Protein AF-A0A9E4JDZ4-F1 (afdb_monomer)

Mean predicted aligned error: 15.71 Å

Radius of gyration: 46.26 Å; Cα contacts (8 Å, |Δi|>4): 738; chains: 1; bounding box: 92×65×125 Å

Structure (mmCIF, N/CA/C/O backbone):
data_AF-A0A9E4JDZ4-F1
#
_entry.id   AF-A0A9E4JDZ4-F1
#
loop_
_atom_site.group_PDB
_atom_site.id
_atom_site.type_symbol
_atom_site.label_atom_id
_atom_site.label_alt_id
_atom_site.label_comp_id
_atom_site.label_asym_id
_atom_site.label_entity_id
_atom_site.label_seq_id
_atom_site.pdbx_PDB_ins_code
_atom_site.Cartn_x
_atom_site.Cartn_y
_atom_site.Cartn_z
_atom_site.occupancy
_atom_site.B_iso_or_equiv
_atom_site.auth_seq_id
_atom_site.auth_comp_id
_atom_site.auth_asym_id
_atom_site.auth_atom_id
_atom_site.pdbx_PDB_model_num
ATOM 1 N N . MET A 1 1 ? 26.272 1.325 -60.652 1.00 56.69 1 MET A N 1
ATOM 2 C CA . MET A 1 1 ? 25.036 1.312 -59.824 1.00 56.69 1 MET A CA 1
ATOM 3 C C . MET A 1 1 ? 25.076 0.277 -58.685 1.00 56.69 1 MET A C 1
ATOM 5 O O . MET A 1 1 ? 24.742 0.634 -57.564 1.00 56.69 1 MET A O 1
ATOM 9 N N . TYR A 1 2 ? 25.569 -0.951 -58.911 1.00 64.75 2 TYR A N 1
ATOM 10 C CA . TYR A 1 2 ? 25.635 -2.022 -57.892 1.00 64.75 2 TYR A CA 1
ATOM 11 C C . TYR A 1 2 ? 26.444 -1.710 -56.614 1.00 64.75 2 TYR A C 1
ATOM 13 O O . TYR A 1 2 ? 26.123 -2.202 -55.539 1.00 64.75 2 TYR A O 1
ATOM 21 N N . ARG A 1 3 ? 27.467 -0.851 -56.679 1.00 66.56 3 ARG A N 1
ATOM 22 C CA . ARG A 1 3 ? 28.346 -0.568 -55.524 1.00 66.56 3 ARG A CA 1
ATOM 23 C C . ARG A 1 3 ? 27.682 0.303 -54.445 1.00 66.56 3 ARG A C 1
ATOM 25 O O . ARG A 1 3 ? 27.920 0.099 -53.261 1.00 66.56 3 ARG A O 1
ATOM 32 N N . PHE A 1 4 ? 26.793 1.218 -54.840 1.00 70.56 4 PHE A N 1
ATOM 33 C CA . PHE A 1 4 ? 25.992 2.008 -53.893 1.00 70.56 4 PHE A CA 1
ATOM 34 C C . PHE A 1 4 ? 24.909 1.148 -53.216 1.00 70.56 4 PHE A C 1
ATOM 36 O O . PHE A 1 4 ? 24.540 1.395 -52.071 1.00 70.56 4 PHE A O 1
ATOM 43 N N . GLN A 1 5 ? 24.456 0.086 -53.894 1.00 76.81 5 GLN A N 1
ATOM 44 C CA . GLN A 1 5 ? 23.496 -0.867 -53.338 1.00 76.81 5 GLN A CA 1
ATOM 45 C C . GLN A 1 5 ? 24.093 -1.651 -52.163 1.00 76.81 5 GLN A C 1
ATOM 47 O O . GLN A 1 5 ? 23.390 -1.864 -51.187 1.00 76.81 5 GLN A O 1
ATOM 52 N N . ILE A 1 6 ? 25.385 -2.003 -52.190 1.00 79.25 6 ILE A N 1
ATOM 53 C CA . ILE A 1 6 ? 26.036 -2.730 -51.082 1.00 79.25 6 ILE A CA 1
ATOM 54 C C . ILE A 1 6 ? 26.030 -1.894 -49.790 1.00 79.25 6 ILE A C 1
ATOM 56 O O . ILE A 1 6 ? 25.673 -2.406 -48.731 1.00 79.25 6 ILE A O 1
ATOM 60 N N . GLY A 1 7 ? 26.358 -0.599 -49.877 1.00 77.31 7 GLY A N 1
ATOM 61 C CA . GLY A 1 7 ? 26.314 0.310 -48.724 1.00 77.31 7 GLY A CA 1
ATOM 62 C C . GLY A 1 7 ? 24.897 0.509 -48.175 1.00 77.31 7 GLY A C 1
ATOM 63 O O . GLY A 1 7 ? 24.697 0.489 -46.962 1.00 77.31 7 GLY A O 1
ATOM 64 N N . LEU A 1 8 ? 23.901 0.630 -49.061 1.00 79.69 8 LEU A N 1
ATOM 65 C CA . LEU A 1 8 ? 22.490 0.717 -48.668 1.00 79.69 8 LEU A CA 1
ATOM 66 C C . LEU A 1 8 ? 21.975 -0.580 -48.031 1.00 79.69 8 LEU A C 1
ATOM 68 O O . LEU A 1 8 ? 21.255 -0.517 -47.038 1.00 79.69 8 LEU A O 1
ATOM 72 N N . ILE A 1 9 ? 22.365 -1.745 -48.555 1.00 85.12 9 ILE A N 1
ATOM 73 C CA . ILE A 1 9 ? 22.012 -3.049 -47.981 1.00 85.12 9 ILE A CA 1
ATOM 74 C C . ILE A 1 9 ? 22.627 -3.184 -46.584 1.00 85.12 9 ILE A C 1
ATOM 76 O O . ILE A 1 9 ? 21.919 -3.545 -45.648 1.00 85.12 9 ILE A O 1
ATOM 80 N N . ALA A 1 10 ? 23.905 -2.832 -46.407 1.00 81.69 10 ALA A N 1
ATOM 81 C CA . ALA A 1 10 ? 24.566 -2.872 -45.101 1.00 81.69 10 ALA A CA 1
ATOM 82 C C . ALA A 1 10 ? 23.892 -1.940 -44.074 1.00 81.69 10 ALA A C 1
ATOM 84 O O . ALA A 1 10 ? 23.641 -2.351 -42.941 1.00 81.69 10 ALA A O 1
ATOM 85 N N . ALA A 1 11 ? 23.537 -0.715 -44.478 1.00 82.00 11 ALA A N 1
ATOM 86 C CA . ALA A 1 11 ? 22.792 0.218 -43.633 1.00 82.00 11 ALA A CA 1
ATOM 87 C C . ALA A 1 11 ? 21.390 -0.314 -43.281 1.00 82.00 11 ALA A C 1
ATOM 89 O O . ALA A 1 11 ? 20.970 -0.224 -42.128 1.00 82.00 11 ALA A O 1
ATOM 90 N N . GLY A 1 12 ? 20.690 -0.915 -44.248 1.00 86.38 12 GLY A N 1
ATOM 91 C CA . GLY A 1 12 ? 19.385 -1.541 -44.036 1.00 86.38 12 GLY A CA 1
ATOM 92 C C . GLY A 1 12 ? 19.441 -2.711 -43.052 1.00 86.38 12 GLY A C 1
ATOM 93 O O . GLY A 1 12 ? 18.612 -2.788 -42.148 1.00 86.38 12 GLY A O 1
ATOM 94 N N . VAL A 1 13 ? 20.451 -3.579 -43.164 1.00 89.88 13 VAL A N 1
ATOM 95 C CA . VAL A 1 13 ? 20.675 -4.692 -42.225 1.00 89.88 13 VAL A CA 1
ATOM 96 C C . VAL A 1 13 ? 20.984 -4.174 -40.821 1.00 89.88 13 VAL A C 1
ATOM 98 O O . VAL A 1 13 ? 20.439 -4.691 -39.846 1.00 89.88 13 VAL A O 1
ATOM 101 N N . LEU A 1 14 ? 21.811 -3.132 -40.695 1.00 88.12 14 LEU A N 1
ATOM 102 C CA . LEU A 1 14 ? 22.138 -2.545 -39.394 1.00 88.12 14 LEU A CA 1
ATOM 103 C C . LEU A 1 14 ? 20.915 -1.899 -38.733 1.00 88.12 14 LEU A C 1
ATOM 105 O O . LEU A 1 14 ? 20.709 -2.068 -37.530 1.00 88.12 14 LEU A O 1
ATOM 109 N N . LEU A 1 15 ? 20.070 -1.222 -39.512 1.00 86.06 15 LEU A N 1
ATOM 110 C CA . LEU A 1 15 ? 18.812 -0.664 -39.022 1.00 86.06 15 LEU A CA 1
ATOM 111 C C . LEU A 1 15 ? 17.852 -1.774 -38.582 1.00 86.06 15 LEU A C 1
ATOM 113 O O . LEU A 1 15 ? 17.317 -1.706 -37.479 1.00 86.06 15 LEU A O 1
ATOM 117 N N . ALA A 1 16 ? 17.680 -2.821 -39.393 1.00 89.31 16 ALA A N 1
ATOM 118 C CA . ALA A 1 16 ? 16.831 -3.960 -39.045 1.00 89.31 16 ALA A CA 1
ATOM 119 C C . ALA A 1 16 ? 17.313 -4.666 -37.765 1.00 89.31 16 ALA A C 1
ATOM 121 O O . ALA A 1 16 ? 16.508 -4.970 -36.888 1.00 89.31 16 ALA A O 1
ATOM 122 N N . SER A 1 17 ? 18.628 -4.858 -37.621 1.00 88.44 17 SER A N 1
ATOM 123 C CA . SER A 1 17 ? 19.245 -5.411 -36.411 1.00 88.44 17 SER A CA 1
ATOM 124 C C . SER A 1 17 ? 19.021 -4.513 -35.190 1.00 88.44 17 SER A C 1
ATOM 126 O O . SER A 1 17 ? 18.602 -4.994 -34.141 1.00 88.44 17 SER A O 1
ATOM 128 N N . THR A 1 18 ? 19.201 -3.195 -35.337 1.00 87.25 18 THR A N 1
ATOM 129 C CA . THR A 1 18 ? 18.918 -2.216 -34.272 1.00 87.25 18 THR A CA 1
ATOM 130 C C . THR A 1 18 ? 17.463 -2.302 -33.817 1.00 87.25 18 THR A C 1
ATOM 132 O O . THR A 1 18 ? 17.203 -2.360 -32.619 1.00 87.25 18 THR A O 1
ATOM 135 N N . VAL A 1 19 ? 16.513 -2.353 -34.757 1.00 88.62 19 VAL A N 1
ATOM 136 C CA . VAL A 1 19 ? 15.082 -2.481 -34.448 1.00 88.62 19 VAL A CA 1
ATOM 137 C C . VAL A 1 19 ? 14.798 -3.800 -33.731 1.00 88.62 19 VAL A C 1
ATOM 139 O O . VAL A 1 19 ? 14.097 -3.800 -32.725 1.00 88.62 19 VAL A O 1
ATOM 142 N N . ALA A 1 20 ? 15.368 -4.915 -34.194 1.00 88.38 20 ALA A N 1
ATOM 143 C CA . ALA A 1 20 ? 15.189 -6.217 -33.556 1.00 88.38 20 ALA A CA 1
ATOM 144 C C . ALA A 1 20 ? 15.741 -6.241 -32.120 1.00 88.38 20 ALA A C 1
ATOM 146 O O . ALA A 1 20 ? 15.065 -6.724 -31.211 1.00 88.38 20 ALA A O 1
ATOM 147 N N . VAL A 1 21 ? 16.933 -5.675 -31.897 1.00 88.44 21 VAL A N 1
ATOM 148 C CA . VAL A 1 21 ? 17.529 -5.540 -30.559 1.00 88.44 21 VAL A CA 1
ATOM 149 C C . VAL A 1 21 ? 16.681 -4.631 -29.678 1.00 88.44 21 VAL A C 1
ATOM 151 O O . VAL A 1 21 ? 16.405 -4.991 -28.540 1.00 88.44 21 VAL A O 1
ATOM 154 N N . PHE A 1 22 ? 16.232 -3.485 -30.193 1.00 86.12 22 PHE A N 1
ATOM 1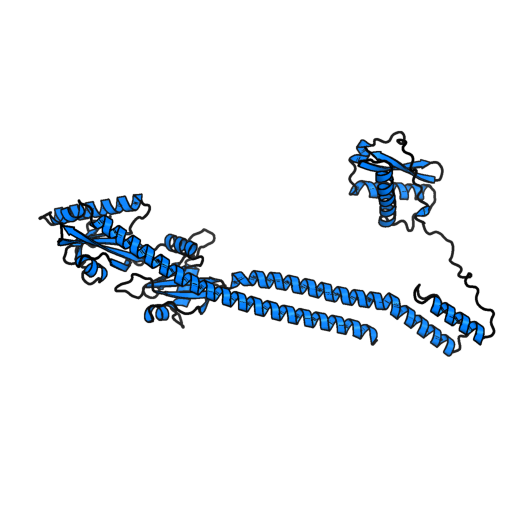55 C CA . PHE A 1 22 ? 15.363 -2.569 -29.460 1.00 86.12 22 PHE A CA 1
ATOM 156 C C . PHE A 1 22 ? 14.079 -3.270 -29.009 1.00 86.12 22 PHE A C 1
ATOM 158 O O . PHE A 1 22 ? 13.783 -3.286 -27.820 1.00 86.12 22 PHE A O 1
ATOM 165 N N . LEU A 1 23 ? 13.366 -3.926 -29.930 1.00 87.25 23 LEU A N 1
ATOM 166 C CA . LEU A 1 23 ? 12.131 -4.642 -29.612 1.00 87.25 23 LEU A CA 1
ATOM 167 C C . LEU A 1 23 ? 12.368 -5.765 -28.597 1.00 87.25 23 LEU A C 1
ATOM 169 O O . LEU A 1 23 ? 11.609 -5.874 -27.639 1.00 87.25 23 LEU A O 1
ATOM 173 N N . GLY A 1 24 ? 13.432 -6.557 -28.769 1.00 86.75 24 GLY A N 1
ATOM 174 C CA . GLY A 1 24 ? 13.762 -7.650 -27.853 1.00 86.75 24 GLY A CA 1
ATOM 175 C C . GLY A 1 24 ? 14.181 -7.173 -26.460 1.00 86.75 24 GLY A C 1
ATOM 176 O O . GLY A 1 24 ? 13.797 -7.770 -25.456 1.00 86.75 24 GLY A O 1
ATOM 177 N N . VAL A 1 25 ? 14.952 -6.086 -26.368 1.00 85.88 25 VAL A N 1
ATOM 178 C CA . VAL A 1 25 ? 15.351 -5.504 -25.079 1.00 85.88 25 VAL A CA 1
ATOM 179 C C . VAL A 1 25 ? 14.144 -4.883 -24.387 1.00 85.88 25 VAL A C 1
ATOM 181 O O . VAL A 1 25 ? 13.922 -5.174 -23.216 1.00 85.88 25 VAL A O 1
ATOM 184 N N . THR A 1 26 ? 13.335 -4.087 -25.089 1.00 84.56 26 THR A N 1
ATOM 185 C CA . THR A 1 26 ? 12.140 -3.463 -24.508 1.00 84.56 26 THR A CA 1
ATOM 186 C C . THR A 1 26 ? 11.141 -4.514 -24.030 1.00 84.56 26 THR A C 1
ATOM 188 O O . THR A 1 26 ? 10.718 -4.441 -22.882 1.00 84.56 26 THR A O 1
ATOM 191 N N . SER A 1 27 ? 10.851 -5.553 -24.824 1.00 85.88 27 SER A N 1
ATOM 192 C CA . SER A 1 27 ? 9.928 -6.616 -24.401 1.00 85.88 27 SER A CA 1
ATOM 193 C C . SER A 1 27 ? 10.426 -7.376 -23.172 1.00 85.88 27 SER A C 1
ATOM 195 O O . SER A 1 27 ? 9.646 -7.690 -22.275 1.00 85.88 27 SER A O 1
ATOM 197 N N . ASN A 1 28 ? 11.731 -7.660 -23.105 1.00 87.31 28 ASN A N 1
ATOM 198 C CA . ASN A 1 28 ? 12.324 -8.348 -21.960 1.00 87.31 28 ASN A CA 1
ATOM 199 C C . ASN A 1 28 ? 12.332 -7.469 -20.707 1.00 87.31 28 ASN A C 1
ATOM 201 O O . ASN A 1 28 ? 12.087 -7.971 -19.611 1.00 87.31 28 ASN A O 1
ATOM 205 N N . LEU A 1 29 ? 12.600 -6.169 -20.854 1.00 84.81 29 LEU A N 1
ATOM 206 C CA . LEU A 1 29 ? 12.557 -5.220 -19.743 1.00 84.81 29 LEU A CA 1
ATOM 207 C C . LEU A 1 29 ? 11.131 -5.025 -19.226 1.00 84.81 29 LEU A C 1
ATOM 209 O O . LEU A 1 29 ? 10.944 -5.006 -18.013 1.00 84.81 29 LEU A O 1
ATOM 213 N N . ASP A 1 30 ? 10.137 -4.951 -20.110 1.00 83.94 30 ASP A N 1
ATOM 214 C CA . ASP A 1 30 ? 8.729 -4.839 -19.722 1.00 83.94 30 ASP A CA 1
ATOM 215 C C . ASP A 1 30 ? 8.252 -6.093 -18.978 1.00 83.94 30 ASP A C 1
ATOM 217 O O . ASP A 1 30 ? 7.654 -5.985 -17.906 1.00 83.94 30 ASP A O 1
ATOM 221 N N . ALA A 1 31 ? 8.589 -7.285 -19.483 1.00 87.56 31 ALA A N 1
ATOM 222 C CA . ALA A 1 31 ? 8.277 -8.547 -18.814 1.00 87.56 31 ALA A CA 1
ATOM 223 C C . ALA A 1 31 ? 8.985 -8.672 -17.452 1.00 87.56 31 ALA A C 1
ATOM 225 O O . ALA A 1 31 ? 8.388 -9.119 -16.471 1.00 87.56 31 ALA A O 1
ATOM 226 N N . ALA A 1 32 ? 10.249 -8.244 -17.360 1.00 88.06 32 ALA A N 1
ATOM 227 C CA . ALA A 1 32 ? 10.990 -8.231 -16.102 1.00 88.06 32 ALA A CA 1
ATOM 228 C C . ALA A 1 32 ? 10.403 -7.227 -15.097 1.00 88.06 32 ALA A C 1
ATOM 230 O O . ALA A 1 32 ? 10.284 -7.546 -13.913 1.00 88.06 32 ALA A O 1
ATOM 231 N N . ALA A 1 33 ? 10.001 -6.039 -15.558 1.00 86.31 33 ALA A N 1
ATOM 232 C CA . ALA A 1 33 ? 9.356 -5.022 -14.736 1.00 86.31 33 ALA A CA 1
ATOM 233 C C . ALA A 1 33 ? 8.001 -5.505 -14.202 1.00 86.31 33 ALA A C 1
ATOM 235 O O . ALA A 1 33 ? 7.715 -5.328 -13.018 1.00 86.31 33 ALA A O 1
ATOM 236 N N . GLU A 1 34 ? 7.200 -6.163 -15.044 1.00 90.12 34 GLU A N 1
ATOM 237 C CA . GLU A 1 34 ? 5.941 -6.799 -14.649 1.00 90.12 34 GLU A CA 1
ATOM 238 C C . GLU A 1 34 ? 6.177 -7.882 -13.590 1.00 90.12 34 GLU A C 1
ATOM 240 O O . GLU A 1 34 ? 5.607 -7.827 -12.501 1.00 90.12 34 GLU A O 1
ATOM 245 N N . ALA A 1 35 ? 7.094 -8.821 -13.845 1.00 92.06 35 ALA A N 1
ATOM 246 C CA . ALA A 1 35 ? 7.423 -9.879 -12.893 1.00 92.06 35 ALA A CA 1
ATOM 247 C C . ALA A 1 35 ? 7.935 -9.315 -11.554 1.00 92.06 35 ALA A C 1
ATOM 249 O O . ALA A 1 35 ? 7.562 -9.798 -10.479 1.00 92.06 35 ALA A O 1
ATOM 250 N N . GLN A 1 36 ? 8.757 -8.262 -11.594 1.00 92.25 36 GLN A N 1
ATOM 251 C CA . GLN A 1 36 ? 9.247 -7.582 -10.398 1.00 92.25 36 GLN A CA 1
ATOM 252 C C . GLN A 1 36 ? 8.115 -6.886 -9.634 1.00 92.25 36 GLN A C 1
ATOM 254 O O . GLN A 1 36 ? 8.086 -6.968 -8.401 1.00 92.25 36 GLN A O 1
ATOM 259 N N . ALA A 1 37 ? 7.191 -6.226 -10.336 1.00 93.44 37 ALA A N 1
ATOM 260 C CA . ALA A 1 37 ? 6.031 -5.577 -9.739 1.00 93.44 37 ALA A CA 1
ATOM 261 C C . ALA A 1 37 ? 5.096 -6.607 -9.083 1.00 93.44 37 ALA A C 1
ATOM 263 O O . ALA A 1 37 ? 4.758 -6.435 -7.910 1.00 93.44 37 ALA A O 1
ATOM 264 N N . LYS A 1 38 ? 4.795 -7.728 -9.758 1.00 95.81 38 LYS A N 1
ATOM 265 C CA . LYS A 1 38 ? 3.985 -8.844 -9.225 1.00 95.81 38 LYS A CA 1
ATOM 266 C C . LYS A 1 38 ? 4.607 -9.438 -7.966 1.00 95.81 38 LYS A C 1
ATOM 268 O O . LYS A 1 38 ? 3.952 -9.591 -6.928 1.00 95.81 38 LYS A O 1
ATOM 273 N N . ALA A 1 39 ? 5.912 -9.706 -8.019 1.00 95.62 39 ALA A N 1
ATOM 274 C CA . ALA A 1 39 ? 6.652 -10.230 -6.880 1.00 95.62 39 ALA A CA 1
ATOM 275 C C . ALA A 1 39 ? 6.705 -9.224 -5.717 1.00 95.62 39 ALA A C 1
ATOM 277 O O . ALA A 1 39 ? 6.602 -9.619 -4.555 1.00 95.62 39 ALA A O 1
ATOM 278 N N . LYS A 1 40 ? 6.851 -7.923 -6.004 1.00 95.94 40 LYS A N 1
ATOM 279 C CA . LYS A 1 40 ? 6.826 -6.869 -4.982 1.00 95.94 40 LYS A CA 1
ATOM 280 C C . LYS A 1 40 ? 5.443 -6.749 -4.344 1.00 95.94 40 LYS A C 1
ATOM 282 O O . LYS A 1 40 ? 5.384 -6.747 -3.122 1.00 95.94 40 LYS A O 1
ATOM 287 N N . ALA A 1 41 ? 4.363 -6.725 -5.126 1.00 96.62 41 ALA A N 1
ATOM 288 C CA . ALA A 1 41 ? 2.995 -6.642 -4.612 1.00 96.62 41 ALA A CA 1
ATOM 289 C C . ALA A 1 41 ? 2.682 -7.813 -3.669 1.00 96.62 41 ALA A C 1
ATOM 291 O O . ALA A 1 41 ? 2.234 -7.606 -2.542 1.00 96.62 41 ALA A O 1
ATOM 292 N N . THR A 1 42 ? 3.043 -9.033 -4.080 1.00 97.00 42 THR A N 1
ATOM 293 C CA . THR A 1 42 ? 2.870 -10.246 -3.266 1.00 97.00 42 THR A CA 1
ATOM 294 C C . THR A 1 42 ? 3.666 -10.172 -1.959 1.00 97.00 42 THR A C 1
ATOM 296 O O . THR A 1 42 ? 3.119 -10.411 -0.883 1.00 97.00 42 THR A O 1
ATOM 299 N N . ARG A 1 43 ? 4.954 -9.790 -2.015 1.00 97.44 43 ARG A N 1
ATOM 300 C CA . ARG A 1 43 ? 5.780 -9.626 -0.804 1.00 97.44 43 ARG A CA 1
ATOM 301 C C . ARG A 1 43 ? 5.230 -8.544 0.121 1.00 97.44 43 ARG A C 1
ATOM 303 O O . ARG A 1 43 ? 5.158 -8.767 1.324 1.00 97.44 43 ARG A O 1
ATOM 310 N N . SER A 1 44 ? 4.831 -7.401 -0.425 1.00 97.25 44 SER A N 1
ATOM 311 C CA . SER A 1 44 ? 4.269 -6.290 0.343 1.00 97.25 44 SER A CA 1
ATOM 312 C C . SER A 1 44 ? 2.956 -6.680 1.033 1.00 97.25 44 SER A C 1
ATOM 314 O O . SER A 1 44 ? 2.765 -6.329 2.194 1.00 97.25 44 SER A O 1
ATOM 316 N N . ALA A 1 45 ? 2.097 -7.486 0.398 1.00 96.50 45 ALA A N 1
ATOM 317 C CA . ALA A 1 45 ? 0.901 -8.033 1.045 1.00 96.50 45 ALA A CA 1
ATOM 318 C C . ALA A 1 45 ? 1.239 -8.955 2.231 1.00 96.50 45 ALA A C 1
ATOM 320 O O . ALA A 1 45 ? 0.627 -8.842 3.294 1.00 96.50 45 ALA A O 1
ATOM 321 N N . VAL A 1 46 ? 2.255 -9.815 2.094 1.00 96.19 46 VAL A N 1
ATOM 322 C CA . VAL A 1 46 ? 2.731 -10.665 3.200 1.00 96.19 46 VAL A CA 1
ATOM 323 C C . VAL A 1 46 ? 3.303 -9.824 4.344 1.00 96.19 46 VAL A C 1
ATOM 325 O O . VAL A 1 46 ? 2.961 -10.061 5.504 1.00 96.19 46 VAL A O 1
ATOM 328 N N . VAL A 1 47 ? 4.134 -8.824 4.034 1.00 97.19 47 VAL A N 1
ATOM 329 C CA . VAL A 1 47 ? 4.701 -7.902 5.034 1.00 97.19 47 VAL A CA 1
ATOM 330 C C . VAL A 1 47 ? 3.587 -7.167 5.775 1.00 97.19 47 VAL A C 1
ATOM 332 O O . VAL A 1 47 ? 3.599 -7.128 7.004 1.00 97.19 47 VAL A O 1
ATOM 335 N N . PHE A 1 48 ? 2.578 -6.661 5.062 1.00 96.12 48 PHE A N 1
ATOM 336 C CA . PHE A 1 48 ? 1.415 -6.037 5.688 1.00 96.12 48 PHE A CA 1
ATOM 337 C C . PHE A 1 48 ? 0.706 -6.992 6.656 1.00 96.12 48 PHE A C 1
ATOM 339 O O . PHE A 1 48 ? 0.417 -6.612 7.786 1.00 96.12 48 PHE A O 1
ATOM 346 N N . GLN A 1 49 ? 0.443 -8.241 6.260 1.00 94.44 49 GLN A N 1
ATOM 347 C CA . GLN A 1 49 ? -0.226 -9.205 7.140 1.00 94.44 49 GLN A CA 1
ATOM 348 C C . GLN A 1 49 ? 0.588 -9.509 8.406 1.00 94.44 49 GLN A C 1
ATOM 350 O O . GLN A 1 49 ? 0.009 -9.704 9.476 1.00 94.44 49 GLN A O 1
ATOM 355 N N . GLN A 1 50 ? 1.918 -9.547 8.303 1.00 95.38 50 GLN A N 1
ATOM 356 C CA . GLN A 1 50 ? 2.807 -9.718 9.455 1.00 95.38 50 GLN A CA 1
ATOM 357 C C . GLN A 1 50 ? 2.772 -8.499 10.384 1.00 95.38 50 GLN A C 1
ATOM 359 O O . GLN A 1 50 ? 2.600 -8.668 11.591 1.00 95.38 50 GLN A O 1
ATOM 364 N N . LEU A 1 51 ? 2.862 -7.287 9.827 1.00 94.69 51 LEU A N 1
ATOM 365 C CA . LEU A 1 51 ? 2.756 -6.039 10.589 1.00 94.69 51 LEU A CA 1
ATOM 366 C C . LEU A 1 51 ? 1.388 -5.914 11.268 1.00 94.69 51 LEU A C 1
ATOM 368 O O . LEU A 1 51 ? 1.320 -5.678 12.468 1.00 94.69 51 LEU A O 1
ATOM 372 N N . SER A 1 52 ? 0.302 -6.183 10.542 1.00 92.69 52 SER A N 1
ATOM 373 C CA . SER A 1 52 ? -1.068 -6.148 11.063 1.00 92.69 52 SER A CA 1
ATOM 374 C C . SER A 1 52 ? -1.275 -7.125 12.227 1.00 92.69 52 SER A C 1
ATOM 376 O O . SER A 1 52 ? -1.934 -6.779 13.207 1.00 92.69 52 SER A O 1
ATOM 378 N N . ARG A 1 53 ? -0.672 -8.323 12.178 1.00 93.19 53 ARG A N 1
ATOM 379 C CA . ARG A 1 53 ? -0.685 -9.273 13.308 1.00 93.19 53 ARG A CA 1
ATOM 380 C C . ARG A 1 53 ? 0.036 -8.722 14.531 1.00 93.19 53 ARG A C 1
ATOM 382 O O . ARG A 1 53 ? -0.499 -8.819 15.632 1.00 93.19 53 ARG A O 1
ATOM 389 N N . LEU A 1 54 ? 1.234 -8.175 14.337 1.00 94.62 54 LEU A N 1
ATOM 390 C CA . LEU A 1 54 ? 2.036 -7.613 15.422 1.00 94.62 54 LEU A CA 1
ATOM 391 C C . LEU A 1 54 ? 1.322 -6.425 16.074 1.00 94.62 54 LEU A C 1
ATOM 393 O O . LEU A 1 54 ? 1.114 -6.423 17.283 1.00 94.62 54 LEU A O 1
ATOM 397 N N . GLU A 1 55 ? 0.855 -5.472 15.270 1.00 92.44 55 GLU A N 1
ATOM 398 C CA . GLU A 1 55 ? 0.091 -4.324 15.759 1.00 92.44 55 GLU A CA 1
ATOM 399 C C . GLU A 1 55 ? -1.219 -4.732 16.434 1.00 92.44 55 GLU A C 1
ATOM 401 O O . GLU A 1 55 ? -1.665 -4.070 17.371 1.00 92.44 55 GLU A O 1
ATOM 406 N N . GLY A 1 56 ? -1.853 -5.806 15.959 1.00 92.19 56 GLY A N 1
ATOM 407 C CA . GLY A 1 56 ? -3.004 -6.405 16.616 1.00 92.19 56 GLY A CA 1
ATOM 408 C C . GLY A 1 56 ? -2.652 -6.849 18.034 1.00 92.19 56 GLY A C 1
ATOM 409 O O . GLY A 1 56 ? -3.300 -6.422 18.987 1.00 92.19 56 GLY A O 1
ATOM 410 N N . LEU A 1 57 ? -1.594 -7.648 18.196 1.00 94.00 57 LEU A N 1
ATOM 411 C CA . LEU A 1 57 ? -1.132 -8.107 19.511 1.00 94.00 57 LEU A CA 1
ATOM 412 C C . LEU A 1 57 ? -0.786 -6.940 20.440 1.00 94.00 57 LEU A C 1
ATOM 414 O O . LEU A 1 57 ? -1.220 -6.930 21.593 1.00 94.00 57 LEU A O 1
ATOM 418 N N . ASP A 1 58 ? -0.074 -5.933 19.939 1.00 93.62 58 ASP A N 1
ATOM 419 C CA . ASP A 1 58 ? 0.246 -4.730 20.710 1.00 93.62 58 ASP A CA 1
ATOM 420 C C . ASP A 1 58 ? -1.020 -3.983 21.145 1.00 93.62 58 ASP A C 1
ATOM 422 O O . ASP A 1 58 ? -1.110 -3.507 22.279 1.00 93.62 58 ASP A O 1
ATOM 426 N N . PHE A 1 59 ? -2.035 -3.927 20.281 1.00 94.06 59 PHE A N 1
ATOM 427 C CA . PHE A 1 59 ? -3.310 -3.293 20.594 1.00 94.06 59 PHE A CA 1
ATOM 428 C C . PHE A 1 59 ? -4.147 -4.096 21.609 1.00 94.06 59 PHE A C 1
ATOM 430 O O . PHE A 1 59 ? -4.757 -3.512 22.511 1.00 94.06 59 PHE A O 1
ATOM 437 N N . ALA A 1 60 ? -4.135 -5.429 21.536 1.00 94.56 60 ALA A N 1
ATOM 438 C CA . ALA A 1 60 ? -4.736 -6.304 22.548 1.00 94.56 60 ALA A CA 1
ATOM 439 C C . ALA A 1 60 ? -4.051 -6.142 23.912 1.00 94.56 60 ALA A C 1
ATOM 441 O O . ALA A 1 60 ? -4.716 -5.992 24.940 1.00 94.56 60 ALA A O 1
ATOM 442 N N . ASN A 1 61 ? -2.718 -6.094 23.917 1.00 95.00 61 ASN A N 1
ATOM 443 C CA . ASN A 1 61 ? -1.919 -5.881 25.119 1.00 95.00 61 ASN A CA 1
ATOM 444 C C . ASN A 1 61 ? -2.164 -4.498 25.731 1.00 95.00 61 ASN A C 1
ATOM 446 O O . ASN A 1 61 ? -2.277 -4.381 26.952 1.00 95.00 61 ASN A O 1
ATOM 450 N N . ALA A 1 62 ? -2.297 -3.456 24.904 1.00 94.44 62 ALA A N 1
ATOM 451 C CA . ALA A 1 62 ? -2.642 -2.116 25.366 1.00 94.44 62 ALA A CA 1
ATOM 452 C C . ALA A 1 62 ? -4.009 -2.100 26.068 1.00 94.44 62 ALA A C 1
ATOM 454 O O . ALA A 1 62 ? -4.104 -1.624 27.201 1.00 94.44 62 ALA A O 1
ATOM 455 N N . ALA A 1 63 ? -5.047 -2.686 25.458 1.00 96.69 63 ALA A N 1
ATOM 456 C CA . ALA A 1 63 ? -6.362 -2.806 26.093 1.00 96.69 63 ALA A CA 1
ATOM 457 C C . ALA A 1 63 ? -6.291 -3.587 27.413 1.00 96.69 63 ALA A C 1
ATOM 459 O O . ALA A 1 63 ? -6.825 -3.131 28.424 1.00 96.69 63 ALA A O 1
ATOM 460 N N . GLY A 1 64 ? -5.560 -4.707 27.437 1.00 97.44 64 GLY A N 1
ATOM 461 C CA . GLY A 1 64 ? -5.318 -5.491 28.649 1.00 97.44 64 GLY A CA 1
ATOM 462 C C . GLY A 1 64 ? -4.652 -4.684 29.763 1.00 97.44 64 GLY A C 1
ATOM 463 O O . GLY A 1 64 ? -5.114 -4.705 30.904 1.00 97.44 64 GLY A O 1
ATOM 464 N N . LYS A 1 65 ? -3.613 -3.908 29.432 1.00 96.88 65 LYS A N 1
ATOM 465 C CA . LYS A 1 65 ? -2.911 -3.025 30.376 1.00 96.88 65 LYS A CA 1
ATOM 466 C C . LYS A 1 65 ? -3.857 -1.998 31.000 1.00 96.88 65 LYS A C 1
ATOM 468 O O . LYS A 1 65 ? -3.803 -1.781 32.209 1.00 96.88 65 LYS A O 1
ATOM 473 N N . PHE A 1 66 ? -4.723 -1.367 30.206 1.00 97.62 66 PHE A N 1
ATOM 474 C CA . PHE A 1 66 ? -5.676 -0.381 30.723 1.00 97.62 66 PHE A CA 1
ATOM 475 C C . PHE A 1 66 ? -6.816 -1.019 31.523 1.00 97.62 66 PHE A C 1
ATOM 477 O O . PHE A 1 66 ? -7.208 -0.464 32.550 1.00 97.62 66 PHE A O 1
ATOM 484 N N . ALA A 1 67 ? -7.303 -2.191 31.108 1.00 98.06 67 ALA A N 1
ATOM 485 C CA . ALA A 1 67 ? -8.342 -2.934 31.820 1.00 98.06 67 ALA A CA 1
ATOM 486 C C . ALA A 1 67 ? -7.866 -3.446 33.192 1.00 98.06 67 ALA A C 1
ATOM 488 O O . ALA A 1 67 ? -8.654 -3.518 34.132 1.00 98.06 67 ALA A O 1
ATOM 489 N N . ALA A 1 68 ? -6.569 -3.748 33.323 1.00 97.75 68 ALA A N 1
ATOM 490 C CA . ALA A 1 68 ? -5.942 -4.229 34.556 1.00 97.75 68 ALA A CA 1
ATOM 491 C C . ALA A 1 68 ? -5.582 -3.121 35.567 1.00 97.75 68 ALA A C 1
ATOM 493 O O . ALA A 1 68 ? -5.009 -3.409 36.618 1.00 97.75 68 ALA A O 1
ATOM 494 N N . ARG A 1 69 ? -5.880 -1.848 35.277 1.00 97.81 69 ARG A N 1
ATOM 495 C CA . ARG A 1 69 ? -5.617 -0.746 36.216 1.00 97.81 69 ARG A CA 1
ATOM 496 C C . ARG A 1 69 ? -6.427 -0.930 37.495 1.00 97.81 69 ARG A C 1
ATOM 498 O O . ARG A 1 69 ? -7.620 -1.199 37.435 1.00 97.81 69 ARG A O 1
ATOM 505 N N . GLU A 1 70 ? -5.812 -0.660 38.645 1.00 96.88 70 GLU A N 1
ATOM 506 C CA . GLU A 1 70 ? -6.427 -0.851 39.970 1.00 96.88 70 GLU A CA 1
ATOM 507 C C . GLU A 1 70 ? -7.770 -0.111 40.145 1.00 96.88 70 GLU A C 1
ATOM 509 O O . GLU A 1 70 ? -8.647 -0.548 40.885 1.00 96.88 70 GLU A O 1
ATOM 514 N N . ALA A 1 71 ? -7.953 1.015 39.453 1.00 97.25 71 ALA A N 1
ATOM 515 C CA . ALA A 1 71 ? -9.181 1.801 39.513 1.00 97.25 71 ALA A CA 1
ATOM 516 C C . ALA A 1 71 ? -10.336 1.221 38.675 1.00 97.25 71 ALA A C 1
ATOM 518 O O . ALA A 1 71 ? -11.490 1.562 38.922 1.00 97.25 71 ALA A O 1
ATOM 519 N N . MET A 1 72 ? -10.054 0.348 37.703 1.00 97.75 72 MET A N 1
ATOM 520 C CA . MET A 1 72 ? -11.056 -0.143 36.755 1.00 97.75 72 MET A CA 1
ATOM 521 C C . MET A 1 72 ? -12.082 -1.089 37.409 1.00 97.75 72 MET A C 1
ATOM 523 O O . MET A 1 72 ? -13.279 -0.867 37.233 1.00 97.75 72 MET A O 1
ATOM 527 N N . PRO A 1 73 ? -11.686 -2.076 38.241 1.00 97.75 73 PRO A N 1
ATOM 528 C CA . PRO A 1 73 ? -12.646 -2.928 38.947 1.00 97.75 73 PRO A CA 1
ATOM 529 C C . PRO A 1 73 ? -13.499 -2.162 39.966 1.00 97.75 73 PRO A C 1
ATOM 531 O O . PRO A 1 73 ? -14.625 -2.569 40.241 1.00 97.75 73 PRO A O 1
ATOM 534 N N . LYS A 1 74 ? -12.997 -1.034 40.498 1.00 97.44 74 LYS A N 1
ATOM 535 C CA . LYS A 1 74 ? -13.710 -0.215 41.496 1.00 97.44 74 LYS A CA 1
ATOM 536 C C . LYS A 1 74 ? -15.017 0.364 40.951 1.00 97.44 74 LYS A C 1
ATOM 538 O O . LYS A 1 74 ? -15.950 0.537 41.720 1.00 97.44 74 LYS A O 1
ATOM 543 N N . VAL A 1 75 ? -15.123 0.554 39.632 1.00 97.31 75 VAL A N 1
ATOM 544 C CA . VAL A 1 75 ? -16.371 0.952 38.955 1.00 97.31 75 VAL A CA 1
ATOM 545 C C . VAL A 1 75 ? -17.523 0.009 39.315 1.00 97.31 75 VAL A C 1
ATOM 547 O O . VAL A 1 75 ? -18.641 0.455 39.539 1.00 97.31 75 VAL A O 1
ATOM 550 N N . PHE A 1 76 ? -17.251 -1.293 39.416 1.00 97.31 76 PHE A N 1
ATOM 551 C CA . PHE A 1 76 ? -18.266 -2.320 39.658 1.00 97.31 76 PHE A CA 1
ATOM 552 C C . PHE A 1 76 ? -18.625 -2.497 41.138 1.00 97.31 76 PHE A C 1
ATOM 554 O O . PHE A 1 76 ? -19.553 -3.240 41.444 1.00 97.31 76 PHE A O 1
ATOM 561 N N . LEU A 1 77 ? -17.916 -1.819 42.048 1.00 95.19 77 LEU A N 1
ATOM 562 C CA . LEU A 1 77 ? -18.253 -1.792 43.473 1.00 95.19 77 LEU A CA 1
ATOM 563 C C . LEU A 1 77 ? -19.382 -0.794 43.772 1.00 95.19 77 LEU A C 1
ATOM 565 O O . LEU A 1 77 ? -20.041 -0.902 44.807 1.00 95.19 77 LEU A O 1
ATOM 569 N N . GLU A 1 78 ? -19.632 0.149 42.860 1.00 95.06 78 GLU A N 1
ATOM 570 C CA . GLU A 1 78 ? -20.710 1.122 42.998 1.00 95.06 78 GLU A CA 1
ATOM 571 C C . GLU A 1 78 ? -22.071 0.432 42.883 1.00 95.06 78 GLU A C 1
ATOM 573 O O . GLU A 1 78 ? -22.410 -0.196 41.870 1.00 95.06 78 GLU A O 1
ATOM 578 N N . SER A 1 79 ? -22.855 0.534 43.956 1.00 90.44 79 SER A N 1
ATOM 579 C CA . SER A 1 79 ? -24.173 -0.103 44.062 1.00 90.44 79 SER A CA 1
ATOM 580 C C . SER A 1 79 ? -25.243 0.670 43.292 1.00 90.44 79 SER A C 1
ATOM 582 O O . SER A 1 79 ? -26.144 0.061 42.720 1.00 90.44 79 SER A O 1
ATOM 584 N N . ASP A 1 80 ? -25.121 1.999 43.264 1.00 95.62 80 ASP A N 1
ATOM 585 C CA . ASP A 1 80 ? -26.003 2.893 42.520 1.00 95.62 80 ASP A CA 1
ATOM 586 C C . ASP A 1 80 ? -25.591 2.967 41.045 1.00 95.62 80 ASP A C 1
ATOM 588 O O . ASP A 1 80 ? -24.410 3.074 40.707 1.00 95.62 80 ASP A O 1
ATOM 592 N N . GLU A 1 81 ? -26.575 2.913 40.149 1.00 94.38 81 GLU A N 1
ATOM 593 C CA . GLU A 1 81 ? -26.324 2.929 38.711 1.00 94.38 81 GLU A CA 1
ATOM 594 C C . GLU A 1 81 ? -25.734 4.264 38.238 1.00 94.38 81 GLU A C 1
ATOM 596 O O . GLU A 1 81 ? -24.844 4.275 37.387 1.00 94.38 81 GLU A O 1
ATOM 601 N N . THR A 1 82 ? -26.179 5.389 38.796 1.00 95.31 82 THR A N 1
ATOM 602 C CA . THR A 1 82 ? -25.689 6.717 38.408 1.00 95.31 82 THR A CA 1
ATOM 603 C C . THR A 1 82 ? -24.230 6.889 38.812 1.00 95.31 82 THR A C 1
ATOM 605 O O . THR A 1 82 ? -23.410 7.313 37.990 1.00 95.31 82 THR A O 1
ATOM 608 N N . GLU A 1 83 ? -23.876 6.494 40.035 1.00 96.62 83 GLU A N 1
ATOM 609 C CA . GLU A 1 83 ? -22.487 6.530 40.505 1.00 96.62 83 GLU A CA 1
ATOM 610 C C . GLU A 1 83 ? -21.600 5.542 39.739 1.00 96.62 83 GLU A C 1
ATOM 612 O O . GLU A 1 83 ? -20.507 5.912 39.301 1.00 96.62 83 GLU A O 1
ATOM 617 N N . ARG A 1 84 ? -22.096 4.334 39.437 1.00 96.50 84 ARG A N 1
ATOM 618 C CA . ARG A 1 84 ? -21.393 3.371 38.573 1.00 96.50 84 ARG A CA 1
ATOM 619 C C . ARG A 1 84 ? -21.095 3.955 37.197 1.00 96.50 84 ARG A C 1
ATOM 621 O O . ARG A 1 84 ? -19.974 3.839 36.701 1.00 96.50 84 ARG A O 1
ATOM 628 N N . ARG A 1 85 ? -22.077 4.611 36.575 1.00 96.44 85 ARG A N 1
ATOM 629 C CA . ARG A 1 85 ? -21.912 5.260 35.266 1.00 96.44 85 ARG A CA 1
ATOM 630 C C . ARG A 1 85 ? -20.904 6.399 35.317 1.00 96.44 85 ARG A C 1
ATOM 632 O O . ARG A 1 85 ? -20.048 6.502 34.441 1.00 96.44 85 ARG A O 1
ATOM 639 N N . LYS A 1 86 ? -20.963 7.231 36.354 1.00 96.94 86 LYS A N 1
ATOM 640 C CA . LYS A 1 86 ? -20.018 8.332 36.563 1.00 96.94 86 LYS A CA 1
ATOM 641 C C . LYS A 1 86 ? -18.591 7.823 36.784 1.00 96.94 86 LYS A C 1
ATOM 643 O O . LYS A 1 86 ? -17.647 8.375 36.211 1.00 96.94 86 LYS A O 1
ATOM 648 N N . ALA A 1 87 ? -18.426 6.750 37.556 1.00 97.50 87 ALA A N 1
ATOM 649 C CA . ALA A 1 87 ? -17.142 6.093 37.764 1.00 97.50 87 ALA A CA 1
ATOM 650 C C . ALA A 1 87 ? -16.600 5.497 36.453 1.00 97.50 87 ALA A C 1
ATOM 652 O O . ALA A 1 87 ? -15.450 5.757 36.096 1.00 97.50 87 ALA A O 1
ATOM 653 N N . ALA A 1 88 ? -17.436 4.776 35.699 1.00 97.94 88 ALA A N 1
ATOM 654 C CA . ALA A 1 88 ? -17.089 4.214 34.394 1.00 97.94 88 ALA A CA 1
ATOM 655 C C . ALA A 1 88 ? -16.641 5.299 33.403 1.00 97.94 88 ALA A C 1
ATOM 657 O O . ALA A 1 88 ? -15.586 5.172 32.784 1.00 97.94 88 ALA A O 1
ATOM 658 N N . PHE A 1 89 ? -17.399 6.397 33.311 1.00 98.12 89 PHE A N 1
ATOM 659 C CA . PHE A 1 89 ? -17.063 7.551 32.478 1.00 98.12 89 PHE A CA 1
ATOM 660 C C . PHE A 1 89 ? -15.707 8.149 32.865 1.00 98.12 89 PHE A C 1
ATOM 662 O O . PHE A 1 89 ? -14.848 8.362 32.015 1.00 98.12 89 PHE A O 1
ATOM 669 N N . THR A 1 90 ? -15.479 8.348 34.165 1.00 97.94 90 THR A N 1
ATOM 670 C CA . THR A 1 90 ? -14.215 8.887 34.684 1.00 97.94 90 THR A CA 1
ATOM 671 C C . THR A 1 90 ? -13.027 7.991 34.325 1.00 97.94 90 THR A C 1
ATOM 673 O O . THR A 1 90 ? -11.959 8.492 33.958 1.00 97.94 90 THR A O 1
ATOM 676 N N . GLN A 1 91 ? -13.188 6.666 34.402 1.00 98.06 91 GLN A N 1
ATOM 677 C CA . GLN A 1 91 ? -12.130 5.738 34.004 1.00 98.06 91 GLN A CA 1
ATOM 678 C C . GLN A 1 91 ? -11.891 5.746 32.492 1.00 98.06 91 GLN A C 1
ATOM 680 O O . GLN A 1 91 ? -10.730 5.784 32.081 1.00 98.06 91 GLN A O 1
ATOM 685 N N . ALA A 1 92 ? -12.951 5.779 31.679 1.00 97.94 92 ALA A N 1
ATOM 686 C CA . ALA A 1 92 ? -12.843 5.883 30.225 1.00 97.94 92 ALA A CA 1
ATOM 687 C C . ALA A 1 92 ? -12.100 7.164 29.802 1.00 97.94 92 ALA A C 1
ATOM 689 O O . ALA A 1 92 ? -11.117 7.087 29.070 1.00 97.94 92 ALA A O 1
ATOM 690 N N . GLU A 1 93 ? -12.469 8.317 30.368 1.00 97.56 93 GLU A N 1
ATOM 691 C CA . GLU A 1 93 ? -11.783 9.602 30.166 1.00 97.56 93 GLU A CA 1
ATOM 692 C C . GLU A 1 93 ? -10.313 9.558 30.593 1.00 97.56 93 GLU A C 1
ATOM 694 O O . GLU A 1 93 ? -9.430 10.110 29.938 1.00 97.56 93 GLU A O 1
ATOM 699 N N . THR A 1 94 ? -10.017 8.883 31.703 1.00 97.31 94 THR A N 1
ATOM 700 C CA . THR A 1 94 ? -8.635 8.764 32.171 1.00 97.31 94 THR A CA 1
ATOM 701 C C . THR A 1 94 ? -7.804 7.906 31.219 1.00 97.31 94 THR A C 1
ATOM 703 O O . THR A 1 94 ? -6.653 8.239 30.949 1.00 97.31 94 THR A O 1
ATOM 706 N N . VAL A 1 95 ? -8.355 6.800 30.709 1.00 97.38 95 VAL A N 1
ATOM 707 C CA . VAL A 1 95 ? -7.686 5.980 29.688 1.00 97.38 95 VAL A CA 1
ATOM 708 C C . VAL A 1 95 ? -7.485 6.787 28.405 1.00 97.38 95 VAL A C 1
ATOM 710 O O . VAL A 1 95 ? -6.375 6.796 27.884 1.00 97.38 95 VAL A O 1
ATOM 713 N N . GLN A 1 96 ? -8.499 7.530 27.960 1.00 96.19 96 GLN A N 1
ATOM 714 C CA . GLN A 1 96 ? -8.408 8.405 26.793 1.00 96.19 96 GLN A CA 1
ATOM 715 C C . GLN A 1 96 ? -7.262 9.424 26.921 1.00 96.19 96 GLN A C 1
ATOM 717 O O . GLN A 1 96 ? -6.442 9.544 26.015 1.00 96.19 96 GLN A O 1
ATOM 722 N N . LYS A 1 97 ? -7.133 10.095 28.073 1.00 95.94 97 LYS A N 1
ATOM 723 C CA . LYS A 1 97 ? -6.039 11.050 28.334 1.00 95.94 97 LYS A CA 1
ATOM 724 C C . LYS A 1 97 ? -4.654 10.404 28.323 1.00 95.94 97 LYS A C 1
ATOM 726 O O . LYS A 1 97 ? -3.700 11.008 27.841 1.00 95.94 97 LYS A O 1
ATOM 731 N N . LEU A 1 98 ? -4.527 9.187 28.856 1.00 95.25 98 LEU A N 1
ATOM 732 C CA . LEU A 1 98 ? -3.261 8.445 28.820 1.00 95.25 98 LEU A CA 1
ATOM 733 C C . LEU A 1 98 ? -2.891 8.052 27.386 1.00 95.25 98 LEU A C 1
ATOM 735 O O . LEU A 1 98 ? -1.741 8.187 26.988 1.00 95.25 98 LEU A O 1
ATOM 739 N N . LEU A 1 99 ? -3.876 7.621 26.602 1.00 93.75 99 LEU A N 1
ATOM 740 C CA . LEU A 1 99 ? -3.704 7.299 25.190 1.00 93.75 99 LEU A CA 1
ATOM 741 C C . LEU A 1 99 ? -3.320 8.527 24.3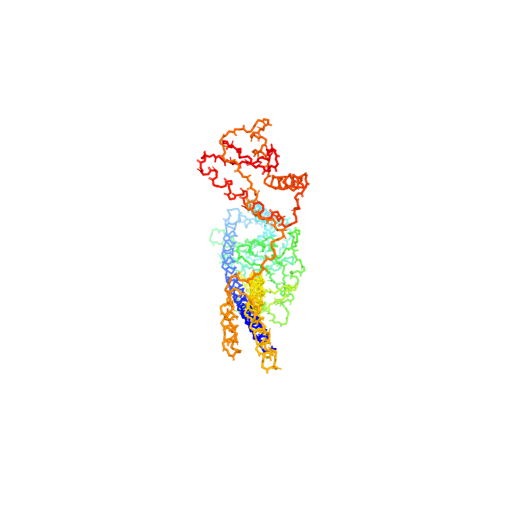47 1.00 93.75 99 LEU A C 1
ATOM 743 O O . LEU A 1 99 ? -2.478 8.432 23.456 1.00 93.75 99 LEU A O 1
ATOM 747 N N . GLU A 1 100 ? -3.891 9.695 24.646 1.00 91.69 100 GLU A N 1
ATOM 748 C CA . GLU A 1 100 ? -3.517 10.965 24.015 1.00 91.69 100 GLU A CA 1
ATOM 749 C C . GLU A 1 100 ? -2.075 11.380 24.336 1.00 91.69 100 GLU A C 1
ATOM 751 O O . GLU A 1 100 ? -1.377 11.862 23.443 1.00 91.69 100 GLU A O 1
ATOM 756 N N . ALA A 1 101 ? -1.602 11.142 25.565 1.00 90.88 101 ALA A N 1
ATOM 757 C CA . ALA A 1 101 ? -0.210 11.397 25.946 1.00 90.88 101 ALA A CA 1
ATOM 758 C C . ALA A 1 101 ? 0.791 10.534 25.151 1.00 90.88 101 ALA A C 1
ATOM 760 O O . ALA A 1 101 ? 1.888 10.997 24.847 1.00 90.88 101 ALA A O 1
ATOM 761 N N . ASP A 1 102 ? 0.379 9.330 24.744 1.00 87.19 102 ASP A N 1
ATOM 762 C CA . ASP A 1 102 ? 1.145 8.427 23.873 1.00 87.19 102 ASP A CA 1
ATOM 763 C C . ASP A 1 102 ? 0.916 8.705 22.367 1.00 87.19 102 ASP A C 1
ATOM 765 O O . ASP A 1 102 ? 1.245 7.875 21.517 1.00 87.19 102 ASP A O 1
ATOM 769 N N . ALA A 1 103 ? 0.329 9.859 22.016 1.00 85.00 103 ALA A N 1
ATOM 770 C CA . ALA A 1 103 ? -0.025 10.265 20.651 1.00 85.00 103 ALA A CA 1
ATOM 771 C C . ALA A 1 103 ? -0.956 9.282 19.907 1.00 85.00 103 ALA A C 1
ATOM 773 O O . ALA A 1 103 ? -0.969 9.226 18.676 1.00 85.00 103 ALA A O 1
ATOM 774 N N . ARG A 1 104 ? -1.771 8.515 20.642 1.00 83.00 104 ARG A N 1
ATOM 775 C CA . ARG A 1 104 ? -2.710 7.518 20.106 1.00 83.00 104 ARG A CA 1
ATOM 776 C C . ARG A 1 104 ? -4.124 7.772 20.613 1.00 83.00 104 ARG A C 1
ATOM 778 O O . ARG A 1 104 ? -4.671 6.968 21.364 1.00 83.00 104 ARG A O 1
ATOM 785 N N . ARG A 1 105 ? -4.741 8.878 20.192 1.00 89.56 105 ARG A N 1
ATOM 786 C CA . ARG A 1 105 ? -6.123 9.220 20.566 1.00 89.56 105 ARG A CA 1
ATOM 787 C C . ARG A 1 105 ? -7.110 8.160 20.058 1.00 89.56 105 ARG A C 1
ATOM 789 O O . ARG A 1 105 ? -7.230 7.974 18.849 1.00 89.56 105 ARG A O 1
ATOM 796 N N . ALA A 1 106 ? -7.820 7.480 20.960 1.00 93.19 106 ALA A N 1
ATOM 797 C CA . ALA A 1 106 ? -8.852 6.526 20.561 1.00 93.19 106 ALA A CA 1
ATOM 798 C C . ALA A 1 106 ? -10.125 7.255 20.114 1.00 93.19 106 ALA A C 1
ATOM 800 O O . ALA A 1 106 ? -10.417 8.368 20.556 1.00 93.19 106 ALA A O 1
ATOM 801 N N . ALA A 1 107 ? -10.860 6.624 19.200 1.00 93.38 107 ALA A N 1
ATOM 802 C CA . ALA A 1 107 ? -12.179 7.074 18.774 1.00 93.38 107 ALA A CA 1
ATOM 803 C C . ALA A 1 107 ? -13.272 6.617 19.750 1.00 93.38 107 ALA A C 1
ATOM 805 O O . ALA A 1 107 ? -14.336 7.234 19.826 1.00 93.38 107 ALA A O 1
ATOM 806 N N . ILE A 1 108 ? -13.023 5.511 20.457 1.00 95.56 108 ILE A N 1
ATOM 807 C CA . ILE A 1 108 ? -13.924 4.937 21.450 1.00 95.56 108 ILE A CA 1
ATOM 808 C C . ILE A 1 108 ? -13.093 4.374 22.599 1.00 95.56 108 ILE A C 1
ATOM 810 O O . ILE A 1 108 ? -12.198 3.558 22.377 1.00 95.56 108 ILE A O 1
ATOM 814 N N . VAL A 1 109 ? -13.458 4.740 23.820 1.00 97.88 109 VAL A N 1
ATOM 815 C CA . VAL A 1 109 ? -13.093 4.047 25.051 1.00 97.88 109 VAL A CA 1
ATOM 816 C C . VAL A 1 109 ? -14.377 3.821 25.835 1.00 97.88 109 VAL A C 1
ATOM 818 O O . VAL A 1 109 ? -15.005 4.772 26.294 1.00 97.88 109 VAL A O 1
ATOM 821 N N . ALA A 1 110 ? -14.792 2.569 25.987 1.00 98.19 110 ALA A N 1
ATOM 822 C CA . ALA A 1 110 ? -16.040 2.226 26.661 1.00 98.19 110 ALA A CA 1
ATOM 823 C C . ALA A 1 110 ? -15.830 1.147 27.721 1.00 98.19 110 ALA A C 1
ATOM 825 O O . ALA A 1 110 ? -15.033 0.227 27.544 1.00 98.19 110 ALA A O 1
ATOM 826 N N . VAL A 1 111 ? -16.571 1.253 28.822 1.00 98.44 111 VAL A N 1
ATOM 827 C CA . VAL A 1 111 ? -16.618 0.236 29.878 1.00 98.44 111 VAL A CA 1
ATOM 828 C C . VAL A 1 111 ? -17.929 -0.527 29.752 1.00 98.44 111 VAL A C 1
ATOM 830 O O . VAL A 1 111 ? -19.000 0.077 29.691 1.00 98.44 111 VAL A O 1
ATOM 833 N N . LEU A 1 112 ? -17.835 -1.851 29.715 1.00 98.62 112 LEU A N 1
ATOM 834 C CA . LEU A 1 112 ? -18.950 -2.772 29.565 1.00 98.62 112 LEU A CA 1
ATOM 835 C C . LEU A 1 112 ? -19.157 -3.571 30.851 1.00 98.62 112 LEU A C 1
ATOM 837 O O . LEU A 1 112 ? -18.194 -3.900 31.549 1.00 98.62 112 LEU A O 1
ATOM 841 N N . ASP A 1 113 ? -20.406 -3.922 31.135 1.00 98.12 113 ASP A N 1
ATOM 842 C CA . ASP A 1 113 ? -20.760 -4.839 32.214 1.00 98.12 113 ASP A CA 1
ATOM 843 C C . ASP A 1 113 ? -20.518 -6.317 31.851 1.00 98.12 113 ASP A C 1
ATOM 845 O O . ASP A 1 113 ? -20.133 -6.664 30.732 1.00 98.12 113 ASP A O 1
ATOM 849 N N . LYS A 1 114 ? -20.746 -7.212 32.821 1.00 97.69 114 LYS A N 1
ATOM 850 C CA . LYS A 1 114 ? -20.604 -8.669 32.654 1.00 97.69 114 LYS A CA 1
ATOM 851 C C . LYS A 1 114 ? -21.584 -9.269 31.633 1.00 97.69 114 LYS A C 1
ATOM 853 O O . LYS A 1 114 ? -21.373 -10.390 31.181 1.00 97.69 114 LYS A O 1
ATOM 858 N N . ALA A 1 115 ? -22.646 -8.545 31.281 1.00 97.81 115 ALA A N 1
ATOM 859 C CA . ALA A 1 115 ? -23.603 -8.922 30.247 1.00 97.81 115 ALA A CA 1
ATOM 860 C C . ALA A 1 115 ? -23.251 -8.324 28.872 1.00 97.81 115 ALA A C 1
ATOM 862 O O . ALA A 1 115 ? -24.002 -8.527 27.924 1.00 97.81 115 ALA A O 1
ATOM 863 N N . GLY A 1 116 ? -22.133 -7.597 28.747 1.00 97.81 116 GLY A N 1
ATOM 864 C CA . GLY A 1 116 ? -21.709 -6.961 27.503 1.00 97.81 116 GLY A CA 1
ATOM 865 C C . GLY A 1 116 ? -22.470 -5.677 27.165 1.00 97.81 116 GLY A C 1
ATOM 866 O O . GLY A 1 116 ? -22.429 -5.246 26.013 1.00 97.81 116 GLY A O 1
ATOM 867 N N . LYS A 1 117 ? -23.164 -5.057 28.128 1.00 98.25 117 LYS A N 1
ATOM 868 C CA . LYS A 1 117 ? -23.806 -3.751 27.933 1.00 98.25 117 LYS A CA 1
ATOM 869 C C . LYS A 1 117 ? -22.856 -2.617 28.270 1.00 98.25 117 LYS A C 1
ATOM 871 O O . LYS A 1 117 ? -22.129 -2.680 29.259 1.00 98.25 117 LYS A O 1
ATOM 876 N N . VAL A 1 118 ? -22.892 -1.548 27.484 1.00 98.19 118 VAL A N 1
ATOM 877 C CA . VAL A 1 118 ? -22.068 -0.359 27.726 1.00 98.19 118 VAL A CA 1
ATOM 878 C C . VAL A 1 118 ? -22.601 0.424 28.934 1.00 98.19 118 VAL A C 1
ATOM 880 O O . VAL A 1 118 ? -23.736 0.901 28.933 1.00 98.19 118 VAL A O 1
ATOM 883 N N . ILE A 1 119 ? -21.757 0.593 29.955 1.00 97.88 119 ILE A N 1
ATOM 884 C CA . ILE A 1 119 ? -22.044 1.388 31.160 1.00 97.88 119 ILE A CA 1
ATOM 885 C C . ILE A 1 119 ? -21.802 2.874 30.880 1.00 97.88 119 ILE A C 1
ATOM 887 O O . ILE A 1 119 ? -22.627 3.726 31.211 1.00 97.88 119 ILE A O 1
ATOM 891 N N . ALA A 1 120 ? -20.652 3.191 30.287 1.00 97.56 120 ALA A N 1
ATOM 892 C CA . ALA A 1 120 ? -20.293 4.540 29.871 1.00 97.56 120 ALA A CA 1
ATOM 893 C C . ALA A 1 120 ? -19.184 4.502 28.815 1.00 97.56 120 ALA A C 1
ATOM 895 O O . ALA A 1 120 ? -18.420 3.535 28.727 1.00 97.56 120 ALA A O 1
ATOM 896 N N . ARG A 1 121 ? -19.077 5.596 28.063 1.00 95.12 121 ARG A N 1
ATOM 897 C CA . ARG A 1 121 ? -18.058 5.840 27.045 1.00 95.12 121 ARG A CA 1
ATOM 898 C C . ARG A 1 121 ? -17.407 7.207 27.262 1.00 95.12 121 ARG A C 1
ATOM 900 O O . ARG A 1 121 ? -18.061 8.116 27.766 1.00 95.12 121 ARG A O 1
ATOM 907 N N . ASP A 1 122 ? -16.145 7.342 26.870 1.00 93.44 122 ASP A N 1
ATOM 908 C CA . ASP A 1 122 ? -15.435 8.618 26.761 1.00 93.44 122 ASP A CA 1
ATOM 909 C C . ASP A 1 122 ? -16.196 9.682 25.943 1.00 93.44 122 ASP A C 1
ATOM 911 O O . ASP A 1 122 ? -17.077 9.382 25.133 1.00 93.44 122 ASP A O 1
ATOM 915 N N . LEU A 1 123 ? -15.850 10.951 26.168 1.00 89.94 123 LEU A N 1
ATOM 916 C CA . LEU A 1 123 ? -16.418 12.183 25.604 1.00 89.94 123 LEU A CA 1
ATOM 917 C C . LEU A 1 123 ? -17.884 12.459 25.963 1.00 89.94 123 LEU A C 1
ATOM 919 O O . LEU A 1 123 ? -18.252 13.610 26.196 1.00 89.94 123 LEU A O 1
ATOM 923 N N . ASN A 1 124 ? -18.734 11.434 26.005 1.00 90.44 124 ASN A N 1
ATOM 924 C CA . ASN A 1 124 ? -20.147 11.559 26.327 1.00 90.44 124 ASN A CA 1
ATOM 925 C C . ASN A 1 124 ? -20.648 10.322 27.102 1.00 90.44 124 ASN A C 1
ATOM 927 O O . ASN A 1 124 ? -20.824 9.261 26.500 1.00 90.44 124 ASN A O 1
ATOM 931 N N . PRO A 1 125 ? -20.998 10.457 28.397 1.00 85.06 125 PRO A N 1
ATOM 932 C CA . PRO A 1 125 ? -21.455 9.338 29.229 1.00 85.06 125 PRO A CA 1
ATOM 933 C C . PRO A 1 125 ? -22.816 8.754 28.811 1.00 85.06 125 PRO A C 1
ATOM 935 O O . PRO A 1 125 ? -23.207 7.693 29.300 1.00 85.06 125 PRO A O 1
ATOM 938 N N . ASN A 1 126 ? -23.563 9.447 27.946 1.00 90.06 126 ASN A N 1
ATOM 939 C CA . ASN A 1 126 ? -24.823 8.963 27.382 1.00 90.06 126 ASN A CA 1
ATOM 940 C C . ASN A 1 126 ? -24.644 8.339 25.992 1.00 90.06 126 ASN A C 1
ATOM 942 O O . ASN A 1 126 ? -25.581 7.732 25.479 1.00 90.06 126 ASN A O 1
ATOM 946 N N . ALA A 1 127 ? -23.472 8.475 25.365 1.00 89.94 127 ALA A N 1
ATOM 947 C CA . ALA A 1 127 ? -23.218 7.832 24.085 1.00 89.94 127 ALA A CA 1
ATOM 948 C C . ALA A 1 127 ? -23.101 6.317 24.282 1.00 89.94 127 ALA A C 1
ATOM 950 O O . ALA A 1 127 ? -22.302 5.857 25.094 1.00 89.94 127 ALA A O 1
ATOM 951 N N . MET A 1 128 ? -23.889 5.562 23.513 1.00 93.12 128 MET A N 1
ATOM 952 C CA . MET A 1 128 ? -23.964 4.095 23.549 1.00 93.12 128 MET A CA 1
ATOM 953 C C . MET A 1 128 ? -24.409 3.492 24.887 1.00 93.12 128 MET A C 1
ATOM 955 O O . MET A 1 128 ? -24.368 2.280 25.045 1.00 93.12 128 MET A O 1
ATOM 959 N N . TYR A 1 129 ? -24.816 4.293 25.875 1.00 95.81 129 TYR A N 1
ATOM 960 C CA . TYR A 1 129 ? -25.226 3.750 27.168 1.00 95.81 129 TYR A CA 1
ATOM 961 C C . TYR A 1 129 ? -26.402 2.777 27.004 1.00 95.81 129 TYR A C 1
ATOM 963 O O . TYR A 1 129 ? -27.414 3.105 26.388 1.00 95.81 129 TYR A O 1
ATOM 971 N N . GLY A 1 130 ? -26.255 1.582 27.578 1.00 95.69 130 GLY A N 1
ATOM 972 C CA . GLY A 1 130 ? -27.241 0.511 27.482 1.00 95.69 130 GLY A CA 1
ATOM 973 C C . GLY A 1 130 ? -27.188 -0.295 26.182 1.00 95.69 130 GLY A C 1
ATOM 974 O O . GLY A 1 130 ? -27.837 -1.344 26.128 1.00 95.69 130 GLY A O 1
ATOM 975 N N . ASP A 1 131 ? -26.398 0.123 25.182 1.00 97.38 131 ASP A N 1
ATOM 976 C CA . ASP A 1 131 ? -26.178 -0.663 23.968 1.00 97.38 131 ASP A CA 1
ATOM 977 C C . ASP A 1 131 ? -25.623 -2.032 24.357 1.00 97.38 131 ASP A C 1
ATOM 979 O O . ASP A 1 131 ? -24.663 -2.152 25.127 1.00 97.38 131 ASP A O 1
ATOM 983 N N . ASN A 1 132 ? -26.258 -3.075 23.834 1.00 97.25 132 ASN A N 1
ATOM 984 C CA . ASN A 1 132 ? -25.866 -4.447 24.087 1.00 97.25 132 ASN A CA 1
ATOM 985 C C . ASN A 1 132 ? -24.899 -4.907 22.994 1.00 97.25 132 ASN A C 1
ATOM 987 O O . ASN A 1 132 ? -25.294 -5.002 21.837 1.00 97.25 132 ASN A O 1
ATOM 991 N N . LEU A 1 133 ? -23.660 -5.210 23.380 1.00 97.06 133 LEU A N 1
ATOM 992 C CA . LEU A 1 133 ? -22.604 -5.697 22.489 1.00 97.06 133 LEU A CA 1
ATOM 993 C C . LEU A 1 133 ? -22.278 -7.179 22.738 1.00 97.06 133 LEU A C 1
ATOM 995 O O . LEU A 1 133 ? -21.246 -7.671 22.289 1.00 97.06 133 LEU A O 1
ATOM 999 N N . SER A 1 134 ? -23.128 -7.907 23.471 1.00 96.06 134 SER A N 1
ATOM 1000 C CA . SER A 1 134 ? -22.928 -9.338 23.763 1.00 96.06 134 SER A CA 1
ATOM 1001 C C . SER A 1 134 ? -23.015 -10.251 22.539 1.00 96.06 134 SER A C 1
ATOM 1003 O O . SER A 1 134 ? -22.534 -11.381 22.591 1.00 96.06 134 SER A O 1
ATOM 1005 N N . ASP A 1 135 ? -23.592 -9.781 21.432 1.00 95.38 135 ASP A N 1
ATOM 1006 C CA . ASP A 1 135 ? -23.593 -10.468 20.138 1.00 95.38 135 ASP A CA 1
ATOM 1007 C C . ASP A 1 135 ? -22.229 -10.393 19.430 1.00 95.38 135 ASP A C 1
ATOM 1009 O O . ASP A 1 135 ? -21.992 -11.131 18.469 1.00 95.38 135 ASP A O 1
ATOM 1013 N N . LYS A 1 136 ? -21.327 -9.520 19.905 1.00 95.94 136 LYS A N 1
ATOM 1014 C CA . LYS A 1 136 ? -19.983 -9.356 19.357 1.00 95.94 136 LYS A CA 1
ATOM 1015 C C . LYS A 1 136 ? -19.034 -10.408 19.910 1.00 95.94 136 LYS A C 1
ATOM 1017 O O . LYS A 1 136 ? -18.768 -10.449 21.112 1.00 95.94 136 LYS A O 1
ATOM 1022 N N . GLN A 1 137 ? -18.449 -11.219 19.030 1.00 95.88 137 GLN A N 1
ATOM 1023 C CA . GLN A 1 137 ? -17.556 -12.309 19.441 1.00 95.88 137 GLN A CA 1
ATOM 1024 C C . GLN A 1 137 ? -16.342 -11.802 20.241 1.00 95.88 137 GLN A C 1
ATOM 1026 O O . GLN A 1 137 ? -15.942 -12.420 21.225 1.00 95.88 137 GLN A O 1
ATOM 1031 N N . VAL A 1 138 ? -15.802 -10.634 19.881 1.00 96.44 138 VAL A N 1
ATOM 1032 C CA . VAL A 1 138 ? -14.695 -9.991 20.607 1.00 96.44 138 VAL A CA 1
ATOM 1033 C C . VAL A 1 138 ? -15.055 -9.637 22.056 1.00 96.44 138 VAL A C 1
ATOM 1035 O O . VAL A 1 138 ? -14.221 -9.751 22.953 1.00 96.44 138 VAL A O 1
ATOM 1038 N N . VAL A 1 139 ? -16.313 -9.265 22.316 1.00 97.56 139 VAL A N 1
ATOM 1039 C CA . VAL A 1 139 ? -16.809 -8.984 23.671 1.00 97.56 139 VAL A CA 1
ATOM 1040 C C . VAL A 1 139 ? -16.985 -10.287 24.447 1.00 97.56 139 VAL A C 1
ATOM 1042 O O . VAL A 1 139 ? -16.610 -10.350 25.615 1.00 97.56 139 VAL A O 1
ATOM 1045 N N . GLN A 1 140 ? -17.486 -11.345 23.805 1.00 97.62 140 GLN A N 1
ATOM 1046 C CA . GLN A 1 140 ? -17.621 -12.667 24.428 1.00 97.62 140 GLN A CA 1
ATOM 1047 C C . GLN A 1 140 ? -16.264 -13.235 24.868 1.00 97.62 140 GLN A C 1
ATOM 1049 O O . GLN A 1 140 ? -16.139 -13.713 25.993 1.00 97.62 140 GLN A O 1
ATOM 1054 N N . GLU A 1 141 ? -15.234 -13.134 24.023 1.00 97.38 141 GLU A N 1
ATOM 1055 C CA . GLU A 1 141 ? -13.866 -13.551 24.362 1.00 97.38 141 GLU A CA 1
ATOM 1056 C C . GLU A 1 141 ? -13.294 -12.759 25.545 1.00 97.38 141 GLU A C 1
ATOM 1058 O O . GLU A 1 141 ? -12.749 -13.343 26.491 1.00 97.38 141 GLU A O 1
ATOM 1063 N N . ALA A 1 142 ? -13.492 -11.437 25.541 1.00 97.94 142 ALA A N 1
ATOM 1064 C CA . ALA A 1 142 ? -13.090 -10.578 26.647 1.00 97.94 142 ALA A CA 1
ATOM 1065 C C . ALA A 1 142 ? -13.793 -10.967 27.948 1.00 97.94 142 ALA A C 1
ATOM 1067 O O . ALA A 1 142 ? -13.129 -11.137 28.968 1.00 97.94 142 ALA A O 1
ATOM 1068 N N . LEU A 1 143 ? -15.108 -11.190 27.922 1.00 98.25 143 LEU A N 1
ATOM 1069 C CA . LEU A 1 143 ? -15.876 -11.618 29.094 1.00 98.25 143 LEU A CA 1
ATOM 1070 C C . LEU A 1 143 ? -15.528 -13.046 29.548 1.00 98.25 143 LEU A C 1
ATOM 1072 O O . LEU A 1 143 ? -15.617 -13.347 30.738 1.00 98.25 143 LEU A O 1
ATOM 1076 N N . ALA A 1 144 ? -15.033 -13.896 28.644 1.00 97.69 144 ALA A N 1
ATOM 1077 C CA . ALA A 1 144 ? -14.426 -15.189 28.970 1.00 97.69 144 ALA A CA 1
ATOM 1078 C C . ALA A 1 144 ? -13.007 -15.066 29.568 1.00 97.69 144 ALA A C 1
ATOM 1080 O O . ALA A 1 144 ? -12.384 -16.066 29.925 1.00 97.69 144 ALA A O 1
ATOM 1081 N N . GLY A 1 145 ? -12.485 -13.844 29.709 1.00 97.44 145 GLY A N 1
ATOM 1082 C CA . GLY A 1 145 ? -11.218 -13.561 30.373 1.00 97.44 145 GLY A CA 1
ATOM 1083 C C . GLY A 1 145 ? -10.008 -13.459 29.446 1.00 97.44 145 GLY A C 1
ATOM 1084 O O . GLY A 1 145 ? -8.887 -13.417 29.972 1.00 97.44 145 GLY A O 1
ATOM 1085 N N . ARG A 1 146 ? -10.210 -13.393 28.121 1.00 96.50 146 ARG A N 1
ATOM 1086 C CA . ARG A 1 146 ? -9.153 -13.290 27.101 1.00 96.50 146 ARG A CA 1
ATOM 1087 C C . ARG A 1 146 ? -9.258 -11.975 26.318 1.00 96.50 146 ARG A C 1
ATOM 1089 O O . ARG A 1 146 ? -10.297 -11.726 25.724 1.00 96.50 146 ARG A O 1
ATOM 1096 N N . PRO A 1 147 ? -8.208 -11.136 26.265 1.00 96.25 147 PRO A N 1
ATOM 1097 C CA . PRO A 1 147 ? -8.193 -9.996 25.355 1.00 96.25 147 PRO A CA 1
ATOM 1098 C C . PRO A 1 147 ? -8.382 -10.449 23.905 1.00 96.25 147 PRO A C 1
ATOM 1100 O O . PRO A 1 147 ? -7.785 -11.443 23.487 1.00 96.25 147 PRO A O 1
ATOM 1103 N N . ALA A 1 148 ? -9.189 -9.715 23.150 1.00 95.12 148 ALA A N 1
ATOM 1104 C CA . ALA A 1 148 ? -9.524 -10.038 21.772 1.00 95.12 148 ALA A CA 1
ATOM 1105 C C . ALA A 1 148 ? -9.563 -8.777 20.904 1.00 95.12 148 ALA A C 1
ATOM 1107 O O . ALA A 1 148 ? -9.690 -7.659 21.405 1.00 95.12 148 ALA A O 1
ATOM 1108 N N . LEU A 1 149 ? -9.446 -8.973 19.592 1.00 94.94 149 LEU A N 1
ATOM 1109 C CA . LEU A 1 149 ? -9.443 -7.918 18.582 1.00 94.94 149 LEU A CA 1
ATOM 1110 C C . LEU A 1 149 ? -10.577 -8.148 17.596 1.00 94.94 149 LEU A C 1
ATOM 1112 O O . LEU A 1 149 ? -11.017 -9.281 17.418 1.00 94.94 149 LEU A O 1
ATOM 1116 N N . ASP A 1 150 ? -11.023 -7.079 16.955 1.00 95.12 150 ASP A N 1
ATOM 1117 C CA . ASP A 1 150 ? -11.976 -7.145 15.858 1.00 95.12 150 ASP A CA 1
ATOM 1118 C C . ASP A 1 150 ? -11.854 -5.923 14.947 1.00 95.12 150 ASP A C 1
ATOM 1120 O O . ASP A 1 150 ? -11.129 -4.965 15.241 1.00 95.12 150 ASP A O 1
ATOM 1124 N N . VAL A 1 151 ? -12.602 -5.932 13.847 1.00 94.50 151 VAL A N 1
ATOM 1125 C CA . VAL A 1 151 ? -12.768 -4.762 12.982 1.00 94.50 151 VAL A CA 1
ATOM 1126 C C . VAL A 1 151 ? -14.248 -4.467 12.824 1.00 94.50 151 VAL A C 1
ATOM 1128 O O . VAL A 1 151 ? -15.006 -5.327 12.394 1.00 94.50 151 VAL A O 1
ATOM 1131 N N . TRP A 1 152 ? -14.653 -3.242 13.147 1.00 93.94 152 TRP A N 1
ATOM 1132 C CA . TRP A 1 152 ? -16.038 -2.788 13.059 1.00 93.94 152 TRP A CA 1
ATOM 1133 C C . TRP A 1 152 ? -16.177 -1.618 12.092 1.00 93.94 152 TRP A C 1
ATOM 1135 O O . TRP A 1 152 ? -15.261 -0.810 11.934 1.00 93.94 152 TRP A O 1
ATOM 1145 N N . ASN A 1 153 ? -17.370 -1.463 11.523 1.00 91.50 153 ASN A N 1
ATOM 1146 C CA . ASN A 1 153 ? -17.776 -0.208 10.910 1.00 91.50 153 ASN A CA 1
ATOM 1147 C C . ASN A 1 153 ? -18.417 0.655 11.996 1.00 91.50 153 ASN A C 1
ATOM 1149 O O . ASN A 1 153 ? -19.559 0.431 12.400 1.00 91.50 153 ASN A O 1
ATOM 1153 N N . PHE A 1 154 ? -17.672 1.639 12.489 1.00 89.19 154 PHE A N 1
ATOM 1154 C CA . PHE A 1 154 ? -18.157 2.557 13.507 1.00 89.19 154 PHE A CA 1
ATOM 1155 C C . PHE A 1 154 ? -18.191 3.978 12.958 1.00 89.19 154 PHE A C 1
ATOM 1157 O O . PHE A 1 154 ? -17.207 4.472 12.413 1.00 89.19 154 PHE A O 1
ATOM 1164 N N . ALA A 1 155 ? -19.343 4.645 13.079 1.00 86.25 155 ALA A N 1
ATOM 1165 C C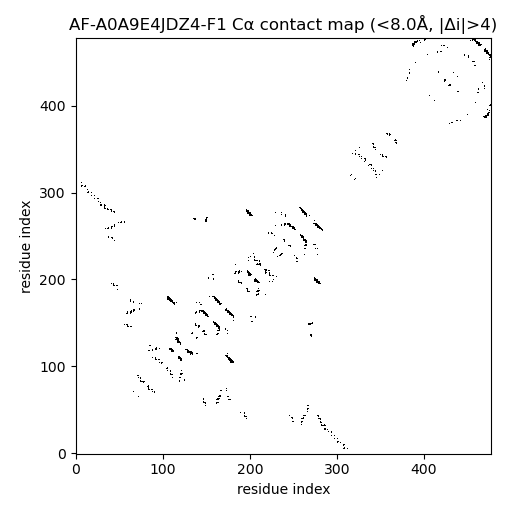A . ALA A 1 155 ? -19.558 5.984 12.527 1.00 86.25 155 ALA A CA 1
ATOM 1166 C C . ALA A 1 155 ? -19.131 6.108 11.044 1.00 86.25 155 ALA A C 1
ATOM 1168 O O . ALA A 1 155 ? -18.548 7.110 10.634 1.00 86.25 155 ALA A O 1
ATOM 1169 N N . ARG A 1 156 ? -19.439 5.079 10.233 1.00 87.69 156 ARG A N 1
ATOM 1170 C CA . ARG A 1 156 ? -19.098 4.970 8.799 1.00 87.69 156 ARG A CA 1
ATOM 1171 C C . ARG A 1 156 ? -17.603 4.862 8.490 1.00 87.69 156 ARG A C 1
ATOM 1173 O O . ARG A 1 156 ? -17.235 5.042 7.331 1.00 87.69 156 ARG A O 1
ATOM 1180 N N . SER A 1 157 ? -16.776 4.589 9.493 1.00 90.81 157 SER A N 1
ATOM 1181 C CA . SER A 1 157 ? -15.331 4.449 9.356 1.00 90.81 157 SER A CA 1
ATOM 1182 C C . SER A 1 157 ? -14.887 3.081 9.855 1.00 90.81 157 SER A C 1
ATOM 1184 O O . SER A 1 157 ? -15.350 2.597 10.893 1.00 90.81 157 SER A O 1
ATOM 1186 N N . MET A 1 158 ? -13.948 2.468 9.141 1.00 94.00 158 MET A N 1
ATOM 1187 C CA . MET A 1 158 ? -13.339 1.225 9.596 1.00 94.00 158 MET A CA 1
ATOM 1188 C C . MET A 1 158 ? -12.561 1.474 10.888 1.00 94.00 158 MET A C 1
ATOM 1190 O O . MET A 1 158 ? -11.639 2.287 10.933 1.00 94.00 158 MET A O 1
ATOM 1194 N N . THR A 1 159 ? -12.955 0.773 11.943 1.00 94.50 159 THR A N 1
ATOM 1195 C CA . THR A 1 159 ? -12.425 0.937 13.292 1.00 94.50 159 THR A CA 1
ATOM 1196 C C . THR A 1 159 ? -11.880 -0.394 13.772 1.00 94.50 159 THR A C 1
ATOM 1198 O O . THR A 1 159 ? -12.605 -1.382 13.861 1.00 94.50 159 THR A O 1
ATOM 1201 N N . ARG A 1 160 ? -10.589 -0.424 14.096 1.00 94.38 160 ARG A N 1
ATOM 1202 C CA . ARG A 1 160 ? -9.975 -1.546 14.803 1.00 94.38 160 ARG A CA 1
ATOM 1203 C C . ARG A 1 160 ? -10.422 -1.483 16.251 1.00 94.38 160 ARG A C 1
ATOM 1205 O O . ARG A 1 160 ? -10.232 -0.458 16.903 1.00 94.38 160 ARG A O 1
ATOM 1212 N N . VAL A 1 161 ? -10.979 -2.572 16.755 1.00 96.06 161 VAL A N 1
ATOM 1213 C CA . VAL A 1 161 ? -11.478 -2.668 18.124 1.00 96.06 161 VAL A CA 1
ATOM 1214 C C . VAL A 1 161 ? -10.662 -3.697 18.890 1.00 96.06 161 VAL A C 1
ATOM 1216 O O . VAL A 1 161 ? -10.270 -4.727 18.353 1.00 96.06 161 VAL A O 1
ATOM 1219 N N . SER A 1 162 ? -10.379 -3.392 20.147 1.00 96.62 162 SER A N 1
ATOM 1220 C CA . SER A 1 162 ? -9.727 -4.285 21.094 1.00 96.62 162 SER A CA 1
ATOM 1221 C C . SER A 1 162 ? -10.542 -4.291 22.373 1.00 96.62 162 SER A C 1
ATOM 1223 O O . SER A 1 162 ? -10.856 -3.227 22.910 1.00 96.62 162 SER A O 1
ATOM 1225 N N . VAL A 1 163 ? -10.910 -5.475 22.850 1.00 98.12 163 VAL A N 1
ATOM 1226 C CA . VAL A 1 163 ? -11.694 -5.633 24.075 1.00 98.12 163 VAL A CA 1
ATOM 1227 C C . VAL A 1 163 ? -10.922 -6.509 25.046 1.00 98.12 163 VAL A C 1
ATOM 1229 O O . VAL A 1 163 ? -10.439 -7.581 24.686 1.00 98.12 163 VAL A O 1
ATOM 1232 N N . ALA A 1 164 ? -10.793 -6.053 26.289 1.00 98.56 164 ALA A N 1
ATOM 1233 C CA . ALA A 1 164 ? -10.063 -6.759 27.331 1.00 98.56 164 ALA A CA 1
ATOM 1234 C C . ALA A 1 164 ? -10.898 -6.925 28.612 1.00 98.56 164 ALA A C 1
ATOM 1236 O O . ALA A 1 164 ? -11.661 -6.025 28.966 1.00 98.56 164 ALA A O 1
ATOM 1237 N N . PRO A 1 165 ? -10.750 -8.051 29.337 1.00 98.62 165 PRO A N 1
ATOM 1238 C CA . PRO A 1 165 ? -11.457 -8.288 30.593 1.00 98.62 165 PRO A CA 1
ATOM 1239 C C . PRO A 1 165 ? -11.041 -7.300 31.678 1.00 98.62 165 PRO A C 1
ATOM 1241 O O . PRO A 1 165 ? -9.851 -7.115 31.936 1.00 98.62 165 PRO A O 1
ATOM 1244 N N . ILE A 1 166 ? -12.023 -6.783 32.407 1.00 98.69 166 ILE A N 1
ATOM 1245 C CA . ILE A 1 166 ? -11.801 -6.125 33.693 1.00 98.69 166 ILE A CA 1
ATOM 1246 C C . ILE A 1 166 ? -12.000 -7.182 34.776 1.00 98.69 166 ILE A C 1
ATOM 1248 O O . ILE A 1 166 ? -13.062 -7.806 34.858 1.00 98.69 166 ILE A O 1
ATOM 1252 N N . LYS A 1 167 ? -10.970 -7.401 35.599 1.00 98.12 167 LYS A N 1
ATOM 1253 C CA . LYS A 1 167 ? -10.968 -8.450 36.626 1.00 98.12 167 LYS A CA 1
ATOM 1254 C C . LYS A 1 167 ? -10.927 -7.863 38.030 1.00 98.12 167 LYS A C 1
ATOM 1256 O O . LYS A 1 167 ? -10.087 -7.015 38.313 1.00 98.12 167 LYS A O 1
ATOM 1261 N N . SER A 1 168 ? -11.792 -8.355 38.911 1.00 96.81 168 SER A N 1
ATOM 1262 C CA . SER A 1 168 ? -11.702 -8.144 40.356 1.00 96.81 168 SER A CA 1
ATOM 1263 C C . SER A 1 168 ? -11.177 -9.434 40.989 1.00 96.81 168 SER A C 1
ATOM 1265 O O . SER A 1 168 ? -11.895 -10.426 41.107 1.00 96.81 168 SER A O 1
ATOM 1267 N N . GLY A 1 169 ? -9.878 -9.473 41.297 1.00 93.44 169 GLY A N 1
ATOM 1268 C CA . GLY A 1 169 ? -9.194 -10.723 41.639 1.00 93.44 169 GLY A CA 1
ATOM 1269 C C . GLY A 1 169 ? -9.152 -11.688 40.446 1.00 93.44 169 GLY A C 1
ATOM 1270 O O . GLY A 1 169 ? -8.615 -11.349 39.392 1.00 93.44 169 GLY A O 1
ATOM 1271 N N . SER A 1 170 ? -9.709 -12.891 40.604 1.00 93.44 170 SER A N 1
ATOM 1272 C CA . SER A 1 170 ? -9.831 -13.886 39.526 1.00 93.44 170 SER A CA 1
ATOM 1273 C C . SER A 1 170 ? -11.129 -13.766 38.718 1.00 93.44 170 SER A C 1
ATO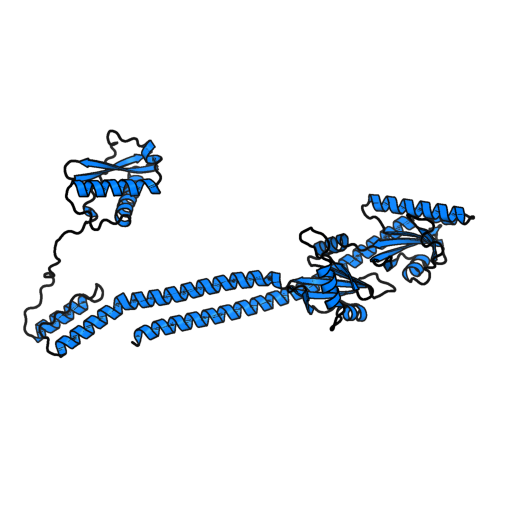M 1275 O O . SER A 1 170 ? -11.231 -14.371 37.650 1.00 93.44 170 SER A O 1
ATOM 1277 N N . GLU A 1 171 ? -12.110 -12.994 39.192 1.00 97.12 171 GLU A N 1
ATOM 1278 C CA . GLU A 1 171 ? -13.419 -12.876 38.553 1.00 97.12 171 GLU A CA 1
ATOM 1279 C C . GLU A 1 171 ? -13.428 -11.779 37.483 1.00 97.12 171 GLU A C 1
ATOM 1281 O O . GLU A 1 171 ? -12.983 -10.658 37.724 1.00 97.12 171 GLU A O 1
ATOM 1286 N N . VAL A 1 172 ? -13.988 -12.082 36.308 1.00 98.31 172 VAL A N 1
ATOM 1287 C CA . VAL A 1 172 ? -14.291 -11.076 35.282 1.00 98.31 172 VAL A CA 1
ATOM 1288 C C . VAL A 1 172 ? -15.592 -10.362 35.652 1.00 98.31 172 VAL A C 1
ATOM 1290 O O . VAL A 1 172 ? -16.660 -10.978 35.687 1.00 98.31 172 VAL A O 1
ATOM 1293 N N . VAL A 1 173 ? -15.494 -9.061 35.926 1.00 98.12 173 VAL A N 1
ATOM 1294 C CA . VAL A 1 173 ? -16.622 -8.207 36.348 1.00 98.12 173 VAL A CA 1
ATOM 1295 C C . VAL A 1 173 ? -17.188 -7.355 35.208 1.00 98.12 173 VAL A C 1
ATOM 1297 O O . VAL A 1 173 ? -18.304 -6.853 35.307 1.00 98.12 173 VAL A O 1
ATOM 1300 N N . GLY A 1 174 ? -16.447 -7.237 34.106 1.00 98.38 174 GLY A N 1
ATOM 1301 C CA . GLY A 1 174 ? -16.842 -6.501 32.910 1.00 98.38 174 GLY A CA 1
ATOM 1302 C C . GLY A 1 174 ? -15.729 -6.501 31.867 1.00 98.38 174 GLY A C 1
ATOM 1303 O O . GLY A 1 174 ? -14.805 -7.317 31.934 1.00 98.38 174 GLY A O 1
ATOM 1304 N N . ALA A 1 175 ? -15.789 -5.570 30.920 1.00 98.75 175 ALA A N 1
ATOM 1305 C CA . ALA A 1 175 ? -14.778 -5.433 29.876 1.00 98.75 175 ALA A CA 1
ATOM 1306 C C . ALA A 1 175 ? -14.479 -3.966 29.541 1.00 98.75 175 ALA A C 1
ATOM 1308 O O . ALA A 1 175 ? -15.331 -3.093 29.685 1.00 98.75 175 ALA A O 1
ATOM 1309 N N . LEU A 1 176 ? -13.258 -3.697 29.087 1.00 98.69 176 LEU A N 1
ATOM 1310 C CA . LEU A 1 176 ? -12.844 -2.418 28.521 1.00 98.69 176 LEU A CA 1
ATOM 1311 C C . LEU A 1 176 ? -12.743 -2.575 27.006 1.00 98.69 176 LEU A C 1
ATOM 1313 O O . LEU A 1 176 ? -12.022 -3.451 26.533 1.00 98.69 176 LEU A O 1
ATOM 1317 N N . LEU A 1 177 ? -13.422 -1.709 26.265 1.00 98.44 177 LEU A N 1
ATOM 1318 C CA . LEU A 1 177 ? -13.359 -1.622 24.813 1.00 98.44 177 LEU A CA 1
ATOM 1319 C C . LEU A 1 177 ? -12.566 -0.385 24.407 1.00 98.44 177 LEU A C 1
ATOM 1321 O O . LEU A 1 177 ? -12.866 0.720 24.856 1.00 98.44 177 LEU A O 1
ATOM 1325 N N . LEU A 1 178 ? -11.596 -0.578 23.519 1.00 97.62 178 LEU A N 1
ATOM 1326 C CA . LEU A 1 178 ? -10.849 0.471 22.835 1.00 97.62 178 LEU A CA 1
ATOM 1327 C C . LEU A 1 178 ? -11.104 0.378 21.331 1.00 97.62 178 LEU A C 1
ATOM 1329 O O . LEU A 1 178 ? -11.099 -0.718 20.776 1.00 97.62 178 LEU A O 1
ATOM 1333 N N . GLY A 1 179 ? -11.283 1.514 20.663 1.00 95.94 179 GLY A N 1
ATOM 1334 C CA . GLY A 1 179 ? -11.491 1.590 19.219 1.00 95.94 179 GLY A CA 1
ATOM 1335 C C . GLY A 1 179 ? -10.638 2.674 18.568 1.00 95.94 179 GLY A C 1
ATOM 1336 O O . GLY A 1 179 ? -10.692 3.831 18.985 1.00 95.94 179 GLY A O 1
ATOM 1337 N N . TYR A 1 180 ? -9.899 2.318 17.517 1.00 94.62 180 TYR A N 1
ATOM 1338 C CA . TYR A 1 180 ? -9.133 3.245 16.681 1.00 94.62 180 TYR A CA 1
ATOM 1339 C C . TYR A 1 180 ? -9.696 3.282 15.268 1.00 94.62 180 TYR A C 1
ATOM 1341 O O . TYR A 1 180 ? -9.771 2.249 14.603 1.00 94.62 180 TYR A O 1
ATOM 1349 N N . VAL A 1 181 ? -10.082 4.473 14.809 1.00 94.00 181 VAL A N 1
ATOM 1350 C CA . VAL A 1 181 ? -10.453 4.684 13.407 1.00 94.00 181 VAL A CA 1
ATOM 1351 C C . VAL A 1 181 ? -9.191 4.598 12.569 1.00 94.00 181 VAL A C 1
ATOM 1353 O O . VAL A 1 181 ? -8.246 5.351 12.798 1.00 94.00 181 VAL A O 1
ATOM 1356 N N . MET A 1 182 ? -9.209 3.719 11.576 1.00 93.00 182 MET A N 1
ATOM 1357 C CA . MET A 1 182 ? -8.108 3.599 10.641 1.00 93.00 182 MET A CA 1
ATOM 1358 C C . MET A 1 182 ? -8.134 4.778 9.672 1.00 93.00 182 MET A C 1
ATOM 1360 O O . MET A 1 182 ? -8.944 4.843 8.747 1.00 93.00 182 MET A O 1
ATOM 1364 N N . SER A 1 183 ? -7.264 5.744 9.942 1.00 93.06 183 SER A N 1
ATOM 1365 C CA . SER A 1 183 ? -7.204 7.002 9.202 1.00 93.06 183 SER A CA 1
ATOM 1366 C C . SER A 1 183 ? -6.292 6.913 7.980 1.00 93.06 183 SER A C 1
ATOM 1368 O O . SER A 1 183 ? -5.388 6.080 7.913 1.00 93.06 183 SER A O 1
ATOM 1370 N N . HIS A 1 184 ? -6.456 7.859 7.056 1.00 94.00 184 HIS A N 1
ATOM 1371 C CA . HIS A 1 184 ? -5.532 8.063 5.941 1.00 94.00 184 HIS A CA 1
ATOM 1372 C C . HIS A 1 184 ? -4.059 8.147 6.388 1.00 94.00 184 HIS A C 1
ATOM 1374 O O . HIS A 1 184 ? -3.183 7.549 5.766 1.00 94.00 184 HIS A O 1
ATOM 1380 N N . GLN A 1 185 ? -3.771 8.862 7.484 1.00 93.00 185 GLN A N 1
ATOM 1381 C CA . GLN A 1 185 ? -2.402 9.017 7.984 1.00 93.00 185 GLN A CA 1
ATOM 1382 C C . GLN A 1 185 ? -1.821 7.689 8.482 1.00 93.00 185 GLN A C 1
ATOM 1384 O O . GLN A 1 185 ? -0.653 7.400 8.240 1.00 93.00 185 GLN A O 1
ATOM 1389 N N . GLU A 1 186 ? -2.632 6.869 9.148 1.00 93.00 186 GLU A N 1
ATOM 1390 C CA . GLU A 1 186 ? -2.216 5.544 9.610 1.00 93.00 186 GLU A CA 1
ATOM 1391 C C . GLU A 1 186 ? -1.940 4.610 8.428 1.00 93.00 186 GLU A C 1
ATOM 1393 O O . GLU A 1 186 ? -0.892 3.969 8.375 1.00 93.00 186 GLU A O 1
ATOM 1398 N N . VAL A 1 187 ? -2.820 4.605 7.423 1.00 95.75 187 VAL A N 1
ATOM 1399 C CA . VAL A 1 187 ? -2.628 3.804 6.205 1.00 95.75 187 VAL A CA 1
ATOM 1400 C C . VAL A 1 187 ? -1.419 4.284 5.404 1.00 95.75 187 VAL A C 1
ATOM 1402 O O . VAL A 1 187 ? -0.713 3.465 4.817 1.00 95.75 187 VAL A O 1
ATOM 1405 N N . ARG A 1 188 ? -1.115 5.586 5.422 1.00 95.94 188 ARG A N 1
ATOM 1406 C CA . ARG A 1 188 ? 0.120 6.126 4.845 1.00 95.94 188 ARG A CA 1
ATOM 1407 C C . ARG A 1 188 ? 1.359 5.636 5.592 1.00 95.94 188 ARG A C 1
ATOM 1409 O O . ARG A 1 188 ? 2.266 5.119 4.953 1.00 95.94 188 ARG A O 1
ATOM 1416 N N . ASN A 1 189 ? 1.367 5.713 6.921 1.00 94.69 189 ASN A N 1
ATOM 1417 C CA . ASN A 1 189 ? 2.485 5.215 7.724 1.00 94.69 189 ASN A CA 1
ATOM 1418 C C . ASN A 1 189 ? 2.722 3.713 7.474 1.00 94.69 189 ASN A C 1
ATOM 1420 O O . ASN A 1 189 ? 3.860 3.279 7.309 1.00 94.69 189 ASN A O 1
ATOM 1424 N N . LEU A 1 190 ? 1.649 2.921 7.378 1.00 95.25 190 LEU A N 1
ATOM 1425 C CA . LEU A 1 190 ? 1.726 1.502 7.015 1.00 95.25 190 LEU A CA 1
ATOM 1426 C C . LEU A 1 190 ? 2.253 1.296 5.591 1.00 95.25 190 LEU A C 1
ATOM 1428 O O . LEU A 1 190 ? 3.083 0.422 5.362 1.00 95.25 190 LEU A O 1
ATOM 1432 N N . SER A 1 191 ? 1.802 2.109 4.638 1.00 96.81 191 SER A N 1
ATOM 1433 C CA . SER A 1 191 ? 2.271 2.093 3.248 1.00 96.81 191 SER A CA 1
ATOM 1434 C C . SER A 1 191 ? 3.775 2.368 3.155 1.00 96.81 191 SER A C 1
ATOM 1436 O O . SER A 1 191 ? 4.467 1.703 2.383 1.00 96.81 191 SER A O 1
ATOM 1438 N N . ASP A 1 192 ? 4.296 3.288 3.970 1.00 96.31 192 ASP A N 1
ATOM 1439 C CA . ASP A 1 192 ? 5.727 3.597 4.036 1.00 96.31 192 ASP A CA 1
ATOM 1440 C C . ASP A 1 192 ? 6.536 2.421 4.604 1.00 96.31 192 ASP A C 1
ATOM 1442 O O . ASP A 1 192 ? 7.577 2.064 4.050 1.00 96.31 192 ASP A O 1
ATOM 1446 N N . LEU A 1 193 ? 6.030 1.755 5.650 1.00 96.38 193 LEU A N 1
ATOM 1447 C CA . LEU A 1 193 ? 6.656 0.554 6.223 1.00 96.38 193 LEU A CA 1
ATOM 1448 C C . LEU A 1 193 ? 6.631 -0.644 5.261 1.00 96.38 193 LEU A C 1
ATOM 1450 O O . LEU A 1 193 ? 7.586 -1.417 5.197 1.00 96.38 193 LEU A O 1
ATOM 1454 N N . VAL A 1 194 ? 5.544 -0.804 4.506 1.00 96.25 194 VAL A N 1
ATOM 1455 C CA . VAL A 1 194 ? 5.352 -1.896 3.536 1.00 96.25 194 VAL A CA 1
ATOM 1456 C C . VAL A 1 194 ? 6.088 -1.632 2.212 1.00 96.25 194 VAL A C 1
ATOM 1458 O O . VAL A 1 194 ? 6.391 -2.570 1.463 1.00 96.25 194 VAL A O 1
ATOM 1461 N N . GLY A 1 195 ? 6.387 -0.368 1.902 1.00 95.44 195 GLY A N 1
ATOM 1462 C CA . GLY A 1 195 ? 7.058 0.052 0.670 1.00 95.44 195 GLY A CA 1
ATOM 1463 C C . GLY A 1 195 ? 6.174 -0.012 -0.583 1.00 95.44 195 GLY A C 1
ATOM 1464 O O . GLY A 1 195 ? 6.695 -0.125 -1.704 1.00 95.44 195 GLY A O 1
ATOM 1465 N N . ALA A 1 196 ? 4.851 0.025 -0.407 1.00 96.44 196 ALA A N 1
ATOM 1466 C CA . ALA A 1 196 ? 3.864 0.004 -1.483 1.0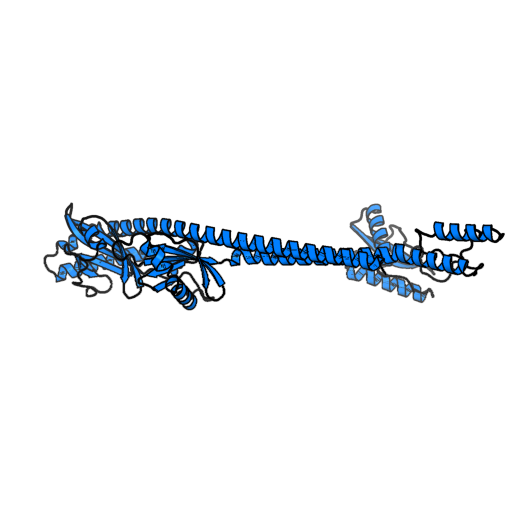0 96.44 196 ALA A CA 1
ATOM 1467 C C . ALA A 1 196 ? 2.572 0.731 -1.065 1.00 96.44 196 ALA A C 1
ATOM 1469 O O . ALA A 1 196 ? 2.155 0.571 0.082 1.00 96.44 196 ALA A O 1
ATOM 1470 N N . PRO A 1 197 ? 1.920 1.471 -1.985 1.00 97.00 197 PRO A N 1
ATOM 1471 C CA . PRO A 1 197 ? 0.588 2.022 -1.768 1.00 97.00 197 PRO A CA 1
ATOM 1472 C C . PRO A 1 197 ? -0.424 0.990 -1.264 1.00 97.00 197 PRO A C 1
ATOM 1474 O O . PRO A 1 197 ? -0.469 -0.146 -1.744 1.00 97.00 197 PRO A O 1
ATOM 1477 N N . LEU A 1 198 ? -1.259 1.415 -0.319 1.00 98.00 198 LEU A N 1
ATOM 1478 C CA . LEU A 1 198 ? -2.270 0.599 0.339 1.00 98.00 198 LEU A CA 1
ATOM 1479 C C . LEU A 1 198 ? -3.640 1.253 0.196 1.00 98.00 198 LEU A C 1
ATOM 1481 O O . LEU A 1 198 ? -3.777 2.471 0.288 1.00 98.00 198 LEU A O 1
ATOM 1485 N N . ALA A 1 199 ? -4.672 0.440 0.046 1.00 97.94 199 ALA A N 1
ATOM 1486 C CA . ALA A 1 199 ? -6.054 0.854 0.214 1.00 97.94 199 ALA A CA 1
ATOM 1487 C C . ALA A 1 199 ? -6.748 -0.130 1.141 1.00 97.94 199 ALA A C 1
ATOM 1489 O O . ALA A 1 199 ? -6.624 -1.338 0.975 1.00 97.94 199 ALA A O 1
ATOM 1490 N N . VAL A 1 200 ? -7.469 0.372 2.127 1.00 96.94 200 VAL A N 1
ATOM 1491 C CA . VAL A 1 200 ? -8.141 -0.467 3.115 1.00 96.94 200 VAL A CA 1
ATOM 1492 C C . VAL A 1 200 ? -9.632 -0.444 2.865 1.00 96.94 200 VAL A C 1
ATOM 1494 O O . VAL A 1 200 ? -10.220 0.607 2.606 1.00 96.94 200 VAL A O 1
ATOM 1497 N N . PHE A 1 201 ? -10.244 -1.617 2.905 1.00 96.81 201 PHE A N 1
ATOM 1498 C CA . PHE A 1 201 ? -11.638 -1.791 2.543 1.00 96.81 201 PHE A CA 1
ATOM 1499 C C . PHE A 1 201 ? -12.394 -2.560 3.612 1.00 96.81 201 PHE A C 1
ATOM 1501 O O . PHE A 1 201 ? -11.837 -3.394 4.324 1.00 96.81 201 PHE A O 1
ATOM 1508 N N . HIS A 1 202 ? -13.682 -2.257 3.717 1.00 95.50 202 HIS A N 1
ATOM 1509 C CA . HIS A 1 202 ? -14.597 -2.877 4.666 1.00 95.50 202 HIS A CA 1
ATOM 1510 C C . HIS A 1 202 ? -16.029 -2.719 4.162 1.00 95.50 202 HIS A C 1
ATOM 1512 O O . HIS A 1 202 ? -16.349 -1.667 3.606 1.00 95.50 202 HIS A O 1
ATOM 1518 N N . GLU A 1 203 ? -16.861 -3.751 4.327 1.00 93.25 203 GLU A N 1
ATOM 1519 C CA . GLU A 1 203 ? -18.262 -3.778 3.869 1.00 93.25 203 GLU A CA 1
ATOM 1520 C C . GLU A 1 203 ? -18.441 -3.388 2.387 1.00 93.25 203 GLU A C 1
ATOM 1522 O O . GLU A 1 203 ? -19.293 -2.575 2.027 1.00 93.25 203 GLU A O 1
ATOM 1527 N N . GLY A 1 204 ? -17.615 -3.950 1.498 1.00 93.25 204 GLY A N 1
ATOM 1528 C CA . GLY A 1 204 ? -17.798 -3.784 0.050 1.00 93.25 204 GLY A CA 1
ATOM 1529 C C . GLY A 1 204 ? -17.363 -2.427 -0.516 1.00 93.25 204 GLY A C 1
ATOM 1530 O O . GLY A 1 204 ? -17.701 -2.103 -1.654 1.00 93.25 204 GLY A O 1
ATOM 1531 N N . LYS A 1 205 ? -16.637 -1.611 0.258 1.00 94.75 205 LYS A N 1
ATOM 1532 C CA . LYS A 1 205 ? -16.083 -0.334 -0.210 1.00 94.75 205 LYS A CA 1
ATOM 1533 C C . LYS A 1 205 ? -14.697 -0.063 0.361 1.00 94.75 205 LYS A C 1
ATOM 1535 O O . LYS A 1 205 ? -14.374 -0.481 1.474 1.00 94.75 205 LYS A O 1
ATOM 1540 N N . VAL A 1 206 ? -13.887 0.687 -0.382 1.00 96.88 206 VAL A N 1
ATOM 1541 C CA . VAL A 1 206 ? -12.645 1.260 0.155 1.00 96.88 206 VAL A CA 1
ATOM 1542 C C . VAL A 1 206 ? -13.004 2.392 1.113 1.00 96.88 206 VAL A C 1
ATOM 1544 O O . VAL A 1 206 ? -13.812 3.259 0.790 1.00 96.88 206 VAL A O 1
ATOM 1547 N N . GLN A 1 207 ? -12.423 2.356 2.307 1.00 95.62 207 GLN A N 1
ATOM 1548 C CA . GLN A 1 207 ? -12.702 3.302 3.388 1.00 95.62 207 GLN A CA 1
ATOM 1549 C C . GLN A 1 207 ? -11.707 4.462 3.368 1.00 95.62 207 GLN A C 1
ATOM 1551 O O . GLN A 1 207 ? -12.097 5.609 3.549 1.00 95.62 207 GLN A O 1
ATOM 1556 N N . THR A 1 208 ? -10.431 4.159 3.123 1.00 96.31 208 THR A N 1
ATOM 1557 C CA . THR A 1 208 ? -9.364 5.144 2.914 1.00 96.31 208 THR A CA 1
ATOM 1558 C C . THR A 1 208 ? -8.200 4.490 2.160 1.00 96.31 208 THR A C 1
ATOM 1560 O O . THR A 1 208 ? -8.136 3.261 2.027 1.00 96.31 208 THR A O 1
ATOM 1563 N N . SER A 1 209 ? -7.276 5.288 1.638 1.00 97.38 209 SER A N 1
ATOM 1564 C CA . SER A 1 209 ? -6.062 4.803 0.975 1.00 97.38 209 SER A CA 1
ATOM 1565 C C . SER A 1 209 ? -4.833 5.619 1.359 1.00 97.38 209 SER A C 1
ATOM 1567 O O . SER A 1 209 ? -4.965 6.690 1.933 1.00 97.38 209 SER A O 1
ATOM 1569 N N . SER A 1 210 ? -3.627 5.149 1.038 1.00 97.50 210 SER A N 1
ATOM 1570 C CA . SER A 1 210 ? -2.395 5.930 1.195 1.00 97.50 210 SER A CA 1
ATOM 1571 C C . SER A 1 210 ? -2.110 6.866 0.017 1.00 97.50 210 SER A C 1
ATOM 1573 O O . SER A 1 210 ? -1.080 7.540 0.019 1.00 97.50 210 SER A O 1
ATOM 1575 N N . PHE A 1 211 ? -2.993 6.938 -0.988 1.00 96.50 211 PHE A N 1
ATOM 1576 C CA . PHE A 1 211 ? -2.818 7.847 -2.119 1.00 96.50 211 PHE A CA 1
ATOM 1577 C C . PHE A 1 211 ? -2.984 9.300 -1.688 1.00 96.50 211 PHE A C 1
ATOM 1579 O O . PHE A 1 211 ? -3.869 9.636 -0.900 1.00 96.50 211 PHE A O 1
ATOM 1586 N N . VAL A 1 212 ? -2.131 10.166 -2.234 1.00 95.94 212 VAL A N 1
ATOM 1587 C CA . VAL A 1 212 ? -2.087 11.581 -1.870 1.00 95.94 212 VAL A CA 1
ATOM 1588 C C . VAL A 1 212 ? -2.150 12.487 -3.085 1.00 95.94 212 VAL A C 1
ATOM 1590 O O . VAL A 1 212 ? -1.584 12.180 -4.136 1.00 95.94 212 VAL A O 1
ATOM 1593 N N . THR A 1 213 ? -2.803 13.630 -2.915 1.00 94.44 213 THR A N 1
ATOM 1594 C CA . THR A 1 213 ? -2.751 14.746 -3.859 1.00 94.44 213 THR A CA 1
ATOM 1595 C C . THR A 1 213 ? -1.406 15.474 -3.754 1.00 94.44 213 THR A C 1
ATOM 1597 O O . THR A 1 213 ? -0.648 15.275 -2.804 1.00 94.44 213 THR A O 1
ATOM 1600 N N . SER A 1 214 ? -1.128 16.406 -4.670 1.00 90.31 214 SER A N 1
ATOM 1601 C CA . SER A 1 214 ? 0.046 17.297 -4.588 1.00 90.31 214 SER A CA 1
ATOM 1602 C C . SER A 1 214 ? 0.103 18.111 -3.286 1.00 90.31 214 SER A C 1
ATOM 1604 O O . SER A 1 214 ? 1.184 18.394 -2.783 1.00 90.31 214 SER A O 1
ATOM 1606 N N . GLU A 1 215 ? -1.056 18.438 -2.706 1.00 90.94 215 GLU A N 1
ATOM 1607 C CA . GLU A 1 215 ? -1.182 19.098 -1.395 1.00 90.94 215 GLU A CA 1
ATOM 1608 C C . GLU A 1 215 ? -0.937 18.172 -0.186 1.00 90.94 215 GLU A C 1
ATOM 1610 O O . GLU A 1 215 ? -1.050 18.607 0.958 1.00 90.94 215 GLU A O 1
ATOM 1615 N N . GLY A 1 216 ? -0.663 16.883 -0.406 1.00 89.38 216 GLY A N 1
ATOM 1616 C CA . GLY A 1 216 ? -0.432 15.917 0.667 1.00 89.38 216 GLY A CA 1
ATOM 1617 C C . GLY A 1 216 ? -1.685 15.498 1.443 1.00 89.38 216 GLY A C 1
ATOM 1618 O O . GLY A 1 216 ? -1.542 14.939 2.529 1.00 89.38 216 GLY A O 1
ATOM 1619 N N . LYS A 1 217 ? -2.892 15.738 0.917 1.00 94.00 217 LYS A N 1
ATOM 1620 C CA . LYS A 1 217 ? -4.166 15.208 1.443 1.00 94.00 217 LYS A CA 1
ATOM 1621 C C . LYS A 1 217 ? -4.517 13.889 0.757 1.00 94.00 217 LYS A C 1
ATOM 1623 O O . LYS A 1 217 ? -3.936 13.588 -0.280 1.00 94.00 217 LYS A O 1
ATOM 1628 N N . GLU A 1 218 ? -5.464 13.128 1.308 1.00 95.62 218 GLU A N 1
ATOM 1629 C CA . GLU A 1 218 ? -5.956 11.905 0.659 1.00 95.62 218 GLU A CA 1
ATOM 1630 C C . GLU A 1 218 ? -6.502 12.200 -0.746 1.00 95.62 218 GLU A C 1
ATOM 1632 O O . GLU A 1 218 ? -7.310 13.112 -0.935 1.00 95.62 218 GLU A O 1
ATOM 1637 N N . ASP A 1 219 ? -6.083 11.401 -1.726 1.00 96.50 219 ASP A N 1
ATOM 1638 C CA . ASP A 1 219 ? -6.624 11.441 -3.083 1.00 96.50 219 ASP A CA 1
ATOM 1639 C C . ASP A 1 219 ? -7.916 10.614 -3.169 1.00 96.50 219 ASP A C 1
ATOM 1641 O O . ASP A 1 219 ? -7.912 9.425 -3.500 1.00 96.50 219 ASP A O 1
ATOM 1645 N N . GLY A 1 220 ? -9.043 11.262 -2.863 1.00 95.25 220 GLY A N 1
ATOM 1646 C CA . GLY A 1 220 ? -10.362 10.625 -2.880 1.00 95.25 220 GLY A CA 1
ATOM 1647 C C . GLY A 1 220 ? -10.769 10.058 -4.247 1.00 95.25 220 GLY A C 1
ATOM 1648 O O . GLY A 1 220 ? -11.487 9.058 -4.300 1.00 95.25 220 GLY A O 1
ATOM 1649 N N . ASN A 1 221 ? -10.275 10.631 -5.352 1.00 95.31 221 ASN A N 1
ATOM 1650 C CA . ASN A 1 221 ? -10.555 10.117 -6.695 1.00 95.31 221 ASN A CA 1
ATOM 1651 C C . ASN A 1 221 ? -9.866 8.766 -6.906 1.00 95.31 221 ASN A C 1
ATOM 1653 O O . ASN A 1 221 ? -10.498 7.818 -7.378 1.00 95.31 221 ASN A O 1
ATOM 1657 N N . LYS A 1 222 ? -8.599 8.643 -6.491 1.00 95.31 222 LYS A N 1
ATOM 1658 C CA . LYS A 1 222 ? -7.890 7.357 -6.525 1.00 95.31 222 LYS A CA 1
ATOM 1659 C C . LYS A 1 222 ? -8.486 6.352 -5.552 1.00 95.31 222 LYS A C 1
ATOM 1661 O O . LYS A 1 222 ? -8.664 5.202 -5.942 1.00 95.31 222 LYS A O 1
ATOM 1666 N N . THR A 1 223 ? -8.874 6.766 -4.345 1.00 96.19 223 THR A N 1
ATOM 1667 C CA . THR A 1 223 ? -9.593 5.897 -3.395 1.00 96.19 223 THR A CA 1
ATOM 1668 C C . THR A 1 223 ? -10.861 5.308 -4.038 1.00 96.19 223 THR A C 1
ATOM 1670 O O . THR A 1 223 ? -11.080 4.094 -3.986 1.00 96.19 223 THR A O 1
ATOM 1673 N N . GLN A 1 224 ? -11.658 6.128 -4.731 1.00 95.88 224 GLN A N 1
ATOM 1674 C CA . GLN A 1 224 ? -12.868 5.677 -5.427 1.00 95.88 224 GLN A CA 1
ATOM 1675 C C . GLN A 1 224 ? -12.566 4.770 -6.633 1.00 95.88 224 GLN A C 1
ATOM 1677 O O . GLN A 1 224 ? -13.266 3.775 -6.859 1.00 95.88 224 GLN A O 1
ATOM 1682 N N . ALA A 1 225 ? -11.521 5.080 -7.402 1.00 96.06 225 ALA A N 1
ATOM 1683 C CA . ALA A 1 225 ? -11.086 4.256 -8.526 1.00 96.06 225 ALA A CA 1
ATOM 1684 C C . ALA A 1 225 ? -10.623 2.866 -8.056 1.00 96.06 225 ALA A C 1
ATOM 1686 O O . ALA A 1 225 ? -11.047 1.857 -8.620 1.00 96.06 225 ALA A O 1
ATOM 1687 N N . VAL A 1 226 ? -9.853 2.797 -6.964 1.00 96.88 226 VAL A N 1
ATOM 1688 C CA . VAL A 1 226 ? -9.461 1.527 -6.331 1.00 96.88 226 VAL A CA 1
ATOM 1689 C C . VAL A 1 226 ? -10.698 0.747 -5.886 1.00 96.88 226 VAL A C 1
ATOM 1691 O O . VAL A 1 226 ? -10.781 -0.453 -6.134 1.00 96.88 226 VAL A O 1
ATOM 1694 N N . SER A 1 227 ? -11.691 1.412 -5.285 1.00 96.69 227 SER A N 1
ATOM 1695 C CA . SER A 1 227 ? -12.940 0.751 -4.881 1.00 96.69 227 SER A CA 1
ATOM 1696 C C . SER A 1 227 ? -13.684 0.141 -6.067 1.00 96.69 227 SER A C 1
ATOM 1698 O O . SER A 1 227 ? -14.201 -0.968 -5.966 1.00 96.69 227 SER A O 1
ATOM 1700 N N . SER A 1 228 ? -13.709 0.836 -7.202 1.00 95.62 228 SER A N 1
ATOM 1701 C CA . SER A 1 228 ? -14.376 0.354 -8.417 1.00 95.62 228 SER A CA 1
ATOM 1702 C C . SER A 1 228 ? -13.693 -0.891 -8.992 1.00 95.62 228 SER A C 1
ATOM 1704 O O . SER A 1 228 ? -14.368 -1.795 -9.471 1.00 95.62 228 SER A O 1
ATOM 1706 N N . VAL A 1 229 ? -12.363 -0.966 -8.900 1.00 96.06 229 VAL A N 1
ATOM 1707 C CA . VAL A 1 229 ? -11.583 -2.141 -9.313 1.00 96.06 229 VAL A CA 1
ATOM 1708 C C . VAL A 1 229 ? -11.781 -3.307 -8.339 1.00 96.06 229 VAL A C 1
ATOM 1710 O O . VAL A 1 229 ? -12.043 -4.430 -8.765 1.00 96.06 229 VAL A O 1
ATOM 1713 N N . LEU A 1 230 ? -11.704 -3.053 -7.029 1.00 96.88 230 LEU A N 1
ATOM 1714 C CA . LEU A 1 230 ? -11.775 -4.099 -6.003 1.00 96.88 230 LEU A CA 1
ATOM 1715 C C . LEU A 1 230 ? -13.122 -4.818 -5.928 1.00 96.88 230 LEU A C 1
ATOM 1717 O O . LEU A 1 230 ? -13.160 -6.006 -5.604 1.00 96.88 230 LEU A O 1
ATOM 1721 N N . PHE A 1 231 ? -14.203 -4.098 -6.220 1.00 96.38 231 PHE A N 1
ATOM 1722 C CA . PHE A 1 231 ? -15.581 -4.584 -6.114 1.00 96.38 231 PHE A CA 1
ATOM 1723 C C . PHE A 1 231 ? -16.305 -4.616 -7.473 1.00 96.38 231 PHE A C 1
ATOM 1725 O O . PHE A 1 231 ? -17.529 -4.737 -7.520 1.00 96.38 231 PHE A O 1
ATOM 1732 N N . GLY A 1 232 ? -15.551 -4.491 -8.571 1.00 93.12 232 GLY A N 1
ATOM 1733 C CA . GLY A 1 232 ? -16.048 -4.468 -9.947 1.00 93.12 232 GLY A CA 1
ATOM 1734 C C . GLY A 1 232 ? -16.369 -5.855 -10.511 1.00 93.12 232 GLY A C 1
ATOM 1735 O O . GLY A 1 232 ? -16.998 -6.676 -9.851 1.00 93.12 232 GLY A O 1
ATOM 1736 N N . ALA A 1 233 ? -15.960 -6.116 -11.756 1.00 87.56 233 ALA A N 1
ATOM 1737 C CA . ALA A 1 233 ? -16.264 -7.372 -12.451 1.00 87.56 233 ALA A CA 1
ATOM 1738 C C . ALA A 1 233 ? -15.589 -8.596 -11.803 1.00 87.56 233 ALA A C 1
ATOM 1740 O O . ALA A 1 233 ? -16.273 -9.572 -11.498 1.00 87.56 233 ALA A O 1
ATOM 1741 N N . ASP A 1 234 ? -14.281 -8.517 -11.537 1.00 91.25 234 ASP A N 1
ATOM 1742 C CA . ASP A 1 234 ? -13.488 -9.658 -11.045 1.00 91.25 234 ASP A CA 1
ATOM 1743 C C . ASP A 1 234 ? -13.482 -9.797 -9.514 1.00 91.25 234 ASP A C 1
ATOM 1745 O O . ASP A 1 234 ? -13.044 -10.813 -8.981 1.00 91.25 234 ASP A O 1
ATOM 1749 N N . LYS A 1 235 ? -13.982 -8.779 -8.800 1.00 95.31 235 LYS A N 1
ATOM 1750 C CA . LYS A 1 235 ? -14.171 -8.752 -7.336 1.00 95.31 235 LYS A CA 1
ATOM 1751 C C . LYS A 1 235 ? -13.000 -9.343 -6.527 1.00 95.31 235 LYS A C 1
ATOM 1753 O O . LYS A 1 235 ? -13.216 -10.214 -5.675 1.00 95.31 235 LYS A O 1
ATOM 1758 N N . PRO A 1 236 ? -11.752 -8.884 -6.733 1.00 96.44 236 PRO A N 1
ATOM 1759 C CA . PRO A 1 236 ? -10.591 -9.444 -6.040 1.00 96.44 236 PRO A CA 1
ATOM 1760 C C . PRO A 1 236 ? -10.687 -9.335 -4.511 1.00 96.44 236 PRO A C 1
ATOM 1762 O O . PRO A 1 236 ? -10.177 -10.207 -3.806 1.00 96.44 236 PRO A O 1
ATOM 1765 N N . ALA A 1 237 ? -11.377 -8.318 -3.981 1.00 96.94 237 ALA A N 1
ATOM 1766 C CA . ALA A 1 237 ? -11.644 -8.220 -2.548 1.00 96.94 237 ALA A CA 1
ATOM 1767 C C . ALA A 1 237 ? -12.478 -9.412 -2.048 1.00 96.94 237 ALA A C 1
ATOM 1769 O O . ALA A 1 237 ? -12.061 -10.098 -1.116 1.00 96.94 237 ALA A O 1
ATOM 1770 N N . ASP A 1 238 ? -13.596 -9.723 -2.708 1.00 96.25 238 ASP A N 1
ATOM 1771 C CA . ASP A 1 238 ? -14.461 -10.848 -2.334 1.00 96.25 238 ASP A CA 1
ATOM 1772 C C . ASP A 1 238 ? -13.715 -12.185 -2.440 1.00 96.25 238 ASP A C 1
ATOM 1774 O O . ASP A 1 238 ? -13.858 -13.046 -1.573 1.00 96.25 238 ASP A O 1
ATOM 1778 N N . MET A 1 239 ? -12.857 -12.347 -3.456 1.00 95.94 239 MET A N 1
ATOM 1779 C CA . MET A 1 239 ? -12.008 -13.534 -3.599 1.00 95.94 239 MET A CA 1
ATOM 1780 C C . MET A 1 239 ? -11.051 -13.710 -2.413 1.00 95.94 239 MET A C 1
ATOM 1782 O O . MET A 1 239 ? -10.924 -14.820 -1.888 1.00 95.94 239 MET A O 1
ATOM 1786 N N . ALA A 1 240 ? -10.379 -12.633 -1.993 1.00 96.44 240 ALA A N 1
ATOM 1787 C CA . ALA A 1 240 ? -9.450 -12.660 -0.866 1.00 96.44 240 ALA A CA 1
ATOM 1788 C C . ALA A 1 240 ? -10.170 -12.979 0.453 1.00 96.44 240 ALA A C 1
ATOM 1790 O O . ALA A 1 240 ? -9.717 -13.819 1.237 1.00 96.44 240 ALA A O 1
ATOM 1791 N N . LEU A 1 241 ? -11.323 -12.341 0.679 1.00 95.38 241 LEU A N 1
ATOM 1792 C CA . LEU A 1 241 ? -12.134 -12.534 1.880 1.00 95.38 241 LEU A CA 1
ATOM 1793 C C . LEU A 1 241 ? -12.719 -13.951 1.952 1.00 95.38 241 LEU A C 1
ATOM 1795 O O . LEU A 1 241 ? -12.613 -14.601 2.991 1.00 95.38 241 LEU A O 1
ATOM 1799 N N . ALA A 1 242 ? -13.261 -14.470 0.844 1.00 94.69 242 ALA A N 1
ATOM 1800 C CA . ALA A 1 242 ? -13.838 -15.813 0.784 1.00 94.69 242 ALA A CA 1
ATOM 1801 C C . ALA A 1 242 ? -12.793 -16.915 1.021 1.00 94.69 242 ALA A C 1
ATOM 1803 O O . ALA A 1 242 ? -13.078 -17.905 1.694 1.00 94.69 242 ALA A O 1
ATOM 1804 N N . LYS A 1 243 ? -11.571 -16.742 0.497 1.00 94.19 243 LYS A N 1
ATOM 1805 C CA . LYS A 1 243 ? -10.461 -17.685 0.712 1.00 94.19 243 LYS A CA 1
ATOM 1806 C C . LYS A 1 243 ? -9.774 -17.509 2.068 1.00 94.19 243 LYS A C 1
ATOM 1808 O O . LYS A 1 243 ? -9.047 -18.404 2.495 1.00 94.19 243 LYS A O 1
ATOM 1813 N N . GLY A 1 244 ? -9.946 -16.362 2.728 1.00 93.62 244 GLY A N 1
ATOM 1814 C CA . GLY A 1 244 ? -9.180 -16.003 3.922 1.00 93.62 244 GLY A CA 1
ATOM 1815 C C . GLY A 1 244 ? -7.674 -15.876 3.655 1.00 93.62 244 GLY A C 1
ATOM 1816 O O . GLY A 1 244 ? -6.868 -16.048 4.569 1.00 93.62 244 GLY A O 1
ATOM 1817 N N . GLN A 1 245 ? -7.282 -15.600 2.408 1.00 94.69 245 GLN A N 1
ATOM 1818 C CA . GLN A 1 245 ? -5.892 -15.533 1.949 1.00 94.69 245 GLN A CA 1
ATOM 1819 C C . GLN A 1 245 ? -5.719 -14.402 0.934 1.00 94.69 245 GLN A C 1
ATOM 1821 O O . GLN A 1 245 ? -6.693 -13.924 0.358 1.00 94.69 245 GLN A O 1
ATOM 1826 N N . ALA A 1 246 ? -4.476 -13.968 0.724 1.00 96.88 246 ALA A N 1
ATOM 1827 C CA . ALA A 1 246 ? -4.177 -12.999 -0.322 1.00 96.88 246 ALA A CA 1
ATOM 1828 C C . ALA A 1 246 ? -4.500 -13.575 -1.713 1.00 96.88 246 ALA A C 1
ATOM 1830 O O . ALA A 1 246 ? -4.331 -14.775 -1.947 1.00 96.88 246 ALA A O 1
ATOM 1831 N N . THR A 1 247 ? -4.959 -12.731 -2.633 1.00 97.69 247 THR A N 1
ATOM 1832 C CA . THR A 1 247 ? -5.082 -13.091 -4.048 1.00 97.69 247 THR A CA 1
ATOM 1833 C C . THR A 1 247 ? -3.703 -13.226 -4.685 1.00 97.69 247 THR A C 1
ATOM 1835 O O . THR A 1 247 ? -2.694 -12.762 -4.151 1.00 97.69 247 THR A O 1
ATOM 1838 N N . GLU A 1 248 ? -3.662 -13.817 -5.874 1.00 96.25 248 GLU A N 1
ATOM 1839 C CA . GLU A 1 248 ? -2.537 -13.588 -6.778 1.00 96.25 248 GLU A CA 1
ATOM 1840 C C . GLU A 1 248 ? -2.493 -12.107 -7.197 1.00 96.25 248 GLU A C 1
ATOM 1842 O O . GLU A 1 248 ? -3.459 -11.363 -6.986 1.00 96.25 248 GLU A O 1
ATOM 1847 N N . ALA A 1 249 ? -1.358 -11.672 -7.745 1.00 96.44 249 ALA A N 1
ATOM 1848 C CA . ALA A 1 249 ? -1.227 -10.329 -8.297 1.00 96.44 249 ALA A CA 1
ATOM 1849 C C . ALA A 1 249 ? -2.061 -10.208 -9.578 1.00 96.44 249 ALA A C 1
ATOM 1851 O O . ALA A 1 249 ? -1.934 -11.035 -10.482 1.00 96.44 249 ALA A O 1
ATOM 1852 N N . ILE A 1 250 ? -2.916 -9.190 -9.628 1.00 95.50 250 ILE A N 1
ATOM 1853 C CA . ILE A 1 250 ? -3.834 -8.930 -10.735 1.00 95.50 250 ILE A CA 1
ATOM 1854 C C . ILE A 1 250 ? -3.472 -7.588 -11.362 1.00 95.50 250 ILE A C 1
ATOM 1856 O O . ILE A 1 250 ? -3.280 -6.590 -10.663 1.00 95.50 250 ILE A O 1
ATOM 1860 N N . ASP A 1 251 ? -3.431 -7.577 -12.687 1.00 94.38 251 ASP A N 1
ATOM 1861 C CA . ASP A 1 251 ? -3.211 -6.386 -13.491 1.00 94.38 251 ASP A CA 1
ATOM 1862 C C . ASP A 1 251 ? -4.431 -5.459 -13.436 1.00 94.38 251 ASP A C 1
ATOM 1864 O O . ASP A 1 251 ? -5.539 -5.841 -13.815 1.00 94.38 251 ASP A O 1
ATOM 1868 N N . VAL A 1 252 ? -4.233 -4.221 -12.981 1.00 95.06 252 VAL A N 1
ATOM 1869 C CA . VAL A 1 252 ? -5.305 -3.223 -12.894 1.00 95.06 252 VAL A CA 1
ATOM 1870 C C . VAL A 1 252 ? -4.836 -1.858 -13.383 1.00 95.06 252 VAL A C 1
ATOM 1872 O O . VAL A 1 252 ? -3.669 -1.494 -13.254 1.00 95.06 252 VAL A O 1
ATOM 1875 N N . ALA A 1 253 ? -5.757 -1.068 -13.928 1.00 93.62 253 ALA A N 1
ATOM 1876 C CA . ALA A 1 253 ? -5.497 0.314 -14.312 1.00 93.62 253 ALA A CA 1
ATOM 1877 C C . ALA A 1 253 ? -6.259 1.262 -13.383 1.00 93.62 253 ALA A C 1
ATOM 1879 O O . ALA A 1 253 ? -7.473 1.146 -13.224 1.00 93.62 253 ALA A O 1
ATOM 1880 N N . ILE A 1 254 ? -5.545 2.209 -12.780 1.00 93.19 254 ILE A N 1
ATOM 1881 C CA . ILE A 1 254 ? -6.112 3.222 -11.889 1.00 93.19 254 ILE A CA 1
ATOM 1882 C C . ILE A 1 254 ? -5.637 4.571 -12.398 1.00 93.19 254 ILE A C 1
ATOM 1884 O O . ILE A 1 254 ? -4.437 4.840 -12.407 1.00 93.19 254 ILE A O 1
ATOM 1888 N N . ASP A 1 255 ? -6.582 5.396 -12.848 1.00 88.69 255 ASP A N 1
ATOM 1889 C CA . ASP A 1 255 ? -6.298 6.734 -13.382 1.00 88.69 255 ASP A CA 1
ATOM 1890 C C . ASP A 1 255 ? -5.227 6.709 -14.498 1.00 88.69 255 ASP A C 1
ATOM 1892 O O . ASP A 1 255 ? -4.215 7.406 -14.463 1.00 88.69 255 ASP A O 1
ATOM 1896 N N . GLY A 1 256 ? -5.384 5.777 -15.447 1.00 88.12 256 GLY A N 1
ATOM 1897 C CA . GLY A 1 256 ? -4.451 5.570 -16.563 1.00 88.12 256 GLY A CA 1
ATOM 1898 C C . GLY A 1 256 ? -3.095 4.954 -16.189 1.00 88.12 256 GLY A C 1
ATOM 1899 O O . GLY A 1 256 ? -2.313 4.628 -17.079 1.00 88.12 256 GLY A O 1
ATOM 1900 N N . THR A 1 257 ? -2.813 4.748 -14.901 1.00 91.12 257 THR A N 1
ATOM 1901 C CA . THR A 1 257 ? -1.576 4.115 -14.431 1.00 91.12 257 THR A CA 1
ATOM 1902 C C . THR A 1 257 ? -1.802 2.624 -14.201 1.00 91.12 257 THR A C 1
ATOM 1904 O O . THR A 1 257 ? -2.746 2.232 -13.517 1.00 91.12 257 THR A O 1
ATOM 1907 N N . ALA A 1 258 ? -0.930 1.785 -14.761 1.00 92.81 258 ALA A N 1
ATOM 1908 C CA . ALA A 1 258 ? -0.984 0.339 -14.575 1.00 92.81 258 ALA A CA 1
ATOM 1909 C C . ALA A 1 258 ? -0.341 -0.079 -13.239 1.00 92.81 258 ALA A C 1
ATOM 1911 O O . ALA A 1 258 ? 0.801 0.294 -12.936 1.00 92.81 258 ALA A O 1
ATOM 1912 N N . TYR A 1 259 ? -1.066 -0.879 -12.463 1.00 95.31 259 TYR A N 1
ATOM 1913 C CA . TYR A 1 259 ? -0.671 -1.417 -11.167 1.00 95.31 259 TYR A CA 1
ATOM 1914 C C . TYR A 1 259 ? -0.796 -2.937 -11.145 1.00 95.31 259 TYR A C 1
ATOM 1916 O O . TYR A 1 259 ? -1.689 -3.510 -11.759 1.00 95.31 259 TYR A O 1
ATOM 1924 N N . GLU A 1 260 ? 0.063 -3.555 -10.346 1.00 96.62 260 GLU A N 1
ATOM 1925 C CA . GLU A 1 260 ? -0.141 -4.897 -9.818 1.00 96.62 260 GLU A CA 1
ATOM 1926 C C . GLU A 1 260 ? -0.866 -4.781 -8.484 1.00 96.62 260 GLU A C 1
ATOM 1928 O O . GLU A 1 260 ? -0.365 -4.130 -7.558 1.00 96.62 260 GLU A O 1
ATOM 1933 N N . LEU A 1 261 ? -2.042 -5.392 -8.390 1.00 97.69 261 LEU A N 1
ATOM 1934 C CA . LEU A 1 261 ? -2.892 -5.361 -7.210 1.00 97.69 261 LEU A CA 1
ATOM 1935 C C . LEU A 1 261 ? -2.924 -6.728 -6.534 1.00 97.69 261 LEU A C 1
ATOM 1937 O O . LEU A 1 261 ? -3.176 -7.744 -7.173 1.00 97.69 261 LEU A O 1
ATOM 1941 N N . VAL A 1 262 ? -2.734 -6.743 -5.217 1.00 98.38 262 VAL A N 1
ATOM 1942 C CA . VAL A 1 262 ? -2.978 -7.917 -4.371 1.00 98.38 262 VAL A CA 1
ATOM 1943 C C . VAL A 1 262 ? -3.966 -7.528 -3.282 1.00 98.38 262 VAL A C 1
ATOM 1945 O O . VAL A 1 262 ? -3.683 -6.630 -2.489 1.00 98.38 262 VAL A O 1
ATOM 1948 N N . ALA A 1 263 ? -5.114 -8.201 -3.222 1.00 98.25 263 ALA A N 1
ATOM 1949 C CA . ALA A 1 263 ? -6.069 -8.042 -2.130 1.00 98.25 263 ALA A CA 1
ATOM 1950 C C . ALA A 1 263 ? -5.824 -9.115 -1.064 1.00 98.25 263 ALA A C 1
ATOM 1952 O O . ALA A 1 263 ? -5.541 -10.265 -1.388 1.00 98.25 263 ALA A O 1
ATOM 1953 N N . ALA A 1 264 ? -5.935 -8.758 0.211 1.00 97.38 264 ALA A N 1
ATOM 1954 C CA . ALA A 1 264 ? -5.732 -9.670 1.329 1.00 97.38 264 ALA A CA 1
ATOM 1955 C C . ALA A 1 264 ? -6.686 -9.343 2.488 1.00 97.38 264 ALA A C 1
ATOM 1957 O O . ALA A 1 264 ? -6.972 -8.169 2.729 1.00 97.38 264 ALA A O 1
ATOM 1958 N N . PRO A 1 265 ? -7.164 -10.344 3.247 1.00 95.62 265 PRO A N 1
ATOM 1959 C CA . PRO A 1 265 ? -7.937 -10.084 4.455 1.00 95.62 265 PRO A CA 1
ATOM 1960 C C . PRO A 1 265 ? -7.054 -9.441 5.527 1.00 95.62 265 PRO A C 1
ATOM 1962 O O . PRO A 1 265 ? -5.869 -9.772 5.663 1.00 95.62 265 PRO A O 1
ATOM 1965 N N . ILE A 1 266 ? -7.651 -8.554 6.320 1.00 92.94 266 ILE A N 1
ATOM 1966 C CA . ILE A 1 266 ? -7.012 -8.021 7.522 1.00 92.94 266 ILE A CA 1
ATOM 1967 C C . ILE A 1 266 ? -7.056 -9.083 8.617 1.00 92.94 266 ILE A C 1
ATOM 1969 O O . ILE A 1 266 ? -8.039 -9.808 8.779 1.00 92.94 266 ILE A O 1
ATOM 1973 N N . VAL A 1 267 ? -5.959 -9.197 9.363 1.00 87.81 267 VAL A N 1
ATOM 1974 C CA . VAL A 1 267 ? -5.843 -10.177 10.442 1.00 87.81 267 VAL A CA 1
ATOM 1975 C C . VAL A 1 267 ? -6.434 -9.604 11.730 1.00 87.81 267 VAL A C 1
ATOM 1977 O O . VAL A 1 267 ? -6.407 -8.399 11.953 1.00 87.81 267 VAL A O 1
ATOM 1980 N N . GLY A 1 268 ? -6.962 -10.476 12.591 1.00 81.88 268 GLY A N 1
ATOM 1981 C CA . GLY A 1 268 ? -7.564 -10.078 13.867 1.00 81.88 268 GLY A CA 1
ATOM 1982 C C . GLY A 1 268 ? -9.052 -9.756 13.777 1.00 81.88 268 GLY A C 1
ATOM 1983 O O . GLY A 1 268 ? -9.628 -9.316 14.757 1.00 81.88 268 GLY A O 1
ATOM 1984 N N . ASN A 1 269 ? -9.673 -9.997 12.625 1.00 85.12 269 ASN A N 1
ATOM 1985 C CA . ASN A 1 269 ? -11.108 -9.870 12.440 1.00 85.12 269 ASN A CA 1
ATOM 1986 C C . ASN A 1 269 ? -11.810 -11.175 12.851 1.00 85.12 269 ASN A C 1
ATOM 1988 O O . ASN A 1 269 ? -11.588 -12.219 12.225 1.00 85.12 269 ASN A O 1
ATOM 1992 N N . MET A 1 270 ? -12.586 -11.141 13.935 1.00 85.56 270 MET A N 1
ATOM 1993 C CA . MET A 1 270 ? -13.178 -12.348 14.516 1.00 85.56 270 MET A CA 1
ATOM 1994 C C . MET A 1 270 ? -14.520 -12.680 13.878 1.00 85.56 270 MET A C 1
ATOM 1996 O O . MET A 1 270 ? -14.725 -13.814 13.437 1.00 85.56 270 MET A O 1
ATOM 2000 N N . GLN A 1 271 ? -15.410 -11.691 13.808 1.00 85.94 271 GLN A N 1
ATOM 2001 C CA . GLN A 1 271 ? -16.793 -11.905 13.396 1.00 85.94 271 GLN A CA 1
ATOM 2002 C C . GLN A 1 271 ? -17.061 -11.388 11.983 1.00 85.94 271 GLN A C 1
ATOM 2004 O O . GLN A 1 271 ? -17.561 -12.133 11.138 1.00 85.94 271 GLN A O 1
ATOM 2009 N N . ASP A 1 272 ? -16.718 -10.131 11.706 1.00 82.81 272 ASP A N 1
ATOM 2010 C CA . ASP A 1 272 ? -17.079 -9.461 10.458 1.00 82.81 272 ASP A CA 1
ATOM 2011 C C . ASP A 1 272 ? -15.977 -9.582 9.405 1.00 82.81 272 ASP A C 1
ATOM 2013 O O . ASP A 1 272 ? -15.273 -8.624 9.109 1.00 82.81 272 ASP A O 1
ATOM 2017 N N . LYS A 1 273 ? -15.850 -10.751 8.771 1.00 90.00 273 LYS A N 1
ATOM 2018 C CA . LYS A 1 273 ? -14.805 -11.058 7.771 1.00 90.00 273 LYS A CA 1
ATOM 2019 C C . LYS A 1 273 ? -14.939 -10.305 6.433 1.00 90.00 273 LYS A C 1
ATOM 2021 O O . LYS A 1 273 ? -14.556 -10.838 5.397 1.00 90.00 273 LYS A O 1
ATOM 2026 N N . THR A 1 274 ? -15.470 -9.085 6.432 1.00 93.75 274 THR A N 1
ATOM 2027 C CA . THR A 1 274 ? -15.598 -8.217 5.254 1.00 93.75 274 THR A CA 1
ATOM 2028 C C . THR A 1 274 ? -14.485 -7.170 5.133 1.00 93.75 274 THR A C 1
ATOM 2030 O O . THR A 1 274 ? -14.502 -6.358 4.207 1.00 93.75 274 THR A O 1
ATOM 2033 N N . ALA A 1 275 ? -13.517 -7.159 6.058 1.00 95.56 275 ALA A N 1
ATOM 2034 C CA . ALA A 1 275 ? -12.432 -6.179 6.077 1.00 95.56 275 ALA A CA 1
ATOM 2035 C C . ALA A 1 275 ? -11.122 -6.715 5.483 1.00 95.56 275 ALA A C 1
ATOM 2037 O O . ALA A 1 275 ? -10.682 -7.828 5.791 1.00 95.56 275 ALA A O 1
ATOM 2038 N N . GLY A 1 276 ? -10.450 -5.888 4.688 1.00 96.25 276 GLY A N 1
ATOM 2039 C CA . GLY A 1 276 ? -9.202 -6.248 4.033 1.00 96.25 276 GLY A CA 1
ATOM 2040 C C . GLY A 1 276 ? -8.366 -5.055 3.590 1.00 96.25 276 GLY A C 1
ATOM 2041 O O . GLY A 1 276 ? -8.689 -3.893 3.836 1.00 96.25 276 GLY A O 1
ATOM 2042 N N . VAL A 1 277 ? -7.251 -5.373 2.946 1.00 97.56 277 VAL A N 1
ATOM 2043 C CA . VAL A 1 277 ? -6.323 -4.422 2.346 1.00 97.56 277 VAL A CA 1
ATOM 2044 C C . VAL A 1 277 ? -6.089 -4.791 0.888 1.00 97.56 277 VAL A C 1
ATOM 2046 O O . VAL A 1 277 ? -6.072 -5.964 0.521 1.00 97.56 277 VAL A O 1
ATOM 2049 N N . ALA A 1 278 ? -5.872 -3.788 0.058 1.00 98.25 278 ALA A N 1
ATOM 2050 C CA . ALA A 1 278 ? -5.333 -3.912 -1.276 1.00 98.25 278 ALA A CA 1
ATOM 2051 C C . ALA A 1 278 ? -3.957 -3.255 -1.306 1.00 98.25 278 ALA A C 1
ATOM 2053 O O . ALA A 1 278 ? -3.801 -2.102 -0.909 1.00 98.25 278 ALA A O 1
ATOM 2054 N N . VAL A 1 279 ? -2.966 -4.002 -1.770 1.00 98.19 279 VAL A N 1
ATOM 2055 C CA . VAL A 1 279 ? -1.608 -3.527 -2.011 1.00 98.19 279 VAL A CA 1
ATOM 2056 C C . VAL A 1 279 ? -1.470 -3.249 -3.494 1.00 98.19 279 VAL A C 1
ATOM 2058 O O . VAL A 1 279 ? -1.798 -4.115 -4.302 1.00 98.19 279 VAL A O 1
ATOM 2061 N N . LEU A 1 280 ? -0.982 -2.063 -3.850 1.00 97.44 280 LEU A N 1
ATOM 2062 C CA . LEU A 1 280 ? -0.866 -1.629 -5.238 1.00 97.44 280 LEU A CA 1
ATOM 2063 C C . LEU A 1 280 ? 0.577 -1.260 -5.555 1.00 97.44 280 LEU A C 1
ATOM 2065 O O . LEU A 1 280 ? 1.149 -0.374 -4.925 1.00 97.44 280 LEU A O 1
ATOM 2069 N N . VAL A 1 281 ? 1.169 -1.901 -6.560 1.00 96.44 281 VAL A N 1
ATOM 2070 C CA . VAL A 1 281 ? 2.536 -1.606 -7.008 1.00 96.44 281 VAL A CA 1
ATOM 2071 C C . VAL A 1 281 ? 2.508 -1.116 -8.452 1.00 96.44 281 VAL A C 1
ATOM 2073 O O . VAL A 1 281 ? 2.067 -1.856 -9.325 1.00 96.44 281 VAL A O 1
ATOM 2076 N N . PRO A 1 282 ? 2.971 0.111 -8.747 1.00 93.44 282 PRO A N 1
ATOM 2077 C CA . PRO A 1 282 ? 2.958 0.622 -10.111 1.00 93.44 282 PRO A CA 1
ATOM 2078 C C . PRO A 1 282 ? 3.940 -0.159 -10.991 1.00 93.44 282 PRO A C 1
ATOM 2080 O O . PRO A 1 282 ? 5.114 -0.305 -10.641 1.00 93.44 282 PRO A O 1
ATOM 2083 N N . ARG A 1 283 ? 3.491 -0.579 -12.178 1.00 88.62 283 ARG A N 1
ATOM 2084 C CA . ARG A 1 283 ? 4.341 -1.248 -13.182 1.00 88.62 283 ARG A CA 1
ATOM 2085 C C . ARG A 1 283 ? 5.414 -0.306 -13.748 1.00 88.62 283 ARG A C 1
ATOM 2087 O O . ARG A 1 283 ? 6.514 -0.725 -14.101 1.00 88.62 283 ARG A O 1
ATOM 2094 N N . ALA A 1 284 ? 5.129 0.998 -13.757 1.00 71.62 284 ALA A N 1
ATOM 2095 C CA . ALA A 1 284 ? 5.973 2.029 -14.359 1.00 71.62 284 ALA A CA 1
ATOM 2096 C C . ALA A 1 284 ? 7.330 2.270 -13.661 1.00 71.62 284 ALA A C 1
ATOM 2098 O O . ALA A 1 284 ? 8.181 2.943 -14.239 1.00 71.62 284 ALA A O 1
ATOM 2099 N N . GLN A 1 285 ? 7.588 1.709 -12.468 1.00 61.47 285 GLN A N 1
ATOM 2100 C CA . GLN A 1 285 ? 8.920 1.824 -11.846 1.00 61.47 285 GLN A CA 1
ATOM 2101 C C . GLN A 1 285 ? 10.030 1.179 -12.704 1.00 61.47 285 GLN A C 1
ATOM 2103 O O . GLN A 1 285 ? 11.168 1.636 -12.636 1.00 61.47 285 GLN A O 1
ATOM 2108 N N . GLY A 1 286 ? 9.710 0.197 -13.560 1.00 53.09 286 GLY A N 1
ATOM 2109 C CA . GLY A 1 286 ? 10.651 -0.362 -14.543 1.00 53.09 286 GLY A CA 1
ATOM 2110 C C . GLY A 1 286 ? 10.620 0.304 -15.929 1.00 53.09 286 GLY A C 1
ATOM 2111 O O . GLY A 1 286 ? 11.622 0.287 -16.641 1.00 53.09 286 GLY A O 1
ATOM 2112 N N . ALA A 1 287 ? 9.513 0.956 -16.301 1.00 58.44 287 ALA A N 1
ATOM 2113 C CA . ALA A 1 287 ? 9.326 1.537 -17.637 1.00 58.44 287 ALA A CA 1
ATOM 2114 C C . ALA A 1 287 ? 10.293 2.700 -17.936 1.00 58.44 287 ALA A C 1
ATOM 2116 O O . ALA A 1 287 ? 10.701 2.893 -19.080 1.00 58.44 287 ALA A O 1
ATOM 2117 N N . ASN A 1 288 ? 10.724 3.441 -16.909 1.00 63.53 288 ASN A N 1
ATOM 2118 C CA . ASN A 1 288 ? 11.727 4.501 -17.067 1.00 63.53 288 ASN A CA 1
ATOM 2119 C C . ASN A 1 288 ? 13.112 3.953 -17.446 1.00 63.53 288 ASN A C 1
ATOM 2121 O O . ASN A 1 288 ? 13.849 4.597 -18.188 1.00 63.53 288 ASN A O 1
ATOM 2125 N N . LEU A 1 289 ? 13.465 2.753 -16.977 1.00 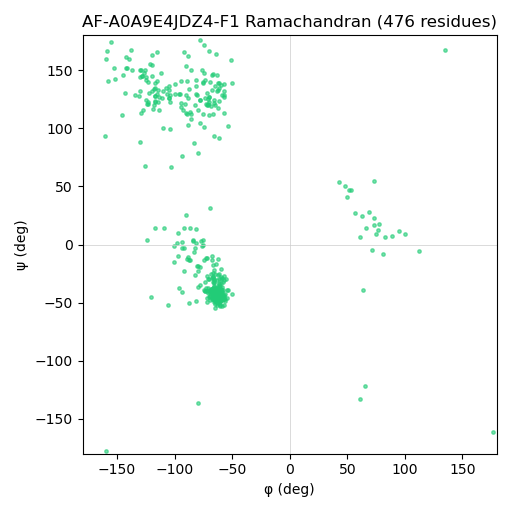61.16 289 LEU A N 1
ATOM 2126 C CA . LEU A 1 289 ? 14.710 2.092 -17.375 1.00 61.16 289 LEU A CA 1
ATOM 2127 C C . LEU A 1 289 ? 14.618 1.596 -18.822 1.00 61.16 289 LEU A C 1
ATOM 2129 O O . LEU A 1 289 ? 15.570 1.764 -19.582 1.00 61.16 289 LEU A O 1
ATOM 2133 N N . ALA A 1 290 ? 13.463 1.054 -19.222 1.00 65.38 290 ALA A N 1
ATOM 2134 C CA . ALA A 1 290 ? 13.218 0.608 -20.592 1.00 65.38 290 ALA A CA 1
ATOM 2135 C C . ALA A 1 290 ? 13.232 1.765 -21.603 1.00 65.38 290 ALA A C 1
ATOM 2137 O O . ALA A 1 290 ? 13.843 1.641 -22.664 1.00 65.38 290 ALA A O 1
ATOM 2138 N N . SER A 1 291 ? 12.633 2.913 -21.269 1.00 68.31 291 SER A N 1
ATOM 2139 C CA . SER A 1 291 ? 12.632 4.091 -22.145 1.00 68.31 291 SER A CA 1
ATOM 2140 C C . SER A 1 291 ? 14.017 4.737 -22.261 1.00 68.31 291 SER A C 1
ATOM 2142 O O . SER A 1 291 ? 14.432 5.097 -23.365 1.00 68.31 291 SER A O 1
ATOM 2144 N N . MET A 1 292 ? 14.780 4.814 -21.162 1.00 72.88 292 MET A N 1
ATOM 2145 C CA . MET A 1 292 ? 16.164 5.303 -21.188 1.00 72.88 292 MET A CA 1
ATOM 2146 C C . MET A 1 292 ? 17.089 4.378 -21.988 1.00 72.88 292 MET A C 1
ATOM 2148 O O . MET A 1 292 ? 17.821 4.854 -22.859 1.00 72.88 292 MET A O 1
ATOM 2152 N N . ALA A 1 293 ? 17.037 3.065 -21.740 1.00 73.88 293 ALA A N 1
ATOM 2153 C CA . ALA A 1 293 ? 17.825 2.083 -22.486 1.00 73.88 293 ALA A CA 1
ATOM 2154 C C . ALA A 1 293 ? 17.436 2.071 -23.972 1.00 73.88 293 ALA A C 1
ATOM 2156 O O . ALA A 1 293 ? 18.299 2.055 -24.849 1.00 73.88 293 ALA A O 1
ATOM 2157 N N . GLY A 1 294 ? 16.137 2.168 -24.261 1.00 76.00 294 GLY A N 1
ATOM 2158 C CA . GLY A 1 294 ? 15.610 2.254 -25.614 1.00 76.00 294 GLY A CA 1
ATOM 2159 C C . GLY A 1 294 ? 16.133 3.468 -26.387 1.00 76.00 294 GLY A C 1
ATOM 2160 O O . GLY A 1 294 ? 16.572 3.328 -27.529 1.00 76.00 294 GLY A O 1
ATOM 2161 N N . GLY A 1 295 ? 16.158 4.647 -25.757 1.00 81.25 295 GLY A N 1
ATOM 2162 C CA . GLY A 1 295 ? 16.722 5.860 -26.357 1.00 81.25 295 GLY A CA 1
ATOM 2163 C C . GLY A 1 295 ? 18.217 5.733 -26.672 1.00 81.25 295 GLY A C 1
ATOM 2164 O O . GLY A 1 295 ? 18.664 6.157 -27.739 1.00 81.25 295 GLY A O 1
ATOM 2165 N N . GLN A 1 296 ? 18.988 5.094 -25.787 1.00 82.31 296 GLN A N 1
ATOM 2166 C CA . GLN A 1 296 ? 20.414 4.836 -26.015 1.00 82.31 296 GLN A CA 1
ATOM 2167 C C . GLN A 1 296 ? 20.655 3.842 -27.160 1.00 82.31 296 GLN A C 1
ATOM 2169 O O . GLN A 1 296 ? 21.538 4.080 -27.983 1.00 82.31 296 GLN A O 1
ATOM 2174 N N . ILE A 1 297 ? 19.860 2.769 -27.257 1.00 85.56 297 ILE A N 1
ATOM 2175 C CA . ILE A 1 297 ? 19.948 1.795 -28.359 1.00 85.56 297 ILE A CA 1
ATOM 2176 C C . ILE A 1 297 ? 19.648 2.474 -29.699 1.00 85.56 297 ILE A C 1
ATOM 2178 O O . ILE A 1 297 ? 20.389 2.276 -30.661 1.00 85.56 297 ILE A O 1
ATOM 2182 N N . TRP A 1 298 ? 18.620 3.326 -29.759 1.00 84.25 298 TRP A N 1
ATOM 2183 C CA . TRP A 1 298 ? 18.308 4.099 -30.964 1.00 84.25 298 TRP A CA 1
ATOM 2184 C C . TRP A 1 298 ? 19.430 5.054 -31.360 1.00 84.25 298 TRP A C 1
ATOM 2186 O O . TRP A 1 298 ? 19.796 5.111 -32.534 1.00 84.25 298 TRP A O 1
ATOM 2196 N N . LEU A 1 299 ? 20.005 5.776 -30.396 1.00 87.62 299 LEU A N 1
ATOM 2197 C CA . LEU A 1 299 ? 21.123 6.680 -30.651 1.00 87.62 299 LEU A CA 1
ATOM 2198 C C . LEU A 1 299 ? 22.346 5.921 -31.182 1.00 87.62 299 LEU A C 1
ATOM 2200 O O . LEU A 1 299 ? 22.938 6.334 -32.176 1.00 87.62 299 LEU A O 1
ATOM 2204 N N . LEU A 1 300 ? 22.701 4.796 -30.555 1.00 86.81 300 LEU A N 1
ATOM 2205 C CA . LEU A 1 300 ? 23.812 3.947 -30.991 1.00 86.81 300 LEU A CA 1
ATOM 2206 C C . LEU A 1 300 ? 23.566 3.357 -32.381 1.00 86.81 300 LEU A C 1
ATOM 2208 O O . LEU A 1 300 ? 24.468 3.376 -33.216 1.00 86.81 300 LEU A O 1
ATOM 2212 N N . GLY A 1 301 ? 22.347 2.891 -32.658 1.00 86.75 301 GLY A N 1
ATOM 2213 C CA . GLY A 1 301 ? 21.964 2.401 -33.979 1.00 86.75 301 GLY A CA 1
ATOM 2214 C C . GLY A 1 301 ? 22.046 3.487 -35.049 1.00 86.75 301 GLY A C 1
ATOM 2215 O O . GLY A 1 301 ? 22.616 3.255 -36.113 1.00 86.75 301 GLY A O 1
ATOM 2216 N N . LEU A 1 302 ? 21.566 4.700 -34.755 1.00 88.69 302 LEU A N 1
ATOM 2217 C CA . LEU A 1 302 ? 21.655 5.842 -35.668 1.00 88.69 302 LEU A CA 1
ATOM 2218 C C . LEU A 1 302 ? 23.112 6.228 -35.949 1.00 88.69 302 LEU A C 1
ATOM 2220 O O . LEU A 1 302 ? 23.482 6.416 -37.108 1.00 88.69 302 LEU A O 1
ATOM 2224 N N . ILE A 1 303 ? 23.952 6.298 -34.912 1.00 89.69 303 ILE A N 1
ATOM 2225 C CA . ILE A 1 303 ? 25.394 6.541 -35.060 1.00 89.69 303 ILE A CA 1
ATOM 2226 C C . ILE A 1 303 ? 26.034 5.433 -35.906 1.00 89.69 303 ILE A C 1
ATOM 2228 O O . ILE A 1 303 ? 26.831 5.731 -36.793 1.00 89.69 303 ILE A O 1
ATOM 2232 N N . GLY A 1 304 ? 25.650 4.172 -35.691 1.00 88.31 304 GLY A N 1
ATOM 2233 C CA . GLY A 1 304 ? 26.101 3.034 -36.491 1.00 88.31 304 GLY A CA 1
ATOM 2234 C C . GLY A 1 304 ? 25.730 3.162 -37.970 1.00 88.31 304 GLY A C 1
ATOM 2235 O O . GLY A 1 304 ? 26.592 2.994 -38.832 1.00 88.31 304 GLY A O 1
ATOM 2236 N N . VAL A 1 305 ? 24.482 3.534 -38.284 1.00 87.75 305 VAL A N 1
ATOM 2237 C CA . VAL A 1 305 ? 24.036 3.772 -39.669 1.00 87.75 305 VAL A CA 1
ATOM 2238 C C . VAL A 1 305 ? 24.840 4.909 -40.297 1.00 87.75 305 VAL A C 1
ATOM 2240 O O . VAL A 1 305 ? 25.349 4.760 -41.409 1.00 87.75 305 VAL A O 1
ATOM 2243 N N . LEU A 1 306 ? 25.002 6.028 -39.585 1.00 86.81 306 LEU A N 1
ATOM 2244 C CA . LEU A 1 306 ? 25.781 7.169 -40.065 1.00 86.81 306 LEU A CA 1
ATOM 2245 C C . LEU A 1 306 ? 27.246 6.793 -40.312 1.00 86.81 306 LEU A C 1
ATOM 2247 O O . LEU A 1 306 ? 27.803 7.193 -41.332 1.00 86.81 306 LEU A O 1
ATOM 2251 N N . ALA A 1 307 ? 27.852 5.988 -39.438 1.00 87.62 307 ALA A N 1
ATOM 2252 C CA . ALA A 1 307 ? 29.216 5.497 -39.606 1.00 87.62 307 ALA A CA 1
ATOM 2253 C C . ALA A 1 307 ? 29.356 4.603 -40.850 1.00 87.62 307 ALA A C 1
ATOM 2255 O O . ALA A 1 307 ? 30.306 4.776 -41.612 1.00 87.62 307 ALA A O 1
ATOM 2256 N N . VAL A 1 308 ? 28.396 3.704 -41.107 1.00 89.00 308 VAL A N 1
ATOM 2257 C CA . VAL A 1 308 ? 28.383 2.854 -42.313 1.00 89.00 308 VAL A CA 1
ATOM 2258 C C . VAL A 1 308 ? 28.221 3.693 -43.580 1.00 89.00 308 VAL A C 1
ATOM 2260 O O . VAL A 1 308 ? 28.968 3.503 -44.540 1.00 89.00 308 VAL A O 1
ATOM 2263 N N . VAL A 1 309 ? 27.294 4.655 -43.587 1.00 85.75 309 VAL A N 1
ATOM 2264 C CA . VAL A 1 309 ? 27.086 5.564 -44.727 1.00 85.75 309 VAL A CA 1
ATOM 2265 C C . VAL A 1 309 ? 28.331 6.418 -44.975 1.00 85.75 309 VAL A C 1
ATOM 2267 O O . VAL A 1 309 ? 28.756 6.574 -46.120 1.00 85.75 309 VAL A O 1
ATOM 2270 N N . PHE A 1 310 ? 28.949 6.934 -43.913 1.00 88.94 310 PHE A N 1
ATOM 2271 C CA . PHE A 1 310 ? 30.174 7.722 -43.996 1.00 88.94 310 PHE A CA 1
ATOM 2272 C C . PHE A 1 310 ? 31.350 6.898 -44.530 1.00 88.94 310 PHE A C 1
ATOM 2274 O O . PHE A 1 310 ? 32.030 7.343 -45.455 1.00 88.94 310 PHE A O 1
ATOM 2281 N N . ALA A 1 311 ? 31.556 5.683 -44.013 1.00 87.00 311 ALA A N 1
ATOM 2282 C CA . ALA A 1 311 ? 32.580 4.766 -44.502 1.00 87.00 311 ALA A CA 1
ATOM 2283 C C . ALA A 1 311 ? 32.358 4.426 -45.983 1.00 87.00 311 ALA A C 1
ATOM 2285 O O . ALA A 1 311 ? 33.280 4.566 -46.782 1.00 87.00 311 ALA A O 1
ATOM 2286 N N . ALA A 1 312 ? 31.125 4.092 -46.380 1.00 85.31 312 ALA A N 1
ATOM 2287 C CA . ALA A 1 312 ? 30.781 3.822 -47.775 1.00 85.31 312 ALA A CA 1
ATOM 2288 C C . ALA A 1 312 ? 31.048 5.034 -48.686 1.00 85.31 312 ALA A C 1
ATOM 2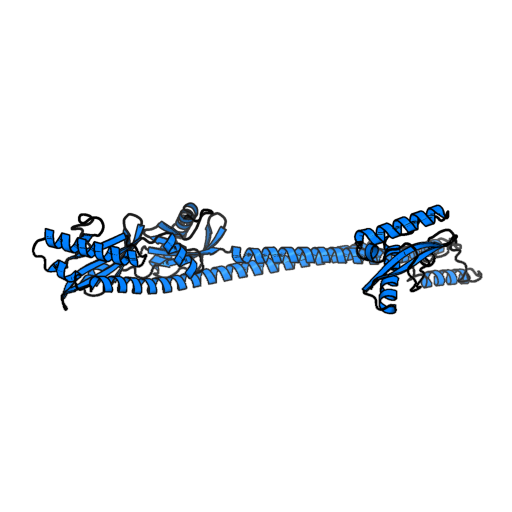290 O O . ALA A 1 312 ? 31.593 4.878 -49.780 1.00 85.31 312 ALA A O 1
ATOM 2291 N N . ALA A 1 313 ? 30.722 6.250 -48.233 1.00 85.38 313 ALA A N 1
ATOM 2292 C CA . ALA A 1 313 ? 31.001 7.480 -48.968 1.00 85.38 313 ALA A CA 1
ATOM 2293 C C . ALA A 1 313 ? 32.509 7.755 -49.094 1.00 85.38 313 ALA A C 1
ATOM 2295 O O . ALA A 1 313 ? 32.970 8.160 -50.165 1.00 85.38 313 ALA A O 1
ATOM 2296 N N . MET A 1 314 ? 33.285 7.511 -48.032 1.00 88.50 314 MET A N 1
ATOM 2297 C CA . MET A 1 314 ? 34.743 7.632 -48.066 1.00 88.50 314 MET A CA 1
ATOM 2298 C C . MET A 1 314 ? 35.364 6.611 -49.018 1.00 88.50 314 MET A C 1
ATOM 2300 O O . MET A 1 314 ? 36.138 7.003 -49.886 1.00 88.50 314 MET A O 1
ATOM 2304 N N . THR A 1 315 ? 34.978 5.336 -48.939 1.00 84.94 315 THR A N 1
ATOM 2305 C CA . THR A 1 315 ? 35.451 4.287 -49.855 1.00 84.94 315 THR A CA 1
ATOM 2306 C C . THR A 1 315 ? 35.092 4.609 -51.307 1.00 84.94 315 THR A C 1
ATOM 2308 O O . THR A 1 315 ? 35.932 4.474 -52.197 1.00 84.94 315 THR A O 1
ATOM 2311 N N . ALA A 1 316 ? 33.877 5.108 -51.560 1.00 84.44 316 ALA A N 1
ATOM 2312 C CA . ALA A 1 316 ? 33.454 5.514 -52.897 1.00 84.44 316 ALA A CA 1
ATOM 2313 C C . ALA A 1 316 ? 34.310 6.662 -53.457 1.00 84.44 316 ALA A C 1
ATOM 2315 O O . ALA A 1 316 ? 34.683 6.647 -54.630 1.00 84.44 316 ALA A O 1
ATOM 2316 N N . ARG A 1 317 ? 34.652 7.651 -52.623 1.00 85.50 317 ARG A N 1
ATOM 2317 C CA . ARG A 1 317 ? 35.512 8.770 -53.031 1.00 85.50 317 ARG A CA 1
ATOM 2318 C C . ARG A 1 317 ? 36.978 8.367 -53.183 1.00 85.50 317 ARG A C 1
ATOM 2320 O O . ARG A 1 317 ? 37.616 8.839 -54.114 1.00 85.50 317 ARG A O 1
ATOM 2327 N N . ARG A 1 318 ? 37.496 7.525 -52.285 1.00 85.44 318 ARG A N 1
ATOM 2328 C CA . ARG A 1 318 ? 38.918 7.162 -52.198 1.00 85.44 318 ARG A CA 1
ATOM 2329 C C . ARG A 1 318 ? 39.339 6.116 -53.225 1.00 85.44 318 ARG A C 1
ATOM 2331 O O . ARG A 1 318 ? 40.452 6.206 -53.722 1.00 85.44 318 ARG A O 1
ATOM 2338 N N . PHE A 1 319 ? 38.471 5.149 -53.527 1.00 84.19 319 PHE A N 1
ATOM 2339 C CA . PHE A 1 319 ? 38.822 3.996 -54.363 1.00 84.19 319 PHE A CA 1
ATOM 2340 C C . PHE A 1 319 ? 37.960 3.878 -55.617 1.00 84.19 319 PHE A C 1
ATOM 2342 O O . PHE A 1 319 ? 38.486 3.670 -56.703 1.00 84.19 319 PHE A O 1
ATOM 2349 N N . VAL A 1 320 ? 36.638 4.040 -55.495 1.00 84.00 320 VAL A N 1
ATOM 2350 C CA . VAL A 1 320 ? 35.725 3.755 -56.616 1.00 84.00 320 VAL A CA 1
ATOM 2351 C C . VAL A 1 320 ? 35.837 4.802 -57.724 1.00 84.00 320 VAL A C 1
ATOM 2353 O O . VAL A 1 320 ? 36.020 4.433 -58.875 1.00 84.00 320 VAL A O 1
ATOM 2356 N N . ARG A 1 321 ? 35.786 6.100 -57.395 1.00 84.50 321 ARG A N 1
ATOM 2357 C CA . ARG A 1 321 ? 35.902 7.165 -58.409 1.00 84.50 321 ARG A CA 1
ATOM 2358 C C . ARG A 1 321 ? 37.236 7.144 -59.174 1.00 84.50 321 ARG A C 1
ATOM 2360 O O . ARG A 1 321 ? 37.191 7.278 -60.392 1.00 84.50 321 ARG A O 1
ATOM 2367 N N . PRO A 1 322 ? 38.401 6.975 -58.516 1.00 86.06 322 PRO A N 1
ATOM 2368 C CA . PRO A 1 322 ? 39.668 6.809 -59.226 1.00 86.06 322 PRO A CA 1
ATOM 2369 C C . PRO A 1 322 ? 39.667 5.628 -60.198 1.00 86.06 322 PRO A C 1
ATOM 2371 O O . PRO A 1 322 ? 40.094 5.785 -61.336 1.00 86.06 322 PRO A O 1
ATOM 2374 N N . LEU A 1 323 ? 39.129 4.477 -59.785 1.00 86.06 323 LEU A N 1
ATOM 2375 C CA . LEU A 1 323 ? 39.013 3.306 -60.656 1.00 86.06 323 LEU A CA 1
ATOM 2376 C C . LEU A 1 323 ? 38.096 3.562 -61.856 1.00 86.06 323 LEU A C 1
ATOM 2378 O O . LEU A 1 323 ? 38.473 3.215 -62.969 1.00 86.06 323 LEU A O 1
ATOM 2382 N N . ASP A 1 324 ? 36.942 4.206 -61.653 1.00 85.62 324 ASP A N 1
ATOM 2383 C CA . ASP A 1 324 ? 36.018 4.542 -62.745 1.00 85.62 324 ASP A CA 1
ATOM 2384 C C . ASP A 1 324 ? 36.689 5.494 -63.765 1.00 85.62 324 ASP A C 1
ATOM 2386 O O . ASP A 1 324 ? 36.500 5.353 -64.971 1.00 85.62 324 ASP A O 1
ATOM 2390 N N . ASN A 1 325 ? 37.530 6.433 -63.306 1.00 86.75 325 ASN A N 1
ATOM 2391 C CA . ASN A 1 325 ? 38.311 7.309 -64.190 1.00 86.75 325 ASN A CA 1
ATOM 2392 C C . ASN A 1 325 ? 39.362 6.542 -65.006 1.00 86.75 325 ASN A C 1
ATOM 2394 O O . ASN A 1 325 ? 39.547 6.840 -66.185 1.00 86.75 325 ASN A O 1
ATOM 2398 N N . ILE A 1 326 ? 40.032 5.555 -64.401 1.00 87.62 326 ILE A N 1
ATOM 2399 C CA . ILE A 1 326 ? 40.973 4.682 -65.116 1.00 87.62 326 ILE A CA 1
ATOM 2400 C C . ILE A 1 326 ? 40.219 3.822 -66.136 1.00 87.62 326 ILE A C 1
ATOM 2402 O O . ILE A 1 326 ? 40.656 3.715 -67.274 1.00 87.62 326 ILE A O 1
ATOM 2406 N N . GLU A 1 327 ? 39.069 3.254 -65.772 1.00 88.69 327 GLU A N 1
ATOM 2407 C CA . GLU A 1 327 ? 38.237 2.460 -66.684 1.00 88.69 327 GLU A CA 1
ATOM 2408 C C . GLU A 1 327 ? 37.784 3.285 -67.900 1.00 88.69 327 GLU A C 1
ATOM 2410 O O . GLU A 1 327 ? 37.920 2.830 -69.037 1.00 88.69 327 GLU A O 1
ATOM 2415 N N . MET A 1 328 ? 37.334 4.529 -67.684 1.00 88.56 328 MET A N 1
ATOM 2416 C CA . MET A 1 328 ? 37.011 5.454 -68.777 1.00 88.56 328 MET A CA 1
ATOM 2417 C C . MET A 1 328 ? 38.232 5.774 -69.645 1.00 88.56 328 MET A C 1
ATOM 2419 O O . MET A 1 328 ? 38.118 5.775 -70.867 1.00 88.56 328 MET A O 1
ATOM 2423 N N . GLY A 1 329 ? 39.402 6.006 -69.043 1.00 87.06 329 GLY A N 1
ATOM 2424 C CA . GLY A 1 329 ? 40.631 6.261 -69.797 1.00 87.06 329 GLY A CA 1
ATOM 2425 C C . GLY A 1 329 ? 41.066 5.072 -70.655 1.00 87.06 329 GLY A C 1
ATOM 2426 O O . GLY A 1 329 ? 41.447 5.243 -71.810 1.00 87.06 329 GLY A O 1
ATOM 2427 N N . VAL A 1 330 ? 40.928 3.846 -70.142 1.00 88.69 330 VAL A N 1
ATOM 2428 C CA . VAL A 1 330 ? 41.178 2.624 -70.923 1.00 88.69 330 VAL A CA 1
ATOM 2429 C C . VAL A 1 330 ? 40.195 2.520 -72.092 1.00 88.69 330 VAL A C 1
ATOM 2431 O O . VAL A 1 330 ? 40.600 2.171 -73.199 1.00 88.69 330 VAL A O 1
ATOM 2434 N N . ALA A 1 331 ? 38.921 2.861 -71.886 1.00 88.56 331 ALA A N 1
ATOM 2435 C CA . ALA A 1 331 ? 37.928 2.865 -72.958 1.00 88.56 331 ALA A CA 1
ATOM 2436 C C . ALA A 1 331 ? 38.233 3.908 -74.054 1.00 88.56 331 ALA A C 1
ATOM 2438 O O . ALA A 1 331 ? 38.085 3.600 -75.235 1.00 88.56 331 ALA A O 1
ATOM 2439 N N . GLU A 1 332 ? 38.697 5.107 -73.690 1.00 88.25 332 GLU A N 1
ATOM 2440 C CA . GLU A 1 332 ? 39.130 6.150 -74.639 1.00 88.25 332 GLU A CA 1
ATOM 2441 C C . GLU A 1 332 ? 40.277 5.667 -75.537 1.00 88.25 332 GLU A C 1
ATOM 2443 O O . GLU A 1 332 ? 40.216 5.800 -76.761 1.00 88.25 332 GLU A O 1
ATOM 2448 N N . VAL A 1 333 ? 41.286 5.027 -74.943 1.00 87.62 333 VAL A N 1
ATOM 2449 C CA . VAL A 1 333 ? 42.401 4.419 -75.683 1.00 87.62 333 VAL A CA 1
ATOM 2450 C C . VAL A 1 333 ? 41.896 3.341 -76.644 1.00 87.62 333 VAL A C 1
ATOM 2452 O O . VAL A 1 333 ? 42.278 3.332 -77.814 1.00 87.62 333 VAL A O 1
ATOM 2455 N N . ILE A 1 334 ? 41.022 2.439 -76.177 1.00 86.31 334 ILE A N 1
ATOM 2456 C CA . ILE A 1 334 ? 40.443 1.367 -77.008 1.00 86.31 334 ILE A CA 1
ATOM 2457 C C . ILE A 1 334 ? 39.654 1.949 -78.189 1.00 86.31 334 ILE A C 1
ATOM 2459 O O . ILE A 1 334 ? 39.705 1.402 -79.289 1.00 86.31 334 ILE A O 1
ATOM 2463 N N . ASN A 1 335 ? 38.971 3.077 -77.986 1.00 89.75 335 ASN A N 1
ATOM 2464 C CA . ASN A 1 335 ? 38.232 3.789 -79.029 1.00 89.75 335 ASN A CA 1
ATOM 2465 C C . ASN A 1 335 ? 39.131 4.581 -79.999 1.00 89.75 335 ASN A C 1
ATOM 2467 O O . ASN A 1 335 ? 38.617 5.251 -80.895 1.00 89.75 335 ASN A O 1
ATOM 2471 N N . GLY A 1 336 ? 40.457 4.483 -79.865 1.00 84.62 336 GLY A N 1
ATOM 2472 C CA . GLY A 1 336 ? 41.427 5.037 -80.808 1.00 84.62 336 GLY A CA 1
ATOM 2473 C C . GLY A 1 336 ? 42.048 6.367 -80.385 1.00 84.62 336 GLY A C 1
ATOM 2474 O O . GLY A 1 336 ? 42.770 6.969 -81.179 1.00 84.62 336 GLY A O 1
ATOM 2475 N N . ASN A 1 337 ? 41.815 6.829 -79.153 1.00 86.00 337 ASN A N 1
ATOM 2476 C CA . ASN A 1 337 ? 42.488 8.007 -78.613 1.00 86.00 337 ASN A CA 1
ATOM 2477 C C . ASN A 1 337 ? 43.905 7.648 -78.130 1.00 86.00 337 ASN A C 1
ATOM 2479 O O . ASN A 1 337 ? 44.155 7.437 -76.945 1.00 86.00 337 ASN A O 1
ATOM 2483 N N . ILE A 1 338 ? 44.836 7.540 -79.079 1.00 77.62 338 ILE A N 1
ATOM 2484 C CA . ILE A 1 338 ? 46.231 7.126 -78.838 1.00 77.62 338 ILE A CA 1
ATOM 2485 C C . ILE A 1 338 ? 47.083 8.178 -78.109 1.00 77.62 338 ILE A C 1
ATOM 2487 O O . ILE A 1 338 ? 48.183 7.868 -77.656 1.00 77.62 338 ILE A O 1
ATOM 2491 N N . ASP A 1 339 ? 46.583 9.409 -77.990 1.00 80.81 339 ASP A N 1
ATOM 2492 C CA . ASP A 1 339 ? 47.230 10.505 -77.259 1.00 80.81 339 ASP A CA 1
ATOM 2493 C C . ASP A 1 339 ? 46.676 10.661 -75.831 1.00 80.81 339 ASP A C 1
ATOM 2495 O O . ASP A 1 339 ? 46.971 11.640 -75.145 1.00 80.81 339 ASP A O 1
ATOM 2499 N N . TYR A 1 340 ? 45.860 9.711 -75.363 1.00 83.12 340 TYR A N 1
ATOM 2500 C CA . TYR A 1 340 ? 45.319 9.745 -74.011 1.00 83.12 340 TYR A CA 1
ATOM 2501 C C . TYR A 1 340 ? 46.402 9.443 -72.965 1.00 83.12 340 TYR A C 1
ATOM 2503 O O . TYR A 1 340 ? 46.959 8.346 -72.928 1.00 83.12 340 TYR A O 1
ATOM 2511 N N . THR A 1 341 ? 46.632 10.393 -72.057 1.00 83.75 341 THR A N 1
ATOM 2512 C CA . THR A 1 341 ? 47.515 10.221 -70.894 1.00 83.75 341 THR A CA 1
ATOM 2513 C C . THR A 1 341 ? 46.686 10.033 -69.629 1.00 83.75 341 THR A C 1
ATOM 2515 O O . THR A 1 341 ? 45.889 10.900 -69.251 1.00 83.75 341 THR A O 1
ATOM 2518 N N . PHE A 1 342 ? 46.902 8.921 -68.927 1.00 85.19 342 PHE A N 1
ATOM 2519 C CA . PHE A 1 342 ? 46.310 8.676 -67.617 1.00 85.19 342 PHE A CA 1
ATOM 2520 C C . PHE A 1 342 ? 46.885 9.663 -66.603 1.00 85.19 342 PHE A C 1
ATOM 2522 O O . PHE A 1 342 ? 48.064 9.605 -66.256 1.00 85.19 342 PHE A O 1
ATOM 2529 N N . LYS A 1 343 ? 46.046 10.580 -66.119 1.00 83.50 343 LYS A N 1
ATOM 2530 C CA . LYS A 1 343 ? 46.418 11.506 -65.042 1.00 83.50 343 LYS A CA 1
ATOM 2531 C C . LYS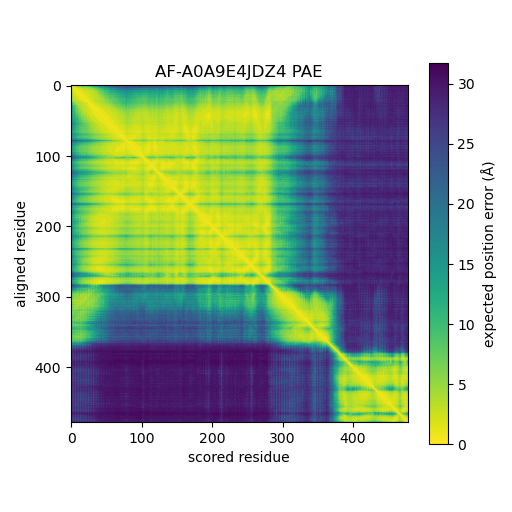 A 1 343 ? 46.450 10.767 -63.699 1.00 83.50 343 LYS A C 1
ATOM 2533 O O . LYS A 1 343 ? 45.609 9.889 -63.499 1.00 83.50 343 LYS A O 1
ATOM 2538 N N . PRO A 1 344 ? 47.321 11.149 -62.748 1.00 79.81 344 PRO A N 1
ATOM 2539 C CA . PRO A 1 344 ? 47.296 10.593 -61.399 1.00 79.81 344 PRO A CA 1
ATOM 2540 C C . PRO A 1 344 ? 45.921 10.798 -60.747 1.00 79.81 344 PRO A C 1
ATOM 2542 O O . PRO A 1 344 ? 45.501 11.920 -60.465 1.00 79.81 344 PRO A O 1
ATOM 2545 N N . VAL A 1 345 ? 45.190 9.706 -60.506 1.00 80.31 345 VAL A N 1
ATOM 2546 C CA . VAL A 1 345 ? 43.839 9.742 -59.901 1.00 80.31 345 VAL A CA 1
ATOM 2547 C C . VAL A 1 345 ? 43.855 9.621 -58.369 1.00 80.31 345 VAL A C 1
ATOM 2549 O O . VAL A 1 345 ? 42.820 9.403 -57.737 1.00 80.31 345 VAL A O 1
ATOM 2552 N N . GLY A 1 346 ? 45.028 9.791 -57.758 1.00 78.81 346 GLY A N 1
ATOM 2553 C CA . GLY A 1 346 ? 45.249 9.800 -56.313 1.00 78.81 346 GLY A CA 1
ATOM 2554 C C . GLY A 1 346 ? 46.466 8.965 -55.896 1.00 78.81 346 GLY A C 1
ATOM 2555 O O . GLY A 1 346 ? 46.939 8.145 -56.681 1.00 78.81 346 GLY A O 1
ATOM 2556 N N . PRO A 1 347 ? 46.929 9.108 -54.641 1.00 78.38 347 PRO A N 1
ATOM 2557 C CA . PRO A 1 347 ? 48.215 8.557 -54.195 1.00 78.38 347 PRO A CA 1
ATOM 2558 C C . PRO A 1 347 ? 48.274 7.022 -54.192 1.00 78.38 347 PRO A C 1
ATOM 2560 O O . PRO A 1 347 ? 49.349 6.447 -54.286 1.00 78.38 347 PRO A O 1
ATOM 2563 N N . ASP A 1 348 ? 47.126 6.337 -54.132 1.00 81.38 348 ASP A N 1
ATOM 2564 C CA . ASP A 1 348 ? 47.086 4.863 -54.118 1.00 81.38 348 ASP A CA 1
ATOM 2565 C C . ASP A 1 348 ? 47.081 4.262 -55.539 1.00 81.38 348 ASP A C 1
ATOM 2567 O O . ASP A 1 348 ? 47.262 3.059 -55.702 1.00 81.38 348 ASP A O 1
ATOM 2571 N N . PHE A 1 349 ? 46.843 5.083 -56.569 1.00 84.69 349 PHE A N 1
ATOM 2572 C CA . PHE A 1 349 ? 46.680 4.660 -57.969 1.00 84.69 349 PHE A CA 1
ATOM 2573 C C . PHE A 1 349 ? 47.649 5.366 -58.924 1.00 84.69 349 PHE A C 1
ATOM 2575 O O . PHE A 1 349 ? 47.583 5.171 -60.138 1.00 84.69 349 PHE A O 1
ATOM 2582 N N . GLU A 1 350 ? 48.549 6.185 -58.390 1.00 82.31 350 GLU A N 1
ATOM 2583 C CA . GLU A 1 350 ? 49.569 6.901 -59.150 1.00 82.31 350 GLU A CA 1
ATOM 2584 C C . GLU A 1 350 ? 50.492 5.925 -59.885 1.00 82.31 350 GLU A C 1
ATOM 2586 O O . GLU A 1 350 ? 50.606 5.992 -61.106 1.00 82.31 350 GLU A O 1
ATOM 2591 N N . GLY A 1 351 ? 51.009 4.911 -59.182 1.00 84.31 351 GLY A N 1
ATOM 2592 C CA . GLY A 1 351 ? 51.822 3.859 -59.799 1.00 84.31 351 GLY A CA 1
ATOM 2593 C C . GLY A 1 351 ? 51.085 3.071 -60.890 1.00 84.31 351 GLY A C 1
ATOM 2594 O O . GLY A 1 351 ? 51.693 2.679 -61.883 1.00 84.31 351 GLY A O 1
ATOM 2595 N N . LEU A 1 352 ? 49.765 2.883 -60.758 1.00 86.94 352 LEU A N 1
ATOM 2596 C CA . LEU A 1 352 ? 48.952 2.244 -61.800 1.00 86.94 352 LEU A CA 1
ATOM 2597 C C . LEU A 1 352 ? 48.791 3.155 -63.025 1.00 86.94 352 LEU A C 1
ATOM 2599 O O . LEU A 1 352 ? 48.896 2.683 -64.152 1.00 86.94 352 LEU A O 1
ATOM 2603 N N . SER A 1 353 ? 48.564 4.452 -62.806 1.00 85.81 353 SER A N 1
ATOM 2604 C CA . SER A 1 353 ? 48.411 5.444 -63.880 1.00 85.81 353 SER A CA 1
ATOM 2605 C C . SER A 1 353 ? 49.710 5.581 -64.682 1.00 85.81 353 SER A C 1
ATOM 2607 O O . SER A 1 353 ? 49.688 5.516 -65.910 1.00 85.81 353 SER A O 1
ATOM 2609 N N . ASN A 1 354 ? 50.850 5.647 -63.990 1.00 84.62 354 ASN A N 1
ATOM 2610 C CA . ASN A 1 354 ? 52.172 5.700 -64.614 1.00 84.62 354 ASN A CA 1
ATOM 2611 C C . ASN A 1 354 ? 52.490 4.399 -65.361 1.00 84.62 354 ASN A C 1
ATOM 2613 O O . ASN A 1 354 ? 52.895 4.442 -66.521 1.00 84.62 354 ASN A O 1
ATOM 2617 N N . GLY A 1 355 ? 52.214 3.238 -64.756 1.00 86.88 355 GLY A N 1
ATOM 2618 C CA . GLY A 1 355 ? 52.394 1.945 -65.420 1.00 86.88 355 GLY A CA 1
ATOM 2619 C C . GLY A 1 355 ? 51.580 1.806 -66.714 1.00 86.88 355 GLY A C 1
ATOM 2620 O O . GLY A 1 355 ? 52.089 1.285 -67.708 1.00 86.88 355 GLY A O 1
ATOM 2621 N N . LEU A 1 356 ? 50.342 2.316 -66.738 1.00 86.88 356 LEU A N 1
ATOM 2622 C CA . LEU A 1 356 ? 49.510 2.340 -67.946 1.00 86.88 356 LEU A CA 1
ATOM 2623 C C . LEU A 1 356 ? 50.068 3.286 -69.021 1.00 86.88 356 LEU A C 1
ATOM 2625 O O . LEU A 1 356 ? 50.085 2.912 -70.193 1.00 86.88 356 LEU A O 1
ATOM 2629 N N . ASN A 1 357 ? 50.572 4.463 -68.641 1.00 85.38 357 ASN A N 1
ATOM 2630 C CA . ASN A 1 357 ? 51.205 5.401 -69.577 1.00 85.38 357 ASN A CA 1
ATOM 2631 C C . ASN A 1 357 ? 52.479 4.818 -70.210 1.00 85.38 357 ASN A C 1
ATOM 2633 O O . ASN A 1 357 ? 52.652 4.907 -71.424 1.00 85.38 357 ASN A O 1
ATOM 2637 N N . VAL A 1 358 ? 53.337 4.159 -69.423 1.00 86.00 358 VAL A N 1
ATOM 2638 C CA . VAL A 1 358 ? 54.548 3.487 -69.934 1.00 86.00 358 VAL A CA 1
ATOM 2639 C C . VAL A 1 358 ? 54.181 2.337 -70.877 1.00 86.00 358 VAL A C 1
ATOM 2641 O O . VAL A 1 358 ? 54.780 2.184 -71.943 1.00 86.00 358 VAL A O 1
ATOM 2644 N N . MET A 1 359 ? 53.153 1.550 -70.537 1.00 85.56 359 MET A N 1
ATOM 2645 C CA . MET A 1 359 ? 52.643 0.496 -71.419 1.00 85.56 359 MET A CA 1
ATOM 2646 C C . MET A 1 359 ? 52.161 1.066 -72.763 1.00 85.56 359 MET A C 1
ATOM 2648 O O . MET A 1 359 ? 52.477 0.495 -73.809 1.00 85.56 359 MET A O 1
ATOM 2652 N N . LEU A 1 360 ? 51.436 2.191 -72.752 1.00 81.88 360 LEU A N 1
ATOM 2653 C CA . LEU A 1 360 ? 51.002 2.876 -73.973 1.00 81.88 360 LEU A CA 1
ATOM 2654 C C . LEU A 1 360 ? 52.179 3.396 -74.797 1.00 81.88 360 LEU A C 1
ATOM 2656 O O . LEU A 1 360 ? 52.222 3.146 -76.001 1.00 81.88 360 LEU A O 1
ATOM 2660 N N . ALA A 1 361 ? 53.149 4.060 -74.164 1.00 79.88 361 ALA A N 1
ATOM 2661 C CA . ALA A 1 361 ? 54.338 4.573 -74.841 1.00 79.88 361 ALA A CA 1
ATOM 2662 C C . ALA A 1 361 ? 55.101 3.447 -75.554 1.00 79.88 361 ALA A C 1
ATOM 2664 O O . ALA A 1 361 ? 55.420 3.558 -76.739 1.00 79.88 361 ALA A O 1
ATOM 2665 N N . ARG A 1 362 ? 55.274 2.304 -74.879 1.00 83.44 362 ARG A N 1
ATOM 2666 C CA . ARG A 1 362 ? 55.970 1.136 -75.429 1.00 83.44 362 ARG A CA 1
ATOM 2667 C C . ARG A 1 362 ? 55.218 0.459 -76.574 1.00 83.44 362 ARG A C 1
ATOM 2669 O O . ARG A 1 362 ? 55.849 0.015 -77.530 1.00 83.44 362 ARG A O 1
ATOM 2676 N N . LEU A 1 363 ? 53.889 0.373 -76.496 1.00 80.50 363 LEU A N 1
ATOM 2677 C CA . LEU A 1 363 ? 53.058 -0.184 -77.573 1.00 80.50 363 LEU A CA 1
ATOM 2678 C C . LEU A 1 363 ? 52.994 0.734 -78.803 1.00 80.50 363 LEU A C 1
ATOM 2680 O O . LEU A 1 363 ? 52.853 0.238 -79.919 1.00 80.50 363 LEU A O 1
ATOM 2684 N N . LEU A 1 364 ? 53.117 2.049 -78.608 1.00 77.62 364 LEU A N 1
ATOM 2685 C CA . LEU A 1 364 ? 53.077 3.061 -79.670 1.00 77.62 364 LEU A CA 1
ATOM 2686 C C . LEU A 1 364 ? 54.469 3.449 -80.204 1.00 77.62 364 LEU A C 1
ATOM 2688 O O . LEU A 1 364 ? 54.554 4.237 -81.143 1.00 77.62 364 LEU A O 1
ATOM 2692 N N . GLY A 1 365 ? 55.549 2.905 -79.632 1.00 70.81 365 GLY A N 1
ATOM 2693 C CA . GLY A 1 365 ? 56.928 3.204 -80.035 1.00 70.81 365 GLY A CA 1
ATOM 2694 C C . GLY A 1 365 ? 57.383 4.630 -79.703 1.00 70.81 365 GLY A C 1
ATOM 2695 O O . GLY A 1 365 ? 58.219 5.176 -80.420 1.00 70.81 365 GLY A O 1
ATOM 2696 N N . ARG A 1 366 ? 56.808 5.243 -78.661 1.00 69.94 366 ARG A N 1
ATOM 2697 C CA . ARG A 1 366 ? 57.179 6.569 -78.142 1.00 69.94 366 ARG A CA 1
ATOM 2698 C C . ARG A 1 366 ? 58.256 6.446 -77.059 1.00 69.94 366 ARG A C 1
ATOM 2700 O O . ARG A 1 366 ? 58.322 5.423 -76.379 1.00 69.94 366 ARG A O 1
ATOM 2707 N N . ASP A 1 367 ? 59.050 7.501 -76.888 1.00 56.50 367 ASP A N 1
ATOM 2708 C CA . ASP A 1 367 ? 59.991 7.619 -75.770 1.00 56.50 367 ASP A CA 1
ATOM 2709 C C . ASP A 1 367 ? 59.224 7.612 -74.434 1.00 56.50 367 ASP A C 1
ATOM 2711 O O . ASP A 1 367 ? 58.130 8.180 -74.330 1.00 56.50 367 ASP A O 1
ATOM 2715 N N . GLU A 1 368 ? 59.755 6.904 -73.433 1.00 54.03 368 GLU A N 1
ATOM 2716 C CA . GLU A 1 368 ? 59.120 6.760 -72.118 1.00 54.03 368 GLU A CA 1
ATOM 2717 C C . GLU A 1 368 ? 58.990 8.142 -71.443 1.00 54.03 368 GLU A C 1
ATOM 2719 O O . GLU A 1 368 ? 59.946 8.917 -71.464 1.00 54.03 368 GLU A O 1
ATOM 2724 N N . PRO A 1 369 ? 57.820 8.494 -70.877 1.00 55.56 369 PRO A N 1
ATOM 2725 C CA . PRO A 1 369 ? 57.655 9.774 -70.196 1.00 55.56 369 PRO A CA 1
ATOM 2726 C C . PRO A 1 369 ? 58.535 9.832 -68.934 1.00 55.56 369 PRO A C 1
ATOM 2728 O O . PRO A 1 369 ? 58.417 8.965 -68.071 1.00 55.56 369 PRO A O 1
ATOM 2731 N N . ASP A 1 370 ? 59.393 10.854 -68.831 1.00 51.09 370 ASP A N 1
ATOM 2732 C CA . ASP A 1 370 ? 60.230 11.130 -67.652 1.00 51.09 370 ASP A CA 1
ATOM 2733 C C . ASP A 1 370 ? 59.355 11.449 -66.425 1.00 51.09 370 ASP A C 1
ATOM 2735 O O . ASP A 1 370 ? 58.445 12.279 -66.501 1.00 51.09 370 ASP A O 1
ATOM 2739 N N . GLU A 1 371 ? 59.656 10.821 -65.282 1.00 48.34 371 GLU A N 1
ATOM 2740 C CA . GLU A 1 371 ? 58.881 10.925 -64.030 1.00 48.34 371 GLU A CA 1
ATOM 2741 C C . GLU A 1 371 ? 58.834 12.354 -63.439 1.00 48.34 371 GLU A C 1
ATOM 2743 O O . GLU A 1 371 ? 57.987 12.641 -62.595 1.00 48.34 371 GLU A O 1
ATOM 2748 N N . ASP A 1 372 ? 59.673 13.273 -63.930 1.00 47.44 372 ASP A N 1
ATOM 2749 C CA . ASP A 1 372 ? 59.869 14.617 -63.369 1.00 47.44 372 ASP A CA 1
ATOM 2750 C C . ASP A 1 372 ? 59.129 15.753 -64.112 1.00 47.44 372 ASP A C 1
ATOM 2752 O O . ASP A 1 372 ? 59.204 16.910 -63.697 1.00 47.44 372 ASP A O 1
ATOM 2756 N N . GLN A 1 373 ? 58.391 15.475 -65.196 1.00 40.69 373 GLN A N 1
ATOM 2757 C CA . GLN A 1 373 ? 57.625 16.499 -65.930 1.00 40.69 373 GLN A CA 1
ATOM 2758 C C . GLN A 1 373 ? 56.128 16.443 -65.616 1.00 40.69 373 GLN A C 1
ATOM 2760 O O . GLN A 1 373 ? 55.286 16.166 -66.471 1.00 40.69 373 GLN A O 1
ATOM 2765 N N . VAL A 1 374 ? 55.777 16.768 -64.374 1.00 40.75 374 VAL A N 1
ATOM 2766 C CA . VAL A 1 374 ? 54.446 17.295 -64.063 1.00 40.75 374 VAL A CA 1
ATOM 2767 C C . VAL A 1 374 ? 54.650 18.755 -63.688 1.00 40.75 374 VAL A C 1
ATOM 2769 O O . VAL A 1 374 ? 55.104 19.063 -62.591 1.00 40.75 374 VAL A O 1
ATOM 2772 N N . GLU A 1 375 ? 54.374 19.658 -64.630 1.00 39.78 375 GLU A N 1
ATOM 2773 C CA . GLU A 1 375 ? 54.354 21.098 -64.372 1.00 39.78 375 GLU A CA 1
ATOM 2774 C C . GLU A 1 375 ? 53.264 21.406 -63.329 1.00 39.78 375 GLU A C 1
ATOM 2776 O O . GLU A 1 375 ? 52.089 21.596 -63.647 1.00 39.78 375 GLU A O 1
ATOM 2781 N N . GLU A 1 376 ? 53.644 21.422 -62.052 1.00 40.25 376 GLU A N 1
ATOM 2782 C CA . GLU A 1 376 ? 52.880 22.092 -61.009 1.00 40.25 376 GLU A CA 1
ATOM 2783 C C . GLU A 1 376 ? 53.115 23.599 -61.159 1.00 40.25 376 GLU A C 1
ATOM 2785 O O . GLU A 1 376 ? 54.221 24.092 -60.942 1.00 40.25 376 GLU A O 1
ATOM 2790 N N . GLU A 1 377 ? 52.078 24.345 -61.547 1.00 36.94 377 GLU A N 1
ATOM 2791 C CA . GLU A 1 377 ? 52.101 25.809 -61.582 1.00 36.94 377 GLU A CA 1
ATOM 2792 C C . GLU A 1 377 ? 52.523 26.381 -60.211 1.00 36.94 377 GLU A C 1
ATOM 2794 O O . GLU A 1 377 ? 51.733 26.475 -59.263 1.00 36.94 377 GLU A O 1
ATOM 2799 N N . GLU A 1 378 ? 53.786 26.804 -60.108 1.00 43.50 378 GLU A N 1
ATOM 2800 C CA . GLU A 1 378 ? 54.307 27.625 -59.018 1.00 43.50 378 GLU A CA 1
ATOM 2801 C C . GLU A 1 378 ? 53.649 29.010 -59.058 1.00 43.50 378 GLU A C 1
ATOM 2803 O O . GLU A 1 378 ? 54.087 29.935 -59.740 1.00 43.50 378 GLU A O 1
ATOM 2808 N N . GLY A 1 379 ? 52.566 29.166 -58.296 1.00 43.22 379 GLY A N 1
ATOM 2809 C CA . GLY A 1 379 ? 51.874 30.442 -58.191 1.00 43.22 379 GLY A CA 1
ATOM 2810 C C . GLY A 1 379 ? 50.980 30.559 -56.964 1.00 43.22 379 GLY A C 1
ATOM 2811 O O . GLY A 1 379 ? 49.780 30.313 -57.022 1.00 43.22 379 GLY A O 1
ATOM 2812 N N . THR A 1 380 ? 51.531 31.109 -55.879 1.00 50.00 380 THR A N 1
ATOM 2813 C CA . THR A 1 380 ? 50.769 31.848 -54.847 1.00 50.00 380 THR A CA 1
ATOM 2814 C C . THR A 1 380 ? 49.879 31.028 -53.892 1.00 50.00 380 THR A C 1
ATOM 2816 O O . THR A 1 380 ? 48.707 31.343 -53.692 1.00 50.00 380 THR A O 1
ATOM 2819 N N . ARG A 1 381 ? 50.426 30.017 -53.203 1.00 53.44 381 ARG A N 1
ATOM 2820 C CA . ARG A 1 381 ? 49.801 29.470 -51.978 1.00 53.44 381 ARG A CA 1
ATOM 2821 C C . ARG A 1 381 ? 50.685 29.707 -50.760 1.00 53.44 381 ARG A C 1
ATOM 2823 O O . ARG A 1 381 ? 51.873 29.397 -50.778 1.00 53.44 381 ARG A O 1
ATOM 2830 N N . TRP A 1 382 ? 50.089 30.260 -49.704 1.00 57.03 382 TRP A N 1
ATOM 2831 C CA . TRP A 1 382 ? 50.742 30.452 -48.411 1.00 57.03 382 TRP A CA 1
ATOM 2832 C C . TRP A 1 382 ? 51.260 29.114 -47.868 1.00 57.03 382 TRP A C 1
ATOM 2834 O O . TRP A 1 382 ? 50.502 28.147 -47.763 1.00 57.03 382 TRP A O 1
ATOM 2844 N N . LYS A 1 383 ? 52.547 29.065 -47.508 1.00 62.03 383 LYS A N 1
ATOM 2845 C CA . LYS A 1 383 ? 53.171 27.911 -46.851 1.00 62.03 383 LYS A CA 1
ATOM 2846 C C . LYS A 1 383 ? 53.384 28.227 -45.379 1.00 62.03 383 LYS A C 1
ATOM 2848 O O . LYS A 1 383 ? 53.870 29.304 -45.034 1.00 62.03 383 LYS A O 1
ATOM 2853 N N . ALA A 1 384 ? 53.081 27.269 -44.505 1.00 60.41 384 ALA A N 1
ATOM 2854 C CA . ALA A 1 384 ? 53.266 27.437 -43.068 1.00 60.41 384 ALA A CA 1
ATOM 2855 C C . ALA A 1 384 ? 54.722 27.785 -42.708 1.00 60.41 384 ALA A C 1
ATOM 2857 O O . ALA A 1 384 ? 54.941 28.465 -41.706 1.00 60.41 384 ALA A O 1
ATOM 2858 N N . GLU A 1 385 ? 55.708 27.387 -43.523 1.00 60.84 385 GLU A N 1
ATOM 2859 C CA . GLU A 1 385 ? 57.126 27.750 -43.367 1.00 60.84 385 GLU A CA 1
ATOM 2860 C C . GLU A 1 385 ? 57.408 29.264 -43.418 1.00 60.84 385 GLU A C 1
ATOM 2862 O O . GLU A 1 385 ? 58.404 29.697 -42.851 1.00 60.84 385 GLU A O 1
ATOM 2867 N N . GLN A 1 386 ? 56.524 30.086 -43.997 1.00 65.19 386 GLN A N 1
ATOM 2868 C CA . GLN A 1 386 ? 56.700 31.546 -44.096 1.00 65.19 386 GLN A CA 1
ATOM 2869 C C . GLN A 1 386 ? 56.508 32.285 -42.756 1.00 65.19 386 GLN A C 1
ATOM 2871 O O . GLN A 1 386 ? 56.813 33.470 -42.645 1.00 65.19 386 GLN A O 1
ATOM 2876 N N . MET A 1 387 ? 55.993 31.608 -41.723 1.00 72.06 387 MET A N 1
ATOM 2877 C CA . MET A 1 387 ? 55.865 32.166 -40.374 1.00 72.06 387 MET A CA 1
ATOM 2878 C C . MET A 1 387 ? 57.167 31.978 -39.588 1.00 72.06 387 MET A C 1
ATOM 2880 O O . MET A 1 387 ? 57.476 30.855 -39.168 1.00 72.06 387 MET A O 1
ATOM 2884 N N . VAL A 1 388 ? 57.887 33.080 -39.367 1.00 80.56 388 VAL A N 1
ATOM 2885 C CA . VAL A 1 388 ? 59.155 33.118 -38.626 1.00 80.56 388 VAL A CA 1
ATOM 2886 C C . VAL A 1 388 ? 58.880 33.314 -37.134 1.00 80.56 388 VAL A C 1
ATOM 2888 O O . VAL A 1 388 ? 58.182 34.248 -36.735 1.00 80.56 388 VAL A O 1
ATOM 2891 N N . ILE A 1 389 ? 59.427 32.426 -36.301 1.00 82.12 389 ILE A N 1
ATOM 2892 C CA . ILE A 1 389 ? 59.327 32.501 -34.840 1.00 82.12 389 ILE A CA 1
ATOM 2893 C C . ILE A 1 389 ? 60.734 32.669 -34.273 1.00 82.12 389 ILE A C 1
ATOM 2895 O O . ILE A 1 389 ? 61.609 31.841 -34.515 1.00 82.12 389 ILE A O 1
ATOM 2899 N N . GLU A 1 390 ? 60.944 33.737 -33.513 1.00 82.25 390 GLU A N 1
ATOM 2900 C CA . GLU A 1 390 ? 62.197 34.006 -32.820 1.00 82.25 390 GLU A CA 1
ATOM 2901 C C . GLU A 1 390 ? 62.155 33.384 -31.414 1.00 82.25 390 GLU A C 1
ATOM 2903 O O . GLU A 1 390 ? 61.381 33.801 -30.548 1.00 82.25 390 GLU A O 1
ATOM 2908 N N . GLU A 1 391 ? 62.996 32.369 -31.191 1.00 76.94 391 GLU A N 1
ATOM 2909 C CA . GLU A 1 391 ? 63.075 31.583 -29.948 1.00 76.94 391 GLU A CA 1
ATOM 2910 C C . GLU A 1 391 ? 64.070 32.149 -28.911 1.00 76.94 391 GLU A C 1
ATOM 2912 O O . GLU A 1 391 ? 64.625 31.403 -28.102 1.00 76.94 391 GLU A O 1
ATOM 2917 N N . GLY A 1 392 ? 64.364 33.450 -28.943 1.00 72.06 392 GLY A N 1
ATOM 2918 C CA . GLY A 1 392 ? 65.257 34.083 -27.967 1.00 72.06 392 GLY A CA 1
ATOM 2919 C C . GLY A 1 392 ? 64.599 34.237 -26.589 1.00 72.06 392 GLY A C 1
ATOM 2920 O O . GLY A 1 392 ? 63.426 34.577 -26.502 1.00 72.06 392 GLY A O 1
ATOM 2921 N N . GLU A 1 393 ? 65.352 34.039 -25.500 1.00 60.66 393 GLU A N 1
ATOM 2922 C CA . GLU A 1 393 ? 64.857 34.217 -24.114 1.00 60.66 393 GLU A CA 1
ATOM 2923 C C . GLU A 1 393 ? 64.750 35.697 -23.671 1.00 60.66 393 GLU A C 1
ATOM 2925 O O . GLU A 1 393 ? 64.419 35.985 -22.520 1.00 60.66 393 GLU A O 1
ATOM 2930 N N . GLY A 1 394 ? 65.038 36.652 -24.562 1.00 63.19 394 GLY A N 1
ATOM 2931 C CA . GLY A 1 394 ? 65.000 38.084 -24.266 1.00 63.19 394 GLY A CA 1
ATOM 2932 C C . GLY A 1 394 ? 63.584 38.662 -24.314 1.00 63.19 394 GLY A C 1
ATOM 2933 O O . GLY A 1 394 ? 62.887 38.522 -25.317 1.00 63.19 394 GLY A O 1
ATOM 2934 N N . GLN A 1 395 ? 63.177 39.368 -23.255 1.00 71.62 395 GLN A N 1
ATOM 2935 C CA . GLN A 1 395 ? 61.899 40.083 -23.213 1.00 71.62 395 GLN A CA 1
ATOM 2936 C C . GLN A 1 395 ? 61.852 41.166 -24.312 1.00 71.62 395 GLN A C 1
ATOM 2938 O O . GLN A 1 395 ? 62.722 42.043 -24.325 1.00 71.62 395 GLN A O 1
ATOM 2943 N N . PRO A 1 396 ? 60.859 41.158 -25.223 1.00 73.81 396 PRO A N 1
ATOM 2944 C CA . PRO A 1 396 ? 60.688 42.244 -26.181 1.00 73.81 396 PRO A CA 1
ATOM 2945 C C . PRO A 1 396 ? 60.454 43.590 -25.465 1.00 73.81 396 PRO A C 1
ATOM 2947 O O . PRO A 1 396 ? 59.676 43.640 -24.507 1.00 73.81 396 PRO A O 1
ATOM 2950 N N . PRO A 1 397 ? 61.089 44.690 -25.915 1.00 70.12 397 PRO A N 1
ATOM 2951 C CA . PRO A 1 397 ? 60.902 46.006 -25.309 1.00 70.12 397 PRO A CA 1
ATOM 2952 C C . PRO A 1 397 ? 59.440 46.461 -25.428 1.00 70.12 397 PRO A C 1
ATOM 2954 O O . PRO A 1 397 ? 58.833 46.340 -26.489 1.00 70.12 397 PRO A O 1
ATOM 2957 N N . GLY A 1 398 ? 58.875 46.984 -24.335 1.00 72.56 398 GLY A N 1
ATOM 2958 C CA . GLY A 1 398 ? 57.501 47.506 -24.298 1.00 72.56 398 GLY A CA 1
ATOM 2959 C C . GLY A 1 398 ? 56.394 46.462 -24.100 1.00 72.56 398 GLY A C 1
ATOM 2960 O O . GLY A 1 398 ? 55.221 46.820 -24.153 1.00 72.56 398 GLY A O 1
ATOM 2961 N N . VAL A 1 399 ? 56.735 45.193 -23.854 1.00 80.81 399 VAL A N 1
ATOM 2962 C CA . VAL A 1 399 ? 55.756 44.116 -23.633 1.00 80.81 399 VAL A CA 1
ATOM 2963 C C . VAL A 1 399 ? 55.688 43.750 -22.156 1.00 80.81 399 VAL A C 1
ATOM 2965 O O . VAL A 1 399 ? 56.711 43.396 -21.573 1.00 80.81 399 VAL A O 1
ATOM 2968 N N . ASP A 1 400 ? 54.487 43.781 -21.574 1.00 83.94 400 ASP A N 1
ATOM 2969 C CA . ASP A 1 400 ? 54.218 43.320 -20.207 1.00 83.94 400 ASP A CA 1
ATOM 2970 C C . ASP A 1 400 ? 53.847 41.817 -20.188 1.00 83.94 400 ASP A C 1
ATOM 2972 O O . ASP A 1 400 ? 52.776 41.436 -20.679 1.00 83.94 400 ASP A O 1
ATOM 2976 N N . PRO A 1 401 ? 54.693 40.936 -19.612 1.00 82.94 401 PRO A N 1
ATOM 2977 C CA . PRO A 1 401 ? 54.399 39.508 -19.487 1.00 82.94 401 PRO A CA 1
ATOM 2978 C C . PRO A 1 401 ? 53.153 39.201 -18.652 1.00 82.94 401 PRO A C 1
ATOM 2980 O O . PRO A 1 401 ? 52.509 38.176 -18.885 1.00 82.94 401 PRO A O 1
ATOM 2983 N N . GLN A 1 402 ? 52.812 40.040 -17.665 1.00 81.69 402 GLN A N 1
ATOM 2984 C CA . GLN A 1 402 ? 51.668 39.779 -16.790 1.00 81.69 402 GLN A CA 1
ATOM 2985 C C . GLN A 1 402 ? 50.342 40.034 -17.504 1.00 81.69 402 GLN A C 1
ATOM 2987 O O . GLN A 1 402 ? 49.424 39.224 -17.368 1.00 81.69 402 GLN A O 1
ATOM 2992 N N . ALA A 1 403 ? 50.261 41.080 -18.328 1.00 84.19 403 ALA A N 1
ATOM 2993 C CA . ALA A 1 403 ? 49.099 41.335 -19.175 1.00 84.19 403 ALA A CA 1
ATOM 2994 C C . ALA A 1 403 ? 48.829 40.167 -20.145 1.00 84.19 403 ALA A C 1
ATOM 2996 O O . ALA A 1 403 ? 47.696 39.699 -20.259 1.00 84.19 403 ALA A O 1
ATOM 2997 N N . LEU A 1 404 ? 49.878 39.615 -20.768 1.00 85.94 404 LEU A N 1
ATOM 2998 C CA . LEU A 1 404 ? 49.767 38.448 -21.658 1.00 85.94 404 LEU A CA 1
ATOM 2999 C C . LEU A 1 404 ? 49.381 37.154 -20.922 1.00 85.94 404 LEU A C 1
ATOM 3001 O O . LEU A 1 404 ? 48.758 36.267 -21.509 1.00 85.94 404 LEU A O 1
ATOM 3005 N N . ALA A 1 405 ? 49.741 37.030 -19.642 1.00 85.75 405 ALA A N 1
ATOM 3006 C CA . ALA A 1 405 ? 49.354 35.890 -18.813 1.00 85.75 405 ALA A CA 1
ATOM 3007 C C . ALA A 1 405 ? 47.855 35.888 -18.474 1.00 85.75 405 ALA A C 1
ATOM 3009 O O . ALA A 1 405 ? 47.282 34.821 -18.256 1.00 85.75 405 ALA A O 1
ATOM 3010 N N . GLN A 1 406 ? 47.237 37.070 -18.398 1.00 88.06 406 GLN A N 1
ATOM 3011 C CA . GLN A 1 406 ? 45.821 37.242 -18.060 1.00 88.06 406 GLN A CA 1
ATOM 3012 C C . GLN A 1 406 ? 44.898 37.156 -19.286 1.00 88.06 406 GLN A C 1
ATOM 3014 O O . GLN A 1 406 ? 43.687 36.996 -19.135 1.00 88.06 406 GLN A O 1
ATOM 3019 N N . GLU A 1 407 ? 45.448 37.217 -20.502 1.00 88.69 407 GLU A N 1
ATOM 3020 C CA . GLU A 1 407 ? 44.676 37.087 -21.736 1.00 88.69 407 GLU A CA 1
ATOM 3021 C C . GLU A 1 407 ? 44.164 35.645 -21.927 1.00 88.69 407 GLU A C 1
ATOM 3023 O O . GLU A 1 407 ? 44.933 34.674 -21.968 1.00 88.69 407 GLU A O 1
ATOM 3028 N N . SER A 1 408 ? 42.840 35.497 -22.054 1.00 88.75 408 SER A N 1
ATOM 3029 C CA . SER A 1 408 ? 42.204 34.196 -22.296 1.00 88.75 408 SER A CA 1
ATOM 3030 C C . SER A 1 408 ? 42.578 33.640 -23.674 1.00 88.75 408 SER A C 1
ATOM 3032 O O . SER A 1 408 ? 42.703 34.391 -24.641 1.00 88.75 408 SER A O 1
ATOM 3034 N N . GLU A 1 409 ? 42.696 32.315 -23.809 1.00 83.56 409 GLU A N 1
ATOM 3035 C CA . GLU A 1 409 ? 43.030 31.693 -25.103 1.00 83.56 409 GLU A CA 1
ATOM 3036 C C . GLU A 1 409 ? 42.029 32.033 -26.217 1.00 83.56 409 GLU A C 1
ATOM 3038 O O . GLU A 1 409 ? 42.423 32.162 -27.377 1.00 83.56 409 GLU A O 1
ATOM 3043 N N . ALA A 1 410 ? 40.754 32.213 -25.855 1.00 83.62 410 ALA A N 1
ATOM 3044 C CA . ALA A 1 410 ? 39.685 32.576 -26.780 1.00 83.62 410 ALA A CA 1
ATOM 3045 C C . ALA A 1 410 ? 39.850 33.990 -27.367 1.00 83.62 410 ALA A C 1
ATOM 3047 O O . ALA A 1 410 ? 39.343 34.247 -28.453 1.00 83.62 410 ALA A O 1
ATOM 3048 N N . ALA A 1 411 ? 40.567 34.886 -26.681 1.00 86.25 411 ALA A N 1
ATOM 3049 C CA . ALA A 1 411 ? 40.891 36.228 -27.170 1.00 86.25 411 ALA A CA 1
ATOM 3050 C C . ALA A 1 411 ? 42.284 36.289 -27.826 1.00 86.25 411 ALA A C 1
ATOM 3052 O O . ALA A 1 411 ? 42.463 36.932 -28.860 1.00 86.25 411 ALA A O 1
ATOM 3053 N N . TYR A 1 412 ? 43.243 35.547 -27.268 1.00 90.88 412 TYR A N 1
ATOM 3054 C CA . TYR A 1 412 ? 44.659 35.603 -27.625 1.00 90.88 412 TYR A CA 1
ATOM 3055 C C . TYR A 1 412 ? 44.975 35.152 -29.064 1.00 90.88 412 TYR A C 1
ATOM 3057 O O . TYR A 1 412 ? 45.585 35.901 -29.830 1.00 90.88 412 TYR A O 1
ATOM 3065 N N . TYR A 1 413 ? 44.559 33.945 -29.476 1.00 91.31 413 TYR A N 1
ATOM 3066 C CA . TYR A 1 413 ? 44.884 33.449 -30.825 1.00 91.31 413 TYR A CA 1
ATOM 3067 C C . TYR A 1 413 ? 44.166 34.217 -31.947 1.00 91.31 413 TYR A C 1
ATOM 3069 O O . TYR A 1 413 ? 44.817 34.501 -32.956 1.00 91.31 413 TYR A O 1
ATOM 3077 N N . PRO A 1 414 ? 42.879 34.601 -31.806 1.00 89.81 414 PRO A N 1
ATOM 3078 C CA . PRO A 1 414 ? 42.225 35.455 -32.795 1.00 89.81 414 PRO A CA 1
ATOM 3079 C C . PRO A 1 414 ? 42.896 36.822 -32.947 1.00 89.81 414 PRO A C 1
ATOM 3081 O O . PRO A 1 414 ? 43.040 37.300 -34.072 1.00 89.81 414 PRO A O 1
ATOM 3084 N N . ARG A 1 415 ? 43.356 37.435 -31.846 1.00 92.38 415 ARG A N 1
ATOM 3085 C CA . ARG A 1 415 ? 44.092 38.705 -31.895 1.00 92.38 415 ARG A CA 1
ATOM 3086 C C . ARG A 1 415 ? 45.384 38.573 -32.705 1.00 92.38 415 ARG A C 1
ATOM 3088 O O . ARG A 1 415 ? 45.564 39.316 -33.666 1.00 92.38 415 ARG A O 1
ATOM 3095 N N . LEU A 1 416 ? 46.231 37.589 -32.386 1.00 91.19 416 LEU A N 1
ATOM 3096 C CA . LEU A 1 416 ? 47.485 37.355 -33.118 1.00 91.19 416 LEU A CA 1
ATOM 3097 C C . LEU A 1 416 ? 47.262 37.007 -34.594 1.00 91.19 416 LEU A C 1
ATOM 3099 O O . LEU A 1 416 ? 48.036 37.429 -35.449 1.00 91.19 416 LEU A O 1
ATOM 3103 N N . PHE A 1 417 ? 46.206 36.255 -34.908 1.00 89.75 417 PHE A N 1
ATOM 3104 C CA . PHE A 1 417 ? 45.856 35.948 -36.293 1.00 89.75 417 PHE A CA 1
ATOM 3105 C C . PHE A 1 417 ? 45.478 37.213 -37.073 1.00 89.75 417 PHE A C 1
ATOM 3107 O O . PHE A 1 417 ? 45.955 37.421 -38.187 1.00 89.75 417 PHE A O 1
ATOM 3114 N N . ASN A 1 418 ? 44.665 38.089 -36.479 1.00 88.62 418 ASN A N 1
ATOM 3115 C CA . ASN A 1 418 ? 44.278 39.351 -37.107 1.00 88.62 418 ASN A CA 1
ATOM 3116 C C . ASN A 1 418 ? 45.478 40.286 -37.302 1.00 88.62 418 ASN A C 1
ATOM 3118 O O . ASN A 1 418 ? 45.599 40.903 -38.362 1.00 88.62 418 ASN A O 1
ATOM 3122 N N . GLU A 1 419 ? 46.385 40.358 -36.325 1.00 88.88 419 GLU A N 1
ATOM 3123 C CA . GLU A 1 419 ? 47.651 41.093 -36.438 1.00 88.88 419 GLU A CA 1
ATOM 3124 C C . GLU A 1 419 ? 48.508 40.551 -37.594 1.00 88.88 419 GLU A C 1
ATOM 3126 O O . GLU A 1 419 ? 48.960 41.326 -38.437 1.00 88.88 419 GLU A O 1
ATOM 3131 N N . TYR A 1 420 ? 48.637 39.225 -37.706 1.00 87.00 420 TYR A N 1
ATOM 3132 C CA . TYR A 1 420 ? 49.389 38.555 -38.771 1.00 87.00 420 TYR A CA 1
ATOM 3133 C C . TYR A 1 420 ? 48.817 38.816 -40.168 1.00 87.00 420 TYR A C 1
ATOM 3135 O O . TYR A 1 420 ? 49.545 39.200 -41.081 1.00 87.00 420 TYR A O 1
ATOM 3143 N N . VAL A 1 421 ? 47.503 38.647 -40.341 1.00 86.44 421 VAL A N 1
ATOM 3144 C CA . VAL A 1 421 ? 46.825 38.886 -41.625 1.00 86.44 421 VAL A CA 1
ATOM 3145 C C . VAL A 1 421 ? 46.916 40.358 -42.023 1.00 86.44 421 VAL A C 1
ATOM 3147 O O . VAL A 1 421 ? 47.115 40.672 -43.196 1.00 86.44 421 VAL A O 1
ATOM 3150 N N . THR A 1 422 ? 46.807 41.269 -41.054 1.00 85.19 422 THR A N 1
ATOM 3151 C CA . THR A 1 422 ? 46.965 42.709 -41.293 1.00 85.19 422 THR A CA 1
ATOM 3152 C C . THR A 1 422 ? 48.391 43.039 -41.726 1.00 85.19 422 THR A C 1
ATOM 3154 O O . THR A 1 422 ? 48.582 43.772 -42.694 1.00 85.19 422 THR A O 1
ATOM 3157 N N . ALA A 1 423 ? 49.395 42.450 -41.073 1.00 83.88 423 ALA A N 1
ATOM 3158 C CA . ALA A 1 423 ? 50.794 42.637 -41.437 1.00 83.88 423 ALA A CA 1
ATOM 3159 C C . ALA A 1 423 ? 51.116 42.075 -42.835 1.00 83.88 423 ALA A C 1
ATOM 3161 O O . ALA A 1 423 ? 51.789 42.749 -43.611 1.00 83.88 423 ALA A O 1
ATOM 3162 N N . LEU A 1 424 ? 50.569 40.909 -43.203 1.00 81.06 424 LEU A N 1
ATOM 3163 C CA . LEU A 1 424 ? 50.719 40.342 -44.552 1.00 81.06 424 LEU A CA 1
ATOM 3164 C C . LEU A 1 424 ? 50.125 41.255 -45.631 1.00 81.06 424 LEU A C 1
ATOM 3166 O O . LEU A 1 424 ? 50.766 41.498 -46.652 1.00 81.06 424 LEU A O 1
ATOM 3170 N N . ARG A 1 425 ? 48.932 41.813 -45.381 1.00 80.38 425 ARG A N 1
ATOM 3171 C CA . ARG A 1 425 ? 48.295 42.773 -46.296 1.00 80.38 425 ARG A CA 1
ATOM 3172 C C . ARG A 1 425 ? 49.126 44.042 -46.461 1.00 80.38 425 ARG A C 1
ATOM 3174 O O . ARG A 1 425 ? 49.284 44.512 -47.583 1.00 80.38 425 ARG A O 1
ATOM 3181 N N . ASN A 1 426 ? 49.678 44.569 -45.368 1.00 80.06 426 ASN A N 1
ATOM 3182 C CA . ASN A 1 426 ? 50.530 45.759 -45.402 1.00 80.06 426 ASN A CA 1
ATOM 3183 C C . ASN A 1 426 ? 51.859 45.510 -46.137 1.00 80.06 426 ASN A C 1
ATOM 3185 O O . ASN A 1 426 ? 52.397 46.436 -46.734 1.00 80.06 426 ASN A O 1
ATOM 3189 N N . ALA A 1 427 ? 52.356 44.270 -46.136 1.00 75.69 427 ALA A N 1
ATOM 3190 C CA . ALA A 1 427 ? 53.545 43.844 -46.877 1.00 75.69 427 ALA A CA 1
ATOM 3191 C C . ALA A 1 427 ? 53.263 43.475 -48.353 1.00 75.69 427 ALA A C 1
ATOM 3193 O O . ALA A 1 427 ? 54.160 43.011 -49.050 1.00 75.69 427 ALA A O 1
ATOM 3194 N N . GLY A 1 428 ? 52.026 43.641 -48.843 1.00 71.75 428 GLY A N 1
ATOM 3195 C CA . GLY A 1 428 ? 51.651 43.324 -50.227 1.00 71.75 428 GLY A CA 1
ATOM 3196 C C . GLY A 1 428 ? 51.514 41.826 -50.535 1.00 71.75 428 GLY A C 1
ATOM 3197 O O . GLY A 1 428 ? 51.340 41.454 -51.695 1.00 71.75 428 GLY A O 1
ATOM 3198 N N . VAL A 1 429 ? 51.552 40.959 -49.517 1.00 74.94 429 VAL A N 1
ATOM 3199 C CA . VAL A 1 429 ? 51.401 39.504 -49.661 1.00 74.94 429 VAL A CA 1
ATOM 3200 C C . VAL A 1 429 ? 49.921 39.127 -49.551 1.00 74.94 429 VAL A C 1
ATOM 3202 O O . VAL A 1 429 ? 49.235 39.496 -48.594 1.00 74.94 429 VAL A O 1
ATOM 3205 N N . ARG A 1 430 ? 49.402 38.358 -50.519 1.00 68.06 430 ARG A N 1
ATOM 3206 C CA . ARG A 1 430 ? 48.031 37.825 -50.452 1.00 68.06 430 ARG A CA 1
ATOM 3207 C C . ARG A 1 430 ? 47.908 36.836 -49.291 1.00 68.06 430 ARG A C 1
ATOM 3209 O O . ARG A 1 430 ? 48.589 35.818 -49.262 1.00 68.06 430 ARG A O 1
ATOM 3216 N N . ALA A 1 431 ? 46.994 37.112 -48.361 1.00 64.50 431 ALA A N 1
ATOM 3217 C CA . ALA A 1 431 ? 46.672 36.231 -47.232 1.00 64.50 431 ALA A CA 1
ATOM 3218 C C . ALA A 1 431 ? 45.697 35.091 -47.610 1.00 64.50 431 ALA A C 1
ATOM 3220 O O . ALA A 1 431 ? 45.117 34.440 -46.736 1.00 64.50 431 ALA A O 1
ATOM 3221 N N . ASP A 1 432 ? 45.487 34.862 -48.908 1.00 63.66 432 ASP A N 1
ATOM 3222 C CA . ASP A 1 432 ? 44.544 33.877 -49.425 1.00 63.66 432 ASP A CA 1
ATOM 3223 C C . ASP A 1 432 ? 45.082 32.462 -49.143 1.00 63.66 432 ASP A C 1
ATOM 3225 O O . ASP A 1 432 ? 46.111 32.046 -49.675 1.00 63.66 432 ASP A O 1
ATOM 3229 N N . GLY A 1 433 ? 44.404 31.727 -48.252 1.00 66.12 433 GLY A N 1
ATOM 3230 C CA . GLY A 1 433 ? 44.769 30.356 -47.862 1.00 66.12 433 GLY A CA 1
ATOM 3231 C C . GLY A 1 433 ? 45.259 30.175 -46.419 1.00 66.12 433 GLY A C 1
ATOM 3232 O O . GLY A 1 433 ? 45.421 29.034 -45.986 1.00 66.12 433 GLY A O 1
ATOM 3233 N N . VAL A 1 434 ? 45.434 31.247 -45.634 1.00 73.44 434 VAL A N 1
ATOM 3234 C CA . VAL A 1 434 ? 45.765 31.116 -44.202 1.00 73.44 434 VAL A CA 1
ATOM 3235 C C . VAL A 1 434 ? 44.505 30.774 -43.406 1.00 73.44 434 VAL A C 1
ATOM 3237 O O . VAL A 1 434 ? 43.666 31.636 -43.146 1.00 73.44 434 VAL A O 1
ATOM 3240 N N . SER A 1 435 ? 44.354 29.516 -42.984 1.00 80.25 435 SER A N 1
ATOM 3241 C CA . SER A 1 435 ? 43.272 29.150 -42.062 1.00 80.25 435 SER A CA 1
ATOM 3242 C C . SER A 1 435 ? 43.650 29.492 -40.616 1.00 80.25 435 SER A C 1
ATOM 3244 O O . SER A 1 435 ? 44.785 29.266 -40.186 1.00 80.25 435 SER A O 1
ATOM 3246 N N . VAL A 1 436 ? 42.684 29.979 -39.831 1.00 80.94 436 VAL A N 1
ATOM 3247 C CA . VAL A 1 436 ? 42.866 30.219 -38.385 1.00 80.94 436 VAL A CA 1
ATOM 3248 C C . VAL A 1 436 ? 43.347 28.941 -37.690 1.00 80.94 436 VAL A C 1
ATOM 3250 O O . VAL A 1 436 ? 44.238 28.978 -36.848 1.00 80.94 436 VAL A O 1
ATOM 3253 N N . GLN A 1 437 ? 42.810 27.788 -38.099 1.00 81.19 437 GLN A N 1
ATOM 3254 C CA . GLN A 1 437 ? 43.135 26.488 -37.516 1.00 81.19 437 GLN A CA 1
ATOM 3255 C C . GLN A 1 437 ? 44.606 26.103 -37.730 1.00 81.19 437 GLN A C 1
ATOM 3257 O O . GLN A 1 437 ? 45.277 25.727 -36.770 1.00 81.19 437 GLN A O 1
ATOM 3262 N N . SER A 1 438 ? 45.132 26.242 -38.952 1.00 79.69 438 SER A N 1
ATOM 3263 C CA . SER A 1 438 ? 46.536 25.928 -39.261 1.00 79.69 438 SER A CA 1
ATOM 3264 C C . SER A 1 438 ? 47.509 26.888 -38.574 1.00 79.69 438 SER A C 1
ATOM 3266 O O . SER A 1 438 ? 48.545 26.458 -38.067 1.00 79.69 438 SER A O 1
ATOM 3268 N N . PHE A 1 439 ? 47.158 28.174 -38.497 1.00 85.94 439 PHE A N 1
ATOM 3269 C CA . PHE A 1 439 ? 47.943 29.185 -37.787 1.00 85.94 439 PHE A CA 1
ATOM 3270 C C . PHE A 1 439 ? 48.024 28.892 -36.280 1.00 85.94 439 PHE A C 1
ATOM 3272 O O . PHE A 1 439 ? 49.115 28.797 -35.712 1.00 85.94 439 PHE A O 1
ATOM 3279 N N . THR A 1 440 ? 46.875 28.673 -35.632 1.00 88.38 440 THR A N 1
ATOM 3280 C CA . THR A 1 440 ? 46.811 28.368 -34.197 1.00 88.38 440 THR A CA 1
ATOM 3281 C C . THR A 1 440 ? 47.508 27.050 -33.862 1.00 88.38 440 THR A C 1
ATOM 3283 O O . THR A 1 440 ? 48.202 26.974 -32.847 1.00 88.38 440 THR A O 1
ATOM 3286 N N . ALA A 1 441 ? 47.374 26.023 -34.707 1.00 85.00 441 ALA A N 1
ATOM 3287 C CA . ALA A 1 441 ? 48.046 24.741 -34.507 1.00 85.00 441 ALA A CA 1
ATOM 3288 C C . ALA A 1 441 ? 49.576 24.887 -34.494 1.00 85.00 441 ALA A C 1
ATOM 3290 O O . ALA A 1 441 ? 50.228 24.349 -33.596 1.00 85.00 441 ALA A O 1
ATOM 3291 N N . LYS A 1 442 ? 50.148 25.664 -35.428 1.00 85.25 442 LYS A N 1
ATOM 3292 C CA . LYS A 1 442 ? 51.598 25.906 -35.479 1.00 85.25 442 LYS A CA 1
ATOM 3293 C C . LYS A 1 442 ? 52.089 26.657 -34.238 1.00 85.25 442 LYS A C 1
ATOM 3295 O O . LYS A 1 442 ? 53.044 26.211 -33.608 1.00 85.25 442 LYS A O 1
ATOM 3300 N N . LEU A 1 443 ? 51.410 27.737 -33.835 1.00 89.12 443 LEU A N 1
ATOM 3301 C CA . LEU A 1 443 ? 51.786 28.485 -32.627 1.00 89.12 443 LEU A CA 1
ATOM 3302 C C . LEU A 1 443 ? 51.698 27.631 -31.358 1.00 89.12 443 LEU A C 1
ATOM 3304 O O . LEU A 1 443 ? 52.620 27.670 -30.550 1.00 89.12 443 LEU A O 1
ATOM 3308 N N . ARG A 1 444 ? 50.645 26.817 -31.195 1.00 89.56 444 ARG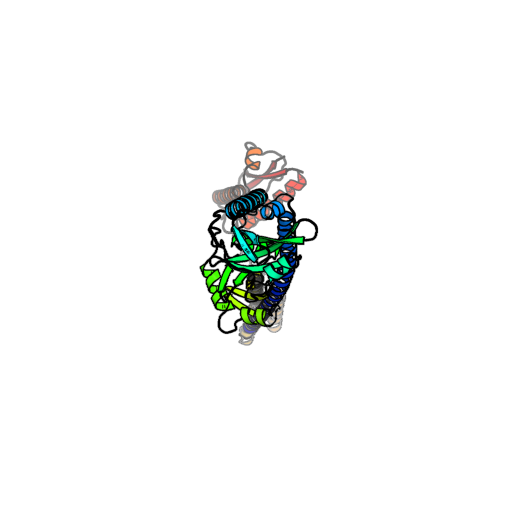 A N 1
ATOM 3309 C CA . ARG A 1 444 ? 50.504 25.906 -30.043 1.00 89.56 444 ARG A CA 1
ATOM 3310 C C . ARG A 1 444 ? 51.608 24.855 -29.983 1.00 89.56 444 ARG A C 1
ATOM 3312 O O . ARG A 1 444 ? 52.100 24.543 -28.899 1.00 89.56 444 ARG A O 1
ATOM 3319 N N . LEU A 1 445 ? 52.001 24.311 -31.135 1.00 87.75 445 LEU A N 1
ATOM 3320 C CA . LEU A 1 445 ? 53.088 23.339 -31.211 1.00 87.75 445 LEU A CA 1
ATOM 3321 C C . LEU A 1 445 ? 54.412 23.964 -30.749 1.00 87.75 445 LEU A C 1
ATOM 3323 O O . LEU A 1 445 ? 55.101 23.388 -29.904 1.00 87.75 445 LEU A O 1
ATOM 3327 N N . THR A 1 446 ? 54.732 25.166 -31.237 1.00 87.62 446 THR A N 1
ATOM 3328 C CA . THR A 1 446 ? 55.942 25.891 -30.828 1.00 87.62 446 THR A CA 1
ATOM 3329 C C . THR A 1 446 ? 55.880 26.336 -29.366 1.00 87.62 446 THR A C 1
ATOM 3331 O O . THR A 1 446 ? 56.868 26.202 -28.648 1.00 87.62 446 THR A O 1
ATOM 3334 N N . GLU A 1 447 ? 54.716 26.777 -28.879 1.00 88.12 447 GLU A N 1
ATOM 3335 C CA . GLU A 1 447 ? 54.482 27.111 -27.467 1.00 88.12 447 GLU A CA 1
ATOM 3336 C C . GLU A 1 447 ? 54.803 25.925 -26.551 1.00 88.12 447 GLU A C 1
ATOM 3338 O O . GLU A 1 447 ? 55.546 26.061 -25.578 1.00 88.12 447 GLU A O 1
ATOM 3343 N N . GLY A 1 448 ? 54.293 24.736 -26.891 1.00 86.94 448 GLY A N 1
ATOM 3344 C CA . GLY A 1 448 ? 54.545 23.507 -26.144 1.00 86.94 448 GLY A CA 1
ATOM 3345 C C . GLY A 1 448 ? 56.022 23.101 -26.143 1.00 86.94 448 GLY A C 1
ATOM 3346 O O . GLY A 1 448 ? 56.529 22.647 -25.113 1.00 86.94 448 GLY A O 1
ATOM 3347 N N . GLY A 1 449 ? 56.720 23.297 -27.265 1.00 87.25 449 GLY A N 1
ATOM 3348 C CA . GLY A 1 449 ? 58.163 23.070 -27.380 1.00 87.25 449 GLY A CA 1
ATOM 3349 C C . GLY A 1 449 ? 58.980 24.022 -26.502 1.00 87.25 449 GLY A C 1
ATOM 3350 O O . GLY A 1 449 ? 59.791 23.573 -25.687 1.00 87.25 449 GLY A O 1
ATOM 3351 N N . LEU A 1 450 ? 58.715 25.327 -26.599 1.00 88.31 450 LEU A N 1
ATOM 3352 C CA . LEU A 1 450 ? 59.421 26.361 -25.837 1.00 88.31 450 LEU A CA 1
ATOM 3353 C C . LEU A 1 450 ? 59.123 26.291 -24.340 1.00 88.31 450 LEU A C 1
ATOM 3355 O O . LEU A 1 450 ? 60.040 26.414 -23.533 1.00 88.31 450 LEU A O 1
ATOM 3359 N N . LYS A 1 451 ? 57.880 25.990 -23.948 1.00 87.88 451 LYS A N 1
ATOM 3360 C CA . LYS A 1 451 ? 57.512 25.783 -22.541 1.00 87.88 451 LYS A CA 1
ATOM 3361 C C . LYS A 1 451 ? 58.355 24.685 -21.885 1.00 87.88 451 LYS A C 1
ATOM 3363 O O . LYS A 1 451 ? 58.819 24.853 -20.757 1.00 87.88 451 LYS A O 1
ATOM 3368 N N . ARG A 1 452 ? 58.587 23.572 -22.595 1.00 88.00 452 ARG A N 1
ATOM 3369 C CA . ARG A 1 452 ? 59.457 22.479 -22.121 1.00 88.00 452 ARG A CA 1
ATOM 3370 C C . ARG A 1 452 ? 60.925 22.902 -22.080 1.00 88.00 452 ARG A C 1
ATOM 3372 O O . ARG A 1 452 ? 61.596 22.630 -21.088 1.00 88.00 452 ARG A O 1
ATOM 3379 N N . LYS A 1 453 ? 61.404 23.582 -23.128 1.00 86.94 453 LYS A N 1
ATOM 3380 C CA . LYS A 1 453 ? 62.796 24.048 -23.269 1.00 86.94 453 LYS A CA 1
ATOM 3381 C C . LYS A 1 453 ? 63.181 25.057 -22.180 1.00 86.94 453 LYS A C 1
ATOM 3383 O O . LYS A 1 453 ? 64.221 24.906 -21.551 1.00 86.94 453 LYS A O 1
ATOM 3388 N N . TRP A 1 454 ? 62.316 26.031 -21.905 1.00 88.12 454 TRP A N 1
ATOM 3389 C CA . TRP A 1 454 ? 62.564 27.131 -20.964 1.00 88.12 454 TRP A CA 1
ATOM 3390 C C . TRP A 1 454 ? 62.108 26.862 -19.528 1.00 88.12 454 TRP A C 1
ATOM 3392 O O . TRP A 1 454 ? 62.314 27.715 -18.659 1.00 88.12 454 TRP A O 1
ATOM 3402 N N . LYS A 1 455 ? 61.482 25.700 -19.280 1.00 87.19 455 LYS A N 1
ATOM 3403 C CA . LYS A 1 455 ? 60.941 25.272 -17.978 1.00 87.19 455 LYS A CA 1
ATOM 3404 C C . LYS A 1 455 ? 60.099 26.363 -17.301 1.00 87.19 455 LYS A C 1
ATOM 3406 O O . LYS A 1 455 ? 60.322 26.698 -16.141 1.00 87.19 455 LYS A O 1
ATOM 3411 N N . CYS A 1 456 ? 59.150 26.938 -18.035 1.00 85.56 456 CYS A N 1
ATOM 3412 C CA . CYS A 1 456 ? 58.277 28.009 -17.548 1.00 85.56 456 CYS A CA 1
ATOM 3413 C C . CYS A 1 456 ? 56.807 27.577 -17.477 1.00 85.56 456 CYS A C 1
ATOM 3415 O O . CYS A 1 456 ? 56.403 26.554 -18.042 1.00 85.56 456 CYS A O 1
ATOM 3417 N N . ARG A 1 457 ? 55.982 28.362 -16.777 1.00 88.00 457 ARG A N 1
ATOM 3418 C CA . ARG A 1 457 ? 54.544 28.096 -16.650 1.00 88.00 457 ARG A CA 1
ATOM 3419 C C . ARG A 1 457 ? 53.813 28.260 -17.979 1.00 88.00 457 ARG A C 1
ATOM 3421 O O . ARG A 1 457 ? 52.934 27.450 -18.298 1.00 88.00 457 ARG A O 1
ATOM 3428 N N . MET A 1 458 ? 54.178 29.275 -18.757 1.00 87.19 458 MET A N 1
ATOM 3429 C CA . MET A 1 458 ? 53.537 29.608 -20.027 1.00 87.19 458 MET A CA 1
ATOM 3430 C C . MET A 1 458 ? 54.521 30.319 -20.965 1.00 87.19 458 MET A C 1
ATOM 3432 O O . MET A 1 458 ? 55.446 31.001 -20.519 1.00 87.19 458 MET A O 1
ATOM 3436 N N . VAL A 1 459 ? 54.310 30.160 -22.270 1.00 89.88 459 VAL A N 1
ATOM 3437 C CA . VAL A 1 459 ? 54.962 30.966 -23.305 1.00 89.88 459 VAL A CA 1
ATOM 3438 C C . VAL A 1 459 ? 53.859 31.667 -24.081 1.00 89.88 459 VAL A C 1
ATOM 3440 O O . VAL A 1 459 ? 52.872 31.046 -24.454 1.00 89.88 459 VAL A O 1
ATOM 3443 N N . ARG A 1 460 ? 53.998 32.968 -24.303 1.00 91.75 460 ARG A N 1
ATOM 3444 C CA . ARG A 1 460 ? 53.116 33.723 -25.200 1.00 91.75 460 ARG A CA 1
ATOM 3445 C C . ARG A 1 460 ? 53.955 34.324 -26.315 1.00 91.75 460 ARG A C 1
ATOM 3447 O O . ARG A 1 460 ? 55.169 34.387 -26.206 1.00 91.75 460 ARG A O 1
ATOM 3454 N N . PHE A 1 461 ? 53.323 34.738 -27.395 1.00 91.94 461 PHE A N 1
ATOM 3455 C CA . PHE A 1 461 ? 53.967 35.344 -28.544 1.00 91.94 461 PHE A CA 1
ATOM 3456 C C . PHE A 1 461 ? 53.415 36.744 -28.732 1.00 91.94 461 PHE A C 1
ATOM 3458 O O . PHE A 1 461 ? 52.232 37.007 -28.508 1.00 91.94 461 PHE A O 1
ATOM 3465 N N . VAL A 1 462 ? 54.289 37.628 -29.180 1.00 89.56 462 VAL A N 1
ATOM 3466 C CA . VAL A 1 462 ? 53.928 38.949 -29.678 1.00 89.56 462 VAL A CA 1
ATOM 3467 C C . VAL A 1 462 ? 54.486 39.092 -31.081 1.00 89.56 462 VAL A C 1
ATOM 3469 O O . VAL A 1 462 ? 55.584 38.612 -31.372 1.00 89.56 462 VAL A O 1
ATOM 3472 N N . MET A 1 463 ? 53.723 39.728 -31.961 1.00 87.50 463 MET A N 1
ATOM 3473 C CA . MET A 1 463 ? 54.224 40.076 -33.280 1.00 87.50 463 MET A CA 1
ATOM 3474 C C . MET A 1 463 ? 55.119 41.309 -33.146 1.00 87.50 463 MET A C 1
ATOM 3476 O O . MET A 1 463 ? 54.695 42.334 -32.614 1.00 87.50 463 MET A O 1
ATOM 3480 N N . VAL A 1 464 ? 56.360 41.210 -33.614 1.00 80.75 464 VAL A N 1
ATOM 3481 C CA . VAL A 1 464 ? 57.298 42.335 -33.660 1.00 80.75 464 VAL A CA 1
ATOM 3482 C C . VAL A 1 464 ? 57.626 42.598 -35.123 1.00 80.75 464 VAL A C 1
ATOM 3484 O O . VAL A 1 464 ? 57.992 41.684 -35.861 1.00 80.75 464 VAL A O 1
ATOM 3487 N N . ALA A 1 465 ? 57.474 43.848 -35.559 1.00 65.88 465 ALA A N 1
ATOM 3488 C CA . ALA A 1 465 ? 57.868 44.244 -36.904 1.00 65.88 465 ALA A CA 1
ATOM 3489 C C . ALA A 1 465 ? 59.401 44.257 -36.999 1.00 65.88 465 ALA A C 1
ATOM 3491 O O . ALA A 1 465 ? 60.060 44.987 -36.259 1.00 65.88 465 ALA A O 1
ATOM 3492 N N . SER A 1 466 ? 59.963 43.448 -37.900 1.00 61.69 466 SER A N 1
ATOM 3493 C CA . SER A 1 466 ? 61.403 43.384 -38.160 1.00 61.69 466 SER A CA 1
ATOM 3494 C C . SER A 1 466 ? 61.647 43.496 -39.667 1.00 61.69 466 SER A C 1
ATOM 3496 O O . SER A 1 466 ? 61.665 42.497 -40.389 1.00 61.69 466 SER A O 1
ATOM 3498 N N . GLY A 1 467 ? 61.774 44.734 -40.157 1.00 65.12 467 GLY A N 1
ATOM 3499 C CA . GLY A 1 467 ? 61.938 45.022 -41.587 1.00 65.12 467 GLY A CA 1
ATOM 3500 C C . GLY A 1 467 ? 60.747 44.541 -42.426 1.00 65.12 467 GLY A C 1
ATOM 3501 O O . GLY A 1 467 ? 59.598 44.775 -42.060 1.00 65.12 467 GLY A O 1
ATOM 3502 N N . GLU A 1 468 ? 61.026 43.853 -43.536 1.00 61.97 468 GLU A N 1
ATOM 3503 C CA . GLU A 1 468 ? 60.013 43.268 -44.437 1.00 61.97 468 GLU A CA 1
ATOM 3504 C C . GLU A 1 468 ? 59.487 41.898 -43.962 1.00 61.97 468 GLU A C 1
ATOM 3506 O O . GLU A 1 468 ? 58.588 41.324 -44.574 1.00 61.97 468 GLU A O 1
ATOM 3511 N N . THR A 1 469 ? 60.017 41.364 -42.855 1.00 69.75 469 THR A N 1
ATOM 3512 C CA . THR A 1 469 ? 59.626 40.057 -42.308 1.00 69.75 469 THR A CA 1
ATOM 3513 C C . THR A 1 469 ? 58.751 40.180 -41.065 1.00 69.75 469 THR A C 1
ATOM 3515 O O . THR A 1 469 ? 59.056 40.908 -40.118 1.00 69.75 469 THR A O 1
ATOM 3518 N N . ILE A 1 470 ? 57.663 39.407 -41.044 1.00 78.81 470 ILE A N 1
ATOM 3519 C CA . ILE A 1 470 ? 56.750 39.311 -39.903 1.00 78.81 470 ILE A CA 1
ATOM 3520 C C . ILE A 1 470 ? 57.276 38.236 -38.952 1.00 78.81 470 ILE A C 1
ATOM 3522 O O . ILE A 1 470 ? 57.297 37.054 -39.303 1.00 78.81 470 ILE A O 1
ATOM 3526 N N . VAL A 1 471 ? 57.695 38.642 -37.751 1.00 85.19 471 VAL A N 1
ATOM 3527 C CA . VAL A 1 471 ? 58.320 37.748 -36.769 1.00 85.19 471 VAL A CA 1
ATOM 3528 C C . VAL A 1 471 ? 57.479 37.677 -35.498 1.00 85.19 471 VAL A C 1
ATOM 3530 O O . VAL A 1 471 ? 57.060 38.696 -34.946 1.00 85.19 471 VAL A O 1
ATOM 3533 N N . PHE A 1 472 ? 57.259 36.460 -35.002 1.00 89.00 472 PHE A N 1
ATOM 3534 C CA . PHE A 1 472 ? 56.686 36.226 -33.678 1.00 89.00 472 PHE A CA 1
ATOM 3535 C C . PHE A 1 472 ? 57.799 36.028 -32.661 1.00 89.00 472 PHE A C 1
ATOM 3537 O O . PHE A 1 472 ? 58.557 35.065 -32.759 1.00 89.00 472 PHE A O 1
ATOM 3544 N N . ARG A 1 473 ? 57.878 36.901 -31.657 1.00 88.62 473 ARG A N 1
ATOM 3545 C CA . ARG A 1 473 ? 58.831 36.746 -30.558 1.00 88.62 473 ARG A CA 1
ATOM 3546 C C . ARG A 1 473 ? 58.160 36.076 -29.372 1.00 88.62 473 ARG A C 1
ATOM 3548 O O . ARG A 1 473 ? 57.088 36.498 -28.935 1.00 88.62 473 ARG A O 1
ATOM 3555 N N . ALA A 1 474 ? 58.797 35.029 -28.862 1.00 89.06 474 ALA A N 1
ATOM 3556 C CA . ALA A 1 474 ? 58.334 34.321 -27.681 1.00 89.06 474 ALA A CA 1
ATOM 3557 C C . ALA A 1 474 ? 58.624 35.116 -26.394 1.00 89.06 474 ALA A C 1
ATOM 3559 O O . ALA A 1 474 ? 59.687 35.702 -26.219 1.00 89.06 474 ALA A O 1
ATOM 3560 N N . VAL A 1 475 ? 57.659 35.115 -25.482 1.00 87.75 475 VAL A N 1
ATOM 3561 C CA . VAL A 1 475 ? 57.667 35.787 -24.183 1.00 87.75 475 VAL A CA 1
ATOM 3562 C C . VAL A 1 475 ? 57.537 34.715 -23.116 1.00 87.75 475 VAL A C 1
ATOM 3564 O O . VAL A 1 475 ? 56.530 34.002 -23.040 1.00 87.75 475 VAL A O 1
ATOM 3567 N N . LYS A 1 476 ? 58.573 34.589 -22.290 1.00 87.25 476 LYS A N 1
ATOM 3568 C CA . LYS A 1 476 ? 58.599 33.653 -21.169 1.00 87.25 476 LYS A CA 1
ATOM 3569 C C . LYS A 1 476 ? 57.779 34.216 -20.011 1.00 87.25 476 LYS A C 1
ATOM 3571 O O . LYS A 1 476 ? 58.062 35.303 -19.519 1.00 87.25 476 LYS A O 1
ATOM 3576 N N . ILE A 1 477 ? 56.802 33.448 -19.539 1.00 84.62 477 ILE A N 1
ATOM 3577 C CA . ILE A 1 477 ? 55.996 33.791 -18.366 1.00 84.62 477 ILE A CA 1
ATOM 3578 C C . ILE A 1 477 ? 56.308 32.770 -17.274 1.00 84.62 477 ILE A C 1
ATOM 3580 O O . ILE A 1 477 ? 56.067 31.569 -17.448 1.00 84.62 477 ILE A O 1
ATOM 3584 N N . ALA A 1 478 ? 56.889 33.260 -16.177 1.00 77.44 478 ALA A N 1
ATOM 3585 C CA . ALA A 1 478 ? 57.273 32.448 -15.027 1.00 77.44 478 ALA A CA 1
ATOM 3586 C C . ALA A 1 478 ? 56.069 31.763 -14.357 1.00 77.44 478 ALA A C 1
ATOM 3588 O O . ALA A 1 478 ? 54.945 32.338 -14.315 1.00 77.44 478 ALA A O 1
#

Nearest PDB structures (foldseek):
  3by9-assembly2_B  TM=6.040E-01  e=4.029E-08  unclassified
  3e4q-assembly1_A  TM=4.914E-01  e=1.775E-08  Sinorhizobium meliloti
  1p0z-assembly1_A  TM=7.673E-01  e=3.538E-05  Klebsiella pneumoniae
  4jgr-assembly1_A  TM=5.230E-01  e=6.865E-06  Bacillus subtilis subsp. subtilis str. 168
  4jgp-assembly1_B  TM=4.749E-01  e=1.397E-05  Bacillus subtilis subsp. subtilis str. 168

Sequence (478 aa):
MYRFQIGLIAAGVLLASTVAVFLGVTSNLDAAAEAQAKAKATRSAVVFQQLSRLEGLDFANAAGKFAAREAMPKVFLESDETERRKAAFTQAETVQKLLEADARRAAIVAVLDKAGKVIARDLNPNAMYGDNLSDKQVVQEALAGRPALDVWNFARSMTRVSVAPIKSGSEVVGALLLGYVMSHQEVRNLSDLVGAPLAVFHEGKVQTSSFVTSEGKEDGNKTQAVSSVLFGADKPADMALAKGQATEAIDVAIDGTAYELVAAPIVGNMQDKTAGVAVLVPRAQGANLASMAGGQIWLLGLIGVLAVVFAAAMTARRFVRPLDNIEMGVAEVINGNIDYTFKPVGPDFEGLSNGLNVMLARLLGRDEPDEDQVEEEEGTRWKAEQMVIEEGEGQPPGVDPQALAQESEAAYYPRLFNEYVTALRNAGVRADGVSVQSFTAKLRLTEGGLKRKWKCRMVRFVMVASGETIVFRAVKIA

pLDDT: mean 87.57, std 11.64, range [36.94, 98.75]

Foldseek 3Di:
DVLVVVLVVVLVVLLVVLVVCLVVLLVVLLVVLVVVQLVLQVQLQVVLQVVLVVVQVVVLVLQQVLLADPQNVVLLVDPDLVSSLVSQQVSQQVSQVVCVVVVRRFPWKFWFFLQQQTSAIYPGSPVSHRPHCNVPVQQVCQSVQGKAWAWDCDPNFIKIKIKHFRDDDPHGGTIIMTIHGCDLVNQLVSCVVSVFKKFKDFDLATRFIVDADPVRDGPVLQRRQVSCVCNDDVNLLCVQLVVQAKDRFDWDAGPNFIWTKIKHFRPRHDPRSRITMITIGTSCVSVVVSVVVSVVSVVVSVVVSVVSVVVSVCCCQPPVVLVVLVVVLVVCVVVPVLVRQQDPSDDVCNVVSLVVQQVSCVVVVHDRDDPPPDPDPPDADDDPVQAAEDLDADDDPPDDLVVVVPDDPVRQLVVVVVVVCVLCVVLVHDPPHDDSVSSVVVVVVVFVVSCVVVVAPGKGWDFDDDDSGTYTYIYGDD

Secondary structure (DSSP, 8-state):
-HHHHHHHHHHHHHHHHHHHHHHHHHHHHHHHHHHHHHHHHHHHHHHHHHHHHHHHHHHHHHHHHHHTSTTTGGGGG--SHHHHHHHHHHHHHHHHHHHHHTT---SEEEEEETTSBEEEESS-TTTTTT-B-TT-HHHHHHHTT--EEEEEEETTEEEEEEEEEEEETTEEEEEEEEEEE--HHHHHHHHHHHTS-EEEEETTEEEEES-B-TTSSB-HHHHHHHHHHHTSSS-HHHHHHHHTSPPPPEEEEETTEEEEEEEEEPTT-SS-TT-EEEEEEETHHHHHHHHHHHHHHHHHHHHHHHHHHHHHHHHIIIIIHHHHHHHHHHHHHHTT-TT-------TTTHHHHHHHHHHHHHHHTPPPPPTT-----------GGG-EEE---SPPTT--HHHHHHS-HHHHHHHHHHHHHHHHHHTT---TT--HHHHHHHHHHHHHHHHHHHT-SEEEEEEEEETTEEEEEEEEE-

Solvent-accessible surface area (backbone atoms only — not comparable to full-atom values): 25400 Å² total; per-residue (Å²): 118,72,71,62,47,53,47,50,49,53,36,50,52,50,51,52,49,39,52,52,51,44,53,54,50,41,54,50,42,51,52,48,23,45,53,50,22,36,54,47,16,51,50,30,44,52,49,43,50,54,50,41,45,50,54,44,52,53,45,26,50,50,28,35,56,60,17,63,36,84,69,52,42,53,28,74,70,46,86,49,68,68,59,19,29,52,42,28,20,53,52,22,43,51,51,45,53,54,30,42,74,71,75,50,65,56,76,39,30,32,31,26,39,71,74,31,26,28,50,6,16,38,102,37,57,73,51,62,44,66,44,72,42,52,87,37,60,34,47,46,38,5,58,73,64,37,58,23,41,31,52,44,81,49,96,91,33,53,20,46,33,19,22,3,29,16,48,57,84,92,45,61,61,14,28,29,37,38,27,37,62,67,42,47,68,55,39,32,54,49,17,64,75,42,72,38,47,32,34,36,30,44,80,84,38,54,72,42,27,36,50,59,41,99,87,70,45,74,29,62,68,57,36,51,46,51,30,50,58,37,61,41,94,80,23,45,44,60,54,3,38,76,68,69,36,64,46,71,62,40,87,43,75,52,95,90,41,50,26,20,34,18,23,26,43,51,63,58,45,72,74,56,65,53,38,28,38,34,24,42,22,59,37,60,79,37,49,60,56,36,53,53,52,46,51,51,49,51,52,52,37,50,51,50,38,50,50,48,54,50,49,45,51,48,49,40,63,71,50,49,51,36,49,53,53,50,53,51,51,54,50,43,41,75,75,65,41,83,84,70,72,61,65,72,62,42,90,93,42,30,70,57,23,52,52,51,42,46,52,51,23,62,77,70,74,46,81,71,80,65,92,82,77,70,89,72,83,88,72,86,70,73,54,80,84,74,63,43,72,46,87,55,93,62,75,62,88,96,64,62,58,66,65,64,68,69,53,50,71,87,55,47,54,60,50,54,49,54,53,49,51,50,49,34,53,74,69,73,41,79,66,62,78,72,48,71,67,64,54,49,51,53,54,52,53,51,34,57,52,48,24,63,74,69,71,40,77,40,52,48,73,45,82,46,89,51,86,97,46,70,31,33,40,41,37,82,29,116

=== Feature glossary ===
A reading guide for the features in this record.

Start from the sequence.

  · Sequence gives the chain of amino acids in standard one-letter code (A=alanine, C=cysteine, …, Y=tyrosine), read N→C. It is the only feature that is directly encoded by the gene; all structural features are derived from the folded form of this sequence.

Fold it, and you get atomic coordinates and the backbone conformation that goes with them.

  · Structure coordinates are given as an mmCIF _atom_site loop: one row per atom with element, residue name, chain id, sequence number, and x/y/z position in Å. Only the four main-chain atoms per residue are included here; side chains are omitted to keep the record compact.

  · Backbone dihedral angles. Every residue except chain termini has a φ (preceding-C → N → Cα → C) and a ψ (N → Cα → C → next-N). They are reported in degrees following the IUPAC sign convention. Secondary structure is essentially a statement about which (φ, ψ) basin each residue occupies.

  · Eight-state secondary structure (DSSP): H is the canonical α-helix, G the tighter 3₁₀-helix, I the wider π-helix; E/B are β-structure, T and S are turns and bends, and '-' is everything else. DSSP derives these from the pattern of main-chain N–H···O=C hydrogen bonds, not from the sequence.

  · SS3 is a coarse helix/strand/coil call (letters a/b/c) made by the P-SEA algorithm from inter-Cα distances and dihedrals. It is less detailed than DSSP but needs only Cα positions.

Summarize the fold with a handful of shape descriptors and a per-residue structural alphabet.

  · Radius of gyration (Rg) is the root-mean-square distance of Cα atoms from their centroid — a single number for overall size and compactness. A globular domain of N residues has Rg ≈ 2.2·N^0.38 Å; an extended or disordered chain has a much larger Rg. The Cα contact count is the number of residue pairs whose Cα atoms are within 8 Å and are more than four positions apart in sequence — a standard proxy for tertiary packing density. The bounding box is the smallest axis-aligned box enclosing all Cα atoms.

  · 3Di is Foldseek's structural alphabet. Each residue is assigned one of twenty discrete states based on how its Cα sits relative to its spatial (not sequential) neighbors. Aligning 3Di strings finds structural homologs roughly as well as full 3D superposition, but orders of magnitude faster.

  · Solvent-accessible surface area (SASA) is the area in Å² traced out by the centre of a 1.4 Å probe sphere (a water molecule) rolled over the protein's van der Waals surface (Shrake–Rupley / Lee–Richards construction). Buried residues have near-zero SASA; fully exposed residues can exceed 200 Å². The total SASA scales roughly with the number of surface residues.

Ask how reliable the model is.

  · For AlphaFold models, the B-factor field carries pLDDT — the model's own estimate of local accuracy on a 0–100 scale. Regions with pLDDT<50 should be treated as essentially unmodeled; they often correspond to intrinsically disordered segments.

  · For experimental (PDB) structures, the B-factor (temperature factor) quantifies the positional spread of each atom in the crystal — a combination of thermal vibration and static disorder — in units of Å². High B-factors mark flexible loops or poorly resolved regions; low B-factors mark the rigid, well-ordered core.

  · Predicted Aligned Error (PAE) is an AlphaFold confidence matrix: entry (i, j) is the expected error in the position of residue j, in ångströms, when the prediction is superimposed on the true structure at residue i. Low PAE within a block of residues means that block is internally rigid and well-predicted; high PAE between two blocks means their relative placement is uncertain even if each block individually is confident.

Place it in context: what it resembles, what it is annotated as, and how it looks.

  · Structural nearest neighbors (via Foldseek easy-search vs the PDB). Reported per hit: target PDB id, E-value, and alignment TM-score. A TM-score above ~0.5 is the conventional threshold for 'same fold'.

  · Functional annotations link the protein to curated databases. InterPro entries identify conserved domains and families by matching the sequence against member-database signatures (Pfam, PROSITE, CDD, …). Gene Ontology (GO) terms describe molecular function, biological process, and cellular component in a controlled vocabulary. CATH places the structure in a hierarchical fold classification (Class/Architecture/Topology/Homologous-superfamily). The organism is the source species.

  · The contact map is a binary N×N matrix image: pixel (i, j) is dark where Cα_i and Cα_j are within 8 Å and |i−j|>4. Because the |i−j|>4 filter removes local helical contacts, off-diagonal stripes parallel to the main diagonal indicate parallel β-sheets; stripes perpendicular to it indicate antiparallel β-sheets. The Ramachandran plot scatters every residue's (φ, ψ) pair against the sterically allowed regions. The PAE heatmap renders the predicted-aligned-error matrix.

  · Six rendered views show the 3D structure from the faces of a cube — i.e. along ±x, ±y, ±z. Rendering representation is drawn randomly per protein from cartoon (secondary-structure ribbons), sticks (backbone bonds), or molecular surface; coloring is either N→C rainbow (blue at the N-terminus through red at the C-terminus) or one color per chain.